Protein 1XRS (pdb70)

Solvent-accessible surface area: 30145 Å² total; per-residue (Å²): 122,104,62,19,4,105,15,83,83,115,27,1,90,116,0,48,54,35,0,105,33,2,0,71,78,10,15,101,39,8,99,148,34,2,0,9,0,8,1,2,0,0,0,24,2,16,46,2,44,15,36,38,123,113,119,51,3,2,0,12,32,0,0,69,28,1,78,137,54,135,4,3,41,23,0,0,1,3,33,0,0,6,2,21,55,37,59,63,69,69,18,51,82,0,0,93,10,17,52,67,65,138,19,36,9,66,139,39,90,82,81,95,68,145,92,0,69,69,69,2,42,58,31,0,108,133,20,8,97,129,1,104,94,26,78,54,44,15,93,49,83,41,145,116,55,40,67,77,113,33,16,3,1,2,2,57,2,26,51,0,19,2,123,86,0,32,87,65,0,31,35,0,0,114,54,16,0,5,2,0,0,12,43,20,6,26,9,10,5,16,33,57,91,2,29,127,17,44,15,73,141,28,105,39,3,2,66,2,1,38,52,5,8,93,19,2,9,106,14,2,54,132,2,4,65,112,66,32,45,10,2,22,3,0,8,39,0,11,2,11,4,5,0,0,6,0,0,2,1,3,41,32,27,1,4,4,0,33,0,9,0,2,24,5,1,1,8,7,15,4,3,2,16,2,2,0,6,0,2,15,8,0,0,8,0,0,4,40,6,15,2,28,1,0,2,13,0,36,20,15,10,21,39,42,71,8,75,107,44,9,27,5,10,2,0,0,3,0,1,2,6,7,4,0,67,48,3,45,1,44,56,94,16,2,0,2,0,13,10,16,3,12,57,56,131,66,171,64,7,59,57,43,8,4,0,27,2,6,6,3,10,8,3,6,68,144,3,17,0,5,3,13,6,4,50,80,55,5,74,8,27,14,102,76,0,47,85,8,5,19,58,0,3,41,0,0,18,14,1,67,3,48,4,0,25,5,2,14,7,0,61,58,47,56,99,37,64,135,62,5,14,41,61,5,10,104,14,0,81,142,22,23,109,99,32,120,52,36,14,129,136,59,143,26,167,128,84,14,82,24,20,121,18,0,23,107,3,1,111,72,0,18,114,23,0,90,76,0,66,135,60,12,5,31,72,0,0,79,113,14,40,4,24,75,12,148,22,64,80,102,17,33,38,10,47,122,6,26,26,58,71,43,161,63,36,25,13,0,0,53,68,46,15,51,111,239,165,85,88,41,44,39,68,27,84,64,112,68,54,143,185,3,18,105,33,0,64,88,55,11,64,165,117,46,154,66,142,22,54,29,35,16,63,84,54,108,86,133,80,94,0,42,0,0,3,21,16,93,183,79,25,40,42,131,74,0,11,84,35,0,86,128,63,14,58,115,87,2,19,4,0,0,0,0,2,20,116,12,62,99,23,53,41,7,2,10,32,0,0,25,60,0,47,30,62,60,59,0,4,30,17,9,97,26,6,49,18,86,36,49,16,44,99,18,40,3,86,66,0,11,130,82,0,66,107,44,134,9,20,1,0,9,4,13,7,38,60,45,118,176,68,53,11,59,114,28,0,46,62,0,15,91,41,0,100,89,118,60,23,24,128,152,5,2,0,3,4,11,14,59,166,7,56,51,110,48,0,118,140,35,34,6,40,4,4,21,22,104,56,111,29,0,25,15,8,2,9,70,5,0,80,20,15,44,100,110,103,162

Sequence (728 aa):
MESKLNLDFNLVEKARAKAKAIAIDTQEFIEKHTTVTVERAVCRLLGIDGVDTDEVPLPNIVVDHIKENNGLNLGAAMYIANAVLNTGKTPQEIAQAISAGELDLTKLPMKDLFEVKTKALSMAKETVEKIKNNRSIRESRFEEYGDKSGPLLYVIVATGNIYEDITQAVAAAKQGADVIAVIRTTGQSLLDYVPYGATTEGFGGTYATQENFRLMREALDKVGAEVGKYIRLCNYCSGLCMPEIAAMGAIERLDVMLNDALYGILFRDINMQRTMIDQNFSRIINGFAGVIINTGEDNYLTTADAFEEAHTVLASQFINEQFALLAGLPEEQMGLGHAFEMDPELKNGFLYELSQAQMAREIFPKAPLKYMPPTKFMTGNIFKGHIQDALFNMVTIMTNQRIHLLGMLTEALHTPFMSDRALSIENAQYIFNNMESISEEIQFKEDGLIQKRAGFVLEKANELLEEIEQLGLFDTLEKGIFGGVKRPKDGGKGLNGVVSKDENYYNPFVELMLNKKVQLSFTLPLKNNERSAEAAKQIALKMGLEEPSVVMQQSLDEEFTFFVVYGNEILSMEETDEYIKENIGRKIVVVGASTGTDAHTVGIDAIMNMKGYAGHYGLERYEMIDAYNLGSQVANEDFIKKAVELEADVLLVSQTVTQKNVHIQNMTHLIELLEAEGLRDRFVLLCGGPRINNEIAKELGYDAGFGPGRFADDVATFAVKTLNDRMN

InterPro domains:
  IPR015130 D-Lysine 5,6-aminomutase alpha subunit [PF09043] (8-515)
  IPR016176 Cobalamin (vitamin B12)-dependent enzyme, catalytic [SSF51703] (6-518)
  IPR037086 D-Lysine 5,6-aminomutase alpha subunit superfamily [G3DSA:3.20.20.440] (4-519)

Radius of gyration: 26.64 Å; Cα contacts (8 Å, |Δi|>4): 1440; chains: 2; bounding box: 74×72×68 Å

Nearest PDB structures (foldseek):
  1xrs-assembly1_A-2  TM=1.002E+00  e=1.136E-87  Acetoanaerobium sticklandii
  8t0q-assembly1_D  TM=9.936E-01  e=1.773E-67  Caldanaerobacter subterraneus subsp. tengcongensis
  3kow-assembly4_B  TM=9.594E-01  e=7.286E-22  Acetoanaerobium sticklandii
  3kp0-assembly1_A  TM=9.602E-01  e=5.547E-21  Acetoanaerobium sticklandii
  4xc8-assembly1_A  TM=5.051E-01  e=1.243E-06  Cupriavidus metallidurans CH34

B-factor: mean 33.08, std 16.09, range [0.88, 111.37]

CATH classification: 3.20.20.440

Structure (mmCIF, N/CA/C/O backbone):
data_1XRS
#
_entry.id   1XRS
#
_cell.length_a   99.700
_cell.length_b   99.700
_cell.length_c   168.800
_cell.angle_alpha   90.00
_cell.angle_beta   90.00
_cell.angle_gamma   120.00
#
_symmetry.space_group_name_H-M   'P 31 2 1'
#
loop_
_entity.id
_entity.type
_entity.pdbx_description
1 polymer 'D-lysine 5,6-aminomutase alpha subunit'
2 polymer 'D-lysine 5,6-aminomutase beta subunit'
3 non-polymer COBALAMIN
4 non-polymer "PYRIDOXAL-5'-PHOSPHATE"
5 non-polymer "5'-DEOXYADENOSINE"
#
loop_
_atom_site.group_PDB
_atom_site.id
_atom_site.type_symbol
_atom_site.label_atom_id
_atom_site.label_alt_id
_atom_site.label_comp_id
_atom_site.label_asym_id
_atom_site.label_entity_id
_atom_site.label_seq_id
_atom_site.pdbx_PDB_ins_code
_atom_site.Cartn_x
_atom_site.Cartn_y
_atom_site.Cartn_z
_atom_site.occupancy
_atom_site.B_iso_or_equiv
_atom_site.auth_seq_id
_atom_site.auth_comp_id
_atom_site.auth_asym_id
_atom_site.auth_atom_id
_atom_site.pdbx_PDB_model_num
ATOM 1 N N . MET A 1 1 ? 34.006 30.192 92.120 1.00 77.85 1 MET A N 1
ATOM 2 C CA . MET A 1 1 ? 33.460 30.692 90.829 1.00 77.10 1 MET A CA 1
ATOM 3 C C . MET A 1 1 ? 32.390 29.773 90.257 1.00 75.83 1 MET A C 1
ATOM 4 O O . MET A 1 1 ? 32.615 28.583 90.052 1.00 75.31 1 MET A O 1
ATOM 9 N N . GLU A 1 2 ? 31.217 30.343 90.011 1.00 75.79 2 GLU A N 1
ATOM 10 C CA . GLU A 1 2 ? 30.101 29.609 89.424 1.00 74.30 2 GLU A CA 1
ATOM 11 C C . GLU A 1 2 ? 30.270 29.705 87.888 1.00 68.34 2 GLU A C 1
ATOM 12 O O . GLU A 1 2 ? 31.022 30.562 87.408 1.00 68.05 2 GLU A O 1
ATOM 18 N N . SER A 1 3 ? 29.602 28.845 87.112 1.00 59.29 3 SER A N 1
ATOM 19 C CA . SER A 1 3 ? 29.767 28.953 85.671 1.00 53.62 3 SER A CA 1
ATOM 20 C C . SER A 1 3 ? 28.725 29.811 85.001 1.00 50.87 3 SER A C 1
ATOM 21 O O . SER A 1 3 ? 27.695 29.308 84.528 1.00 55.64 3 SER A O 1
ATOM 24 N N . LYS A 1 4 ? 29.025 31.101 84.921 1.00 41.47 4 LYS A N 1
ATOM 25 C CA . LYS A 1 4 ? 28.135 32.054 84.293 1.00 34.89 4 LYS A CA 1
ATOM 26 C C . LYS A 1 4 ? 28.189 32.065 82.767 1.00 28.50 4 LYS A C 1
ATOM 27 O O . LYS A 1 4 ? 27.316 32.616 82.134 1.00 27.43 4 LYS A O 1
ATOM 33 N N . LEU A 1 5 ? 29.190 31.441 82.171 1.00 24.15 5 LEU A N 1
ATOM 34 C CA . LEU A 1 5 ? 29.297 31.470 80.717 1.00 21.35 5 LEU A CA 1
ATOM 35 C C . LEU A 1 5 ? 28.825 30.193 80.032 1.00 26.69 5 LEU A C 1
ATOM 36 O O . LEU A 1 5 ? 28.712 30.131 78.803 1.00 31.00 5 LEU A O 1
ATOM 41 N N . ASN A 1 6 ? 28.550 29.168 80.827 1.00 29.93 6 ASN A N 1
ATOM 42 C CA . ASN A 1 6 ? 28.168 27.881 80.277 1.00 20.83 6 ASN A CA 1
ATOM 43 C C . ASN A 1 6 ? 29.316 27.395 79.365 1.00 17.63 6 ASN A C 1
ATOM 44 O O . ASN A 1 6 ? 29.116 26.812 78.314 1.00 13.14 6 ASN A O 1
ATOM 49 N N . LEU A 1 7 ? 30.536 27.666 79.802 1.00 18.25 7 LEU A N 1
ATOM 50 C CA . LEU A 1 7 ? 31.729 27.273 79.081 1.00 18.92 7 LEU A CA 1
ATOM 51 C C . LEU A 1 7 ? 31.762 25.750 79.018 1.00 18.20 7 LEU A C 1
ATOM 52 O O . LEU A 1 7 ? 31.271 25.102 79.944 1.00 18.48 7 LEU A O 1
ATOM 57 N N . ASP A 1 8 ? 32.352 25.185 77.955 1.00 19.56 8 ASP A N 1
ATOM 58 C CA . ASP A 1 8 ? 32.512 23.716 77.846 1.00 19.24 8 ASP A CA 1
ATOM 59 C C . ASP A 1 8 ? 33.838 23.344 78.529 1.00 20.68 8 ASP A C 1
ATOM 60 O O . ASP A 1 8 ? 34.914 23.436 77.902 1.00 17.09 8 ASP A O 1
ATOM 65 N N . PHE A 1 9 ? 33.773 22.944 79.803 1.00 20.35 9 PHE A N 1
ATOM 66 C CA . PHE A 1 9 ? 34.992 22.600 80.514 1.00 19.27 9 PHE A CA 1
ATOM 67 C C . PHE A 1 9 ? 35.745 21.402 79.995 1.00 21.14 9 PHE A C 1
ATOM 68 O O . PHE A 1 9 ? 36.881 21.196 80.393 1.00 25.16 9 PHE A O 1
ATOM 76 N N . ASN A 1 10 ? 35.146 20.620 79.099 1.00 19.89 10 ASN A N 1
ATOM 77 C CA . ASN A 1 10 ? 35.880 19.500 78.505 1.00 26.45 10 ASN A CA 1
ATOM 78 C C . ASN A 1 10 ? 36.884 20.149 77.573 1.00 27.34 10 ASN A C 1
ATOM 79 O O . ASN A 1 10 ? 38.068 19.769 77.574 1.00 23.95 10 ASN A O 1
ATOM 84 N N . LEU A 1 11 ? 36.394 21.132 76.794 1.00 24.31 11 LEU A N 1
ATOM 85 C CA . LEU A 1 11 ? 37.219 21.897 75.856 1.00 21.17 11 LEU A CA 1
ATOM 86 C C . LEU A 1 11 ? 38.299 22.575 76.714 1.00 22.88 11 LEU A C 1
ATOM 87 O O . LEU A 1 11 ? 39.488 22.542 76.386 1.00 25.29 11 LEU A O 1
ATOM 92 N N . VAL A 1 12 ? 37.880 23.187 77.815 1.00 14.71 12 VAL A N 1
ATOM 93 C CA . VAL A 1 12 ? 38.834 23.831 78.684 1.00 17.16 12 VAL A CA 1
ATOM 94 C C . VAL A 1 12 ? 39.932 22.837 79.046 1.00 19.85 12 VAL A C 1
ATOM 95 O O . VAL A 1 12 ? 41.124 23.157 78.923 1.00 23.67 12 VAL A O 1
ATOM 99 N N . GLU A 1 13 ? 39.536 21.632 79.462 1.00 13.73 13 GLU A N 1
ATOM 100 C CA . GLU A 1 13 ? 40.522 20.667 79.915 1.00 15.53 13 GLU A CA 1
ATOM 101 C C . GLU A 1 13 ? 41.374 20.171 78.806 1.00 19.66 13 GLU A C 1
ATOM 102 O O . GLU A 1 13 ? 42.540 19.845 78.997 1.00 24.34 13 GLU A O 1
ATOM 108 N N . LYS A 1 14 ? 40.794 20.166 77.626 1.00 22.60 14 LYS A N 1
ATOM 109 C CA . LYS A 1 14 ? 41.482 19.740 76.429 1.00 21.96 14 LYS A CA 1
ATOM 110 C C . LYS A 1 14 ? 42.581 20.771 76.082 1.00 23.03 14 LYS A C 1
ATOM 111 O O . LYS A 1 14 ? 43.707 20.412 75.761 1.00 28.76 14 LYS A O 1
ATOM 117 N N . ALA A 1 15 ? 42.252 22.056 76.150 1.00 23.20 15 ALA A N 1
ATOM 118 C CA . ALA A 1 15 ? 43.219 23.104 75.844 1.00 19.62 15 ALA A CA 1
ATOM 119 C C . ALA A 1 15 ? 44.346 23.024 76.838 1.00 20.02 15 ALA A C 1
ATOM 120 O O . ALA A 1 15 ? 45.513 23.068 76.474 1.00 21.52 15 ALA A O 1
ATOM 122 N N . ARG A 1 16 ? 43.989 22.903 78.108 1.00 21.75 16 ARG A N 1
ATOM 123 C CA . ARG A 1 16 ? 44.985 22.853 79.163 1.00 21.23 16 ARG A CA 1
ATOM 124 C C . ARG A 1 16 ? 45.940 21.670 79.037 1.00 22.04 16 ARG A C 1
ATOM 125 O O . ARG A 1 16 ? 47.105 21.734 79.475 1.00 18.60 16 ARG A O 1
ATOM 133 N N . ALA A 1 17 ? 45.443 20.586 78.445 1.00 21.74 17 ALA A N 1
ATOM 134 C CA . ALA A 1 17 ? 46.259 19.399 78.256 1.00 22.79 17 ALA A CA 1
ATOM 135 C C . ALA A 1 17 ? 47.307 19.676 77.176 1.00 26.90 17 ALA A C 1
ATOM 136 O O . ALA A 1 17 ? 48.440 19.193 77.247 1.00 30.00 17 ALA A O 1
ATOM 138 N N . LYS A 1 18 ? 46.926 20.452 76.172 1.00 27.23 18 LYS A N 1
ATOM 139 C CA . LYS A 1 18 ? 47.845 20.785 75.110 1.00 25.35 18 LYS A CA 1
ATOM 140 C C . LYS A 1 18 ? 48.939 21.689 75.651 1.00 25.39 18 LYS A C 1
ATOM 141 O O . LYS A 1 18 ? 50.103 21.538 75.281 1.00 26.73 18 LYS A O 1
ATOM 147 N N . ALA A 1 19 ? 48.581 22.619 76.537 1.00 22.91 19 ALA A N 1
ATOM 148 C CA . ALA A 1 19 ? 49.587 23.512 77.113 1.00 21.48 19 ALA A CA 1
ATOM 149 C C . ALA A 1 19 ? 50.566 22.644 77.907 1.00 23.33 19 ALA A C 1
ATOM 150 O O . ALA A 1 19 ? 51.776 22.801 77.798 1.00 19.05 19 ALA A O 1
ATOM 152 N N . LYS A 1 20 ? 50.030 21.709 78.689 1.00 27.53 20 LYS A N 1
ATOM 153 C CA . LYS A 1 20 ? 50.855 20.788 79.468 1.00 26.38 20 LYS A CA 1
ATOM 154 C C . LYS A 1 20 ? 51.755 19.958 78.565 1.00 21.49 20 LYS A C 1
ATOM 155 O O . LYS A 1 20 ? 52.861 19.621 78.934 1.00 27.71 20 LYS A O 1
ATOM 161 N N . ALA A 1 21 ? 51.289 19.584 77.392 1.00 15.04 21 ALA A N 1
ATOM 162 C CA . ALA A 1 21 ? 52.161 18.808 76.534 1.00 17.45 21 ALA A CA 1
ATOM 163 C C . ALA A 1 21 ? 53.302 19.731 76.131 1.00 20.78 21 ALA A C 1
ATOM 164 O O . ALA A 1 21 ? 54.468 19.460 76.403 1.00 27.76 21 ALA A O 1
ATOM 166 N N . ILE A 1 22 ? 52.941 20.834 75.492 1.00 23.62 22 ILE A N 1
ATOM 167 C CA . ILE A 1 22 ? 53.887 21.823 75.034 1.00 25.70 22 ILE A CA 1
ATOM 168 C C . ILE A 1 22 ? 54.971 22.125 76.093 1.00 26.83 22 ILE A C 1
ATOM 169 O O . ILE A 1 22 ? 56.170 22.185 75.796 1.00 31.60 22 ILE A O 1
ATOM 174 N N . ALA A 1 23 ? 54.546 22.294 77.331 1.00 22.42 23 ALA A N 1
ATOM 175 C CA . ALA A 1 23 ? 55.466 22.619 78.398 1.00 21.78 23 ALA A CA 1
ATOM 176 C C . ALA A 1 23 ? 56.421 21.474 78.739 1.00 21.14 23 ALA A C 1
ATOM 177 O O . ALA A 1 23 ? 57.636 21.654 78.693 1.00 26.36 23 ALA A O 1
ATOM 179 N N . ILE A 1 24 ? 55.878 20.315 79.092 1.00 18.21 24 ILE A N 1
ATOM 180 C CA . ILE A 1 24 ? 56.679 19.143 79.442 1.00 17.98 24 ILE A CA 1
ATOM 181 C C . ILE A 1 24 ? 57.690 18.813 78.352 1.00 19.39 24 ILE A C 1
ATOM 182 O O . ILE A 1 24 ? 58.825 18.440 78.640 1.00 22.21 24 ILE A O 1
ATOM 187 N N . ASP A 1 25 ? 57.269 18.955 77.103 1.00 17.68 25 ASP A N 1
ATOM 188 C CA . ASP A 1 25 ? 58.124 18.681 75.973 1.00 19.27 25 ASP A CA 1
ATOM 189 C C . ASP A 1 25 ? 59.371 19.588 75.997 1.00 24.88 25 ASP A C 1
ATOM 190 O O . ASP A 1 25 ? 60.495 19.117 75.809 1.00 29.27 25 ASP A O 1
ATOM 195 N N . THR A 1 26 ? 59.164 20.884 76.236 1.00 22.52 26 THR A N 1
ATOM 196 C CA . THR A 1 26 ? 60.237 21.868 76.326 1.00 21.66 26 THR A CA 1
ATOM 197 C C . THR A 1 26 ? 61.071 21.604 77.595 1.00 27.92 26 THR A C 1
ATOM 198 O O . THR A 1 26 ? 62.288 21.783 77.600 1.00 31.61 26 THR A O 1
ATOM 202 N N . GLN A 1 27 ? 60.401 21.174 78.660 1.00 27.66 27 GLN A N 1
ATOM 203 C CA . GLN A 1 27 ? 61.029 20.862 79.931 1.00 26.43 27 GLN A CA 1
ATOM 204 C C . GLN A 1 27 ? 62.142 19.823 79.752 1.00 28.47 27 GLN A C 1
ATOM 205 O O . GLN A 1 27 ? 63.188 19.886 80.407 1.00 25.93 27 GLN A O 1
ATOM 211 N N . GLU A 1 28 ? 61.924 18.863 78.857 1.00 29.71 28 GLU A N 1
ATOM 212 C CA . GLU A 1 28 ? 62.935 17.842 78.641 1.00 31.47 28 GLU A CA 1
ATOM 213 C C . GLU A 1 28 ? 64.235 18.558 78.301 1.00 29.63 28 GLU A C 1
ATOM 214 O O . GLU A 1 28 ? 65.324 18.143 78.740 1.00 29.07 28 GLU A O 1
ATOM 220 N N . PHE A 1 29 ? 64.116 19.637 77.530 1.00 25.46 29 PHE A N 1
ATOM 221 C CA . PHE A 1 29 ? 65.282 20.409 77.148 1.00 19.84 29 PHE A CA 1
ATOM 222 C C . PHE A 1 29 ? 65.856 21.185 78.348 1.00 20.38 29 PHE A C 1
ATOM 223 O O . PHE A 1 29 ? 67.054 21.132 78.637 1.00 22.68 29 PHE A O 1
ATOM 231 N N . ILE A 1 30 ? 65.009 21.900 79.059 1.00 13.88 30 ILE A N 1
ATOM 232 C CA . ILE A 1 30 ? 65.497 22.693 80.169 1.00 21.24 30 ILE A CA 1
ATOM 233 C C . ILE A 1 30 ? 66.373 21.880 81.144 1.00 25.72 30 ILE A C 1
ATOM 234 O O . ILE A 1 30 ? 67.485 22.295 81.494 1.00 24.74 30 ILE A O 1
ATOM 239 N N . GLU A 1 31 ? 65.885 20.714 81.558 1.00 27.94 31 GLU A N 1
ATOM 240 C CA . GLU A 1 31 ? 66.619 19.860 82.483 1.00 26.83 31 GLU A CA 1
ATOM 241 C C . GLU A 1 31 ? 67.990 19.393 82.004 1.00 26.13 31 GLU A C 1
ATOM 242 O O . GLU A 1 31 ? 68.891 19.138 82.816 1.00 24.98 31 GLU A O 1
ATOM 248 N N . LYS A 1 32 ? 68.154 19.280 80.694 1.00 19.26 32 LYS A N 1
ATOM 249 C CA . LYS A 1 32 ? 69.415 18.871 80.137 1.00 16.56 32 LYS A CA 1
ATOM 250 C C . LYS A 1 32 ? 70.415 20.040 79.995 1.00 22.94 32 LYS A C 1
ATOM 251 O O . LYS A 1 32 ? 71.476 19.865 79.386 1.00 25.72 32 LYS A O 1
ATOM 257 N N . HIS A 1 33 ? 70.116 21.220 80.545 1.00 22.81 33 HIS A N 1
ATOM 258 C CA . HIS A 1 33 ? 71.054 22.350 80.417 1.00 25.57 33 HIS A CA 1
ATOM 259 C C . HIS A 1 33 ? 71.019 23.298 81.603 1.00 28.96 33 HIS A C 1
ATOM 260 O O . HIS A 1 33 ? 70.185 23.154 82.511 1.00 34.48 33 HIS A O 1
ATOM 267 N N . THR A 1 34 ? 71.934 24.270 81.571 1.00 24.02 34 THR A N 1
ATOM 268 C CA . THR A 1 34 ? 71.989 25.333 82.563 1.00 21.86 34 THR A CA 1
ATOM 269 C C . THR A 1 34 ? 72.479 26.568 81.824 1.00 21.19 34 THR A C 1
ATOM 270 O O . THR A 1 34 ? 72.866 26.472 80.652 1.00 22.98 34 THR A O 1
ATOM 274 N N . THR A 1 35 ? 72.457 27.734 82.469 1.00 17.99 35 THR A N 1
ATOM 275 C CA . THR A 1 35 ? 72.944 28.928 81.769 1.00 15.62 35 THR A CA 1
ATOM 276 C C . THR A 1 35 ? 73.795 29.751 82.685 1.00 16.71 35 THR A C 1
ATOM 277 O O . THR A 1 35 ? 73.703 29.688 83.923 1.00 19.05 35 THR A O 1
ATOM 281 N N . VAL A 1 36 ? 74.652 30.507 82.043 1.00 16.98 36 VAL A N 1
ATOM 282 C CA . VAL A 1 36 ? 75.565 31.398 82.710 1.00 16.92 36 VAL A CA 1
ATOM 283 C C . VAL A 1 36 ? 74.836 32.159 83.839 1.00 18.08 36 VAL A C 1
ATOM 284 O O . VAL A 1 36 ? 75.393 32.390 84.919 1.00 11.08 36 VAL A O 1
ATOM 288 N N . THR A 1 37 ? 73.570 32.507 83.595 1.00 19.08 37 THR A N 1
ATOM 289 C CA . THR A 1 37 ? 72.793 33.262 84.577 1.00 21.95 37 THR A CA 1
ATOM 290 C C . THR A 1 37 ? 72.275 32.403 85.728 1.00 26.17 37 THR A C 1
ATOM 291 O O . THR A 1 37 ? 72.023 32.892 86.836 1.00 20.35 37 THR A O 1
ATOM 295 N N . VAL A 1 38 ? 72.098 31.120 85.456 1.00 28.22 38 VAL A N 1
ATOM 296 C CA . VAL A 1 38 ? 71.632 30.219 86.488 1.00 29.11 38 VAL A CA 1
ATOM 297 C C . VAL A 1 38 ? 72.710 30.119 87.556 1.00 29.49 38 VAL A C 1
ATOM 298 O O . VAL A 1 38 ? 72.442 30.245 88.772 1.00 30.38 38 VAL A O 1
ATOM 302 N N . GLU A 1 39 ? 73.930 29.906 87.068 1.00 27.96 39 GLU A N 1
ATOM 303 C CA . GLU A 1 39 ? 75.090 29.753 87.922 1.00 29.84 39 GLU A CA 1
ATOM 304 C C . GLU A 1 39 ? 75.409 30.980 88.765 1.00 29.11 39 GLU A C 1
ATOM 305 O O . GLU A 1 39 ? 75.806 30.842 89.926 1.00 27.73 39 GLU A O 1
ATOM 311 N N . ARG A 1 40 ? 75.230 32.172 88.192 1.00 26.91 40 ARG A N 1
ATOM 312 C CA . ARG A 1 40 ? 75.506 33.395 88.931 1.00 19.74 40 ARG A CA 1
ATOM 313 C C . ARG A 1 40 ? 74.459 33.499 90.008 1.00 20.03 40 ARG A C 1
ATOM 314 O O . ARG A 1 40 ? 74.714 34.066 91.072 1.00 17.90 40 ARG A O 1
ATOM 322 N N . ALA A 1 41 ? 73.275 32.957 89.740 1.00 18.71 41 ALA A N 1
ATOM 323 C CA . ALA A 1 41 ? 72.221 32.990 90.746 1.00 25.46 41 ALA A CA 1
ATOM 324 C C . ALA A 1 41 ? 72.682 32.053 91.851 1.00 27.97 41 ALA A C 1
ATOM 325 O O . ALA A 1 41 ? 72.646 32.413 93.050 1.00 28.01 41 ALA A O 1
ATOM 327 N N . VAL A 1 42 ? 73.119 30.857 91.452 1.00 20.42 42 VAL A N 1
ATOM 328 C CA . VAL A 1 42 ? 73.601 29.917 92.443 1.00 29.46 42 VAL A CA 1
ATOM 329 C C . VAL A 1 42 ? 74.673 30.553 93.346 1.00 29.50 42 VAL A C 1
ATOM 330 O O . VAL A 1 42 ? 74.582 30.424 94.572 1.00 32.82 42 VAL A O 1
ATOM 334 N N . CYS A 1 43 ? 75.664 31.236 92.752 1.00 24.82 43 CYS A N 1
ATOM 335 C CA . CYS A 1 43 ? 76.703 31.950 93.509 1.00 25.93 43 CYS A CA 1
ATOM 336 C C . CYS A 1 43 ? 76.109 32.944 94.519 1.00 29.56 43 CYS A C 1
ATOM 337 O O . CYS A 1 43 ? 76.549 33.009 95.661 1.00 29.97 43 CYS A O 1
ATOM 340 N N . ARG A 1 44 ? 75.112 33.724 94.095 1.00 32.37 44 ARG A N 1
ATOM 341 C CA . ARG A 1 44 ? 74.489 34.716 94.963 1.00 28.57 44 ARG A CA 1
ATOM 342 C C . ARG A 1 44 ? 73.791 34.064 96.130 1.00 27.59 44 ARG A C 1
ATOM 343 O O . ARG A 1 44 ? 73.811 34.573 97.265 1.00 27.98 44 ARG A O 1
ATOM 351 N N . LEU A 1 45 ? 73.158 32.934 95.846 1.00 31.43 45 LEU A N 1
ATOM 352 C CA . LEU A 1 45 ? 72.423 32.204 96.871 1.00 32.11 45 LEU A CA 1
ATOM 353 C C . LEU A 1 45 ? 73.400 31.712 97.887 1.00 31.08 45 LEU A C 1
ATOM 354 O O . LEU A 1 45 ? 73.040 31.489 99.036 1.00 37.88 45 LEU A O 1
ATOM 359 N N . LEU A 1 46 ? 74.651 31.567 97.469 1.00 30.22 46 LEU A N 1
ATOM 360 C CA . LEU A 1 46 ? 75.698 31.134 98.380 1.00 26.50 46 LEU A CA 1
ATOM 361 C C . LEU A 1 46 ? 76.519 32.318 98.921 1.00 30.16 46 LEU A C 1
ATOM 362 O O . LEU A 1 46 ? 77.658 32.131 99.328 1.00 38.11 46 LEU A O 1
ATOM 367 N N . GLY A 1 47 ? 75.987 33.540 98.896 1.00 25.93 47 GLY A N 1
ATOM 368 C CA . GLY A 1 47 ? 76.731 34.656 99.468 1.00 24.91 47 GLY A CA 1
ATOM 369 C C . GLY A 1 47 ? 77.701 35.522 98.675 1.00 26.58 47 GLY A C 1
ATOM 370 O O . GLY A 1 47 ? 78.189 36.530 99.186 1.00 33.21 47 GLY A O 1
ATOM 371 N N . ILE A 1 48 ? 78.010 35.172 97.443 1.00 22.35 48 ILE A N 1
ATOM 372 C CA . ILE A 1 48 ? 78.915 36.017 96.689 1.00 24.73 48 ILE A CA 1
ATOM 373 C C . ILE A 1 48 ? 78.167 37.288 96.294 1.00 31.65 48 ILE A C 1
ATOM 374 O O . ILE A 1 48 ? 77.031 37.212 95.811 1.00 34.67 48 ILE A O 1
ATOM 379 N N . ASP A 1 49 ? 78.781 38.448 96.543 1.00 33.68 49 ASP A N 1
ATOM 380 C CA . ASP A 1 49 ? 78.195 39.731 96.155 1.00 35.30 49 ASP A CA 1
ATOM 381 C C . ASP A 1 49 ? 79.242 40.803 95.941 1.00 33.10 49 ASP A C 1
ATOM 382 O O . ASP A 1 49 ? 80.416 40.498 95.774 1.00 35.79 49 ASP A O 1
ATOM 387 N N . GLY A 1 50 ? 78.802 42.059 95.928 1.00 30.18 50 GLY A N 1
ATOM 388 C CA . GLY A 1 50 ? 79.706 43.169 95.723 1.00 31.01 50 GLY A CA 1
ATOM 389 C C . GLY A 1 50 ? 80.228 43.177 94.315 1.00 34.93 50 GLY A C 1
ATOM 390 O O . GLY A 1 50 ? 79.793 42.376 93.494 1.00 42.23 50 GLY A O 1
ATOM 391 N N . VAL A 1 51 ? 81.153 44.082 94.025 1.00 38.57 51 VAL A N 1
ATOM 392 C CA . VAL A 1 51 ? 81.739 44.163 92.685 1.00 42.55 51 VAL A CA 1
ATOM 393 C C . VAL A 1 51 ? 83.265 44.173 92.725 1.00 44.77 51 VAL A C 1
ATOM 394 O O . VAL A 1 51 ? 83.871 44.152 93.781 1.00 45.25 51 VAL A O 1
ATOM 398 N N . ASP A 1 52 ? 83.878 44.192 91.555 1.00 48.75 52 ASP A N 1
ATOM 399 C CA . ASP A 1 52 ? 85.316 44.257 91.477 1.00 48.06 52 ASP A CA 1
ATOM 400 C C . ASP A 1 52 ? 85.607 45.743 91.289 1.00 51.49 52 ASP A C 1
ATOM 401 O O . ASP A 1 52 ? 84.779 46.592 91.614 1.00 50.72 52 ASP A O 1
ATOM 406 N N . THR A 1 53 ? 86.778 46.028 90.735 1.00 56.93 53 THR A N 1
ATOM 407 C CA . THR A 1 53 ? 87.284 47.373 90.483 1.00 58.45 53 THR A CA 1
ATOM 408 C C . THR A 1 53 ? 86.581 48.174 89.396 1.00 56.67 53 THR A C 1
ATOM 409 O O . THR A 1 53 ? 86.320 49.361 89.569 1.00 57.50 53 THR A O 1
ATOM 413 N N . ASP A 1 54 ? 86.301 47.526 88.271 1.00 56.94 54 ASP A N 1
ATOM 414 C CA . ASP A 1 54 ? 85.644 48.177 87.154 1.00 54.68 54 ASP A CA 1
ATOM 415 C C . ASP A 1 54 ? 84.136 48.133 87.297 1.00 52.59 54 ASP A C 1
ATOM 416 O O . ASP A 1 54 ? 83.399 48.368 86.333 1.00 45.91 54 ASP A O 1
ATOM 421 N N . GLU A 1 55 ? 83.702 47.839 88.521 1.00 53.02 55 GLU A N 1
ATOM 422 C CA . GLU A 1 55 ? 82.291 47.753 88.872 1.00 53.75 55 GLU A CA 1
ATOM 423 C C . GLU A 1 55 ? 81.549 46.547 88.261 1.00 49.72 55 GLU A C 1
ATOM 424 O O . GLU A 1 55 ? 80.364 46.632 87.941 1.00 51.83 55 GLU A O 1
ATOM 430 N N . VAL A 1 56 ? 82.248 45.429 88.085 1.00 43.46 56 VAL A N 1
ATOM 431 C CA . VAL A 1 56 ? 81.632 44.226 87.531 1.00 33.22 56 VAL A CA 1
ATOM 432 C C . VAL A 1 56 ? 81.229 43.442 88.754 1.00 35.38 56 VAL A C 1
ATOM 433 O O . VAL A 1 56 ? 82.003 43.324 89.691 1.00 41.75 56 VAL A O 1
ATOM 437 N N . PRO A 1 57 ? 79.998 42.929 88.785 1.00 29.13 57 PRO A N 1
ATOM 438 C CA . PRO A 1 57 ? 79.500 42.156 89.925 1.00 26.34 57 PRO A CA 1
ATOM 439 C C . PRO A 1 57 ? 80.343 40.897 90.151 1.00 26.80 57 PRO A C 1
ATOM 440 O O . PRO A 1 57 ? 80.617 40.142 89.206 1.00 22.54 57 PRO A O 1
ATOM 444 N N . LEU A 1 58 ? 80.750 40.648 91.390 1.00 22.57 58 LEU A N 1
ATOM 445 C CA . LEU A 1 58 ? 81.569 39.468 91.603 1.00 29.17 58 LEU A CA 1
ATOM 446 C C . LEU A 1 58 ? 80.957 38.182 91.088 1.00 29.36 58 LEU A C 1
ATOM 447 O O . LEU A 1 58 ? 81.680 37.260 90.720 1.00 29.10 58 LEU A O 1
ATOM 452 N N . PRO A 1 59 ? 79.618 38.094 91.049 1.00 29.87 59 PRO A N 1
ATOM 453 C CA . PRO A 1 59 ? 79.074 36.834 90.540 1.00 29.72 59 PRO A CA 1
ATOM 454 C C . PRO A 1 59 ? 79.429 36.622 89.073 1.00 31.42 59 PRO A C 1
ATOM 455 O O . PRO A 1 59 ? 79.678 35.485 88.643 1.00 28.61 59 PRO A O 1
ATOM 459 N N . ASN A 1 60 ? 79.473 37.714 88.313 1.00 29.35 60 ASN A N 1
ATOM 460 C CA . ASN A 1 60 ? 79.837 37.625 86.901 1.00 30.62 60 ASN A CA 1
ATOM 461 C C . ASN A 1 60 ? 81.292 37.200 86.704 1.00 28.90 60 ASN A C 1
ATOM 462 O O . ASN A 1 60 ? 81.603 36.482 85.764 1.00 25.06 60 ASN A O 1
ATOM 467 N N . ILE A 1 61 ? 82.196 37.631 87.581 1.00 31.40 61 ILE A N 1
ATOM 468 C CA . ILE A 1 61 ? 83.589 37.249 87.373 1.00 34.28 61 ILE A CA 1
ATOM 469 C C . ILE A 1 61 ? 83.867 35.815 87.813 1.00 31.77 61 ILE A C 1
ATOM 470 O O . ILE A 1 61 ? 84.552 35.071 87.106 1.00 32.96 61 ILE A O 1
ATOM 475 N N . VAL A 1 62 ? 83.327 35.410 88.956 1.00 26.25 62 VAL A N 1
ATOM 476 C CA . VAL A 1 62 ? 83.547 34.037 89.380 1.00 28.69 62 VAL A CA 1
ATOM 477 C C . VAL A 1 62 ? 82.961 33.101 88.334 1.00 30.55 62 VAL A C 1
ATOM 478 O O . VAL A 1 62 ? 83.606 32.126 87.955 1.00 39.46 62 VAL A O 1
ATOM 482 N N . VAL A 1 63 ? 81.772 33.393 87.824 1.00 27.84 63 VAL A N 1
ATOM 483 C CA . VAL A 1 63 ? 81.210 32.482 86.838 1.00 26.79 63 VAL A CA 1
ATOM 484 C C . VAL A 1 63 ? 81.897 32.633 85.497 1.00 31.56 63 VAL A C 1
ATOM 485 O O . VAL A 1 63 ? 82.011 31.661 84.734 1.00 36.75 63 VAL A O 1
ATOM 489 N N . ASP A 1 64 ? 82.369 33.836 85.197 1.00 32.53 64 ASP A N 1
ATOM 490 C CA . ASP A 1 64 ? 83.039 34.030 83.914 1.00 37.77 64 ASP A CA 1
ATOM 491 C C . ASP A 1 64 ? 84.331 33.245 83.958 1.00 38.39 64 ASP A C 1
ATOM 492 O O . ASP A 1 64 ? 84.809 32.752 82.942 1.00 33.07 64 ASP A O 1
ATOM 497 N N . HIS A 1 65 ? 84.872 33.124 85.170 1.00 40.18 65 HIS A N 1
ATOM 498 C CA . HIS A 1 65 ? 86.111 32.401 85.389 1.00 38.70 65 HIS A CA 1
ATOM 499 C C . HIS A 1 65 ? 85.921 30.965 84.991 1.00 37.87 65 HIS A C 1
ATOM 500 O O . HIS A 1 65 ? 86.593 30.474 84.082 1.00 33.64 65 HIS A O 1
ATOM 507 N N . ILE A 1 66 ? 84.994 30.316 85.695 1.00 35.91 66 ILE A N 1
ATOM 508 C CA . ILE A 1 66 ? 84.657 28.926 85.477 1.00 33.49 66 ILE A CA 1
ATOM 509 C C . ILE A 1 66 ? 84.318 28.671 84.025 1.00 33.55 66 ILE A C 1
ATOM 510 O O . ILE A 1 66 ? 84.642 27.614 83.483 1.00 33.75 66 ILE A O 1
ATOM 515 N N . LYS A 1 67 ? 83.667 29.647 83.403 1.00 34.98 67 LYS A N 1
ATOM 516 C CA . LYS A 1 67 ? 83.253 29.547 82.001 1.00 40.95 67 LYS A CA 1
ATOM 517 C C . LYS A 1 67 ? 84.416 29.297 81.008 1.00 43.29 67 LYS A C 1
ATOM 518 O O . LYS A 1 67 ? 84.443 28.267 80.326 1.00 39.47 67 LYS A O 1
ATOM 524 N N . GLU A 1 68 ? 85.369 30.230 80.941 1.00 47.90 68 GLU A N 1
ATOM 525 C CA . GLU A 1 68 ? 86.525 30.123 80.038 1.00 53.95 68 GLU A CA 1
ATOM 526 C C . GLU A 1 68 ? 87.477 28.933 80.284 1.00 53.59 68 GLU A C 1
ATOM 527 O O . GLU A 1 68 ? 88.318 28.625 79.443 1.00 53.34 68 GLU A O 1
ATOM 533 N N . ASN A 1 69 ? 87.335 28.271 81.429 1.00 51.70 69 ASN A N 1
ATOM 534 C CA . ASN A 1 69 ? 88.129 27.095 81.766 1.00 48.86 69 ASN A CA 1
ATOM 535 C C . ASN A 1 69 ? 87.267 25.840 81.549 1.00 50.14 69 ASN A C 1
ATOM 536 O O . ASN A 1 69 ? 87.479 24.811 82.192 1.00 50.00 69 ASN A O 1
ATOM 541 N N . ASN A 1 70 ? 86.292 25.952 80.644 1.00 49.93 70 ASN A N 1
ATOM 542 C CA . ASN A 1 70 ? 85.344 24.882 80.303 1.00 45.89 70 ASN A CA 1
ATOM 543 C C . ASN A 1 70 ? 84.687 24.202 81.493 1.00 43.10 70 ASN A C 1
ATOM 544 O O . ASN A 1 70 ? 84.348 23.026 81.425 1.00 42.29 70 ASN A O 1
ATOM 549 N N . GLY A 1 71 ? 84.461 24.954 82.563 1.00 43.26 71 GLY A N 1
ATOM 550 C CA . GLY A 1 71 ? 83.867 24.381 83.751 1.00 43.29 71 GLY A CA 1
ATOM 551 C C . GLY A 1 71 ? 82.364 24.442 83.991 1.00 46.88 71 GLY A C 1
ATOM 552 O O . GLY A 1 71 ? 81.863 23.588 84.727 1.00 51.89 71 GLY A O 1
ATOM 553 N N . LEU A 1 72 ? 81.633 25.395 83.401 1.00 42.33 72 LEU A N 1
ATOM 554 C CA . LEU A 1 72 ? 80.183 25.514 83.649 1.00 36.99 72 LEU A CA 1
ATOM 555 C C . LEU A 1 72 ? 79.308 24.273 83.656 1.00 35.98 72 LEU A C 1
ATOM 556 O O . LEU A 1 72 ? 78.400 24.179 84.472 1.00 39.04 72 LEU A O 1
ATOM 561 N N . ASN A 1 73 ? 79.568 23.326 82.763 1.00 34.94 73 ASN A N 1
ATOM 562 C CA . ASN A 1 73 ? 78.775 22.094 82.673 1.00 34.21 73 ASN A CA 1
ATOM 563 C C . ASN A 1 73 ? 78.664 21.336 83.989 1.00 35.69 73 ASN A C 1
ATOM 564 O O . ASN A 1 73 ? 77.749 20.546 84.181 1.00 37.42 73 ASN A O 1
ATOM 569 N N . LEU A 1 74 ? 79.615 21.569 84.882 1.00 39.69 74 LEU A N 1
ATOM 570 C CA . LEU A 1 74 ? 79.631 20.945 86.199 1.00 41.37 74 LEU A CA 1
ATOM 571 C C . LEU A 1 74 ? 78.792 21.876 87.081 1.00 41.32 74 LEU A C 1
ATOM 572 O O . LEU A 1 74 ? 78.070 21.430 87.973 1.00 41.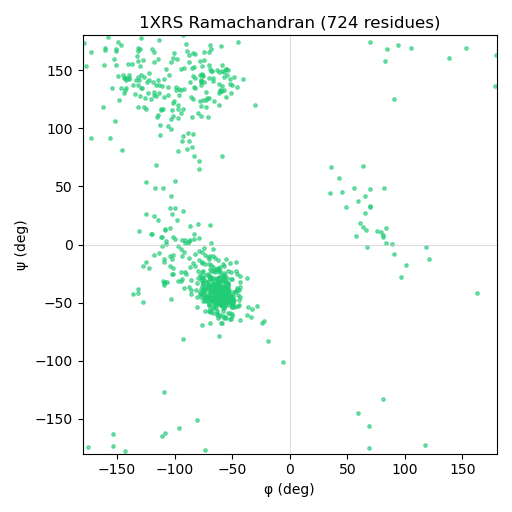28 74 LEU A O 1
ATOM 577 N N . GLY A 1 75 ? 78.915 23.179 86.831 1.00 38.16 75 GLY A N 1
ATOM 578 C CA . GLY A 1 75 ? 78.139 24.145 87.569 1.00 37.52 75 GLY A CA 1
ATOM 579 C C . GLY A 1 75 ? 78.767 24.684 88.828 1.00 42.70 75 GLY A C 1
ATOM 580 O O . GLY A 1 75 ? 79.143 23.937 89.732 1.00 47.75 75 GLY A O 1
ATOM 581 N N . ALA A 1 76 ? 78.854 26.006 88.882 1.00 38.93 76 ALA A N 1
ATOM 582 C CA . ALA A 1 76 ? 79.412 26.732 90.016 1.00 38.68 76 ALA A CA 1
ATOM 583 C C . ALA A 1 76 ? 79.417 26.011 91.352 1.00 36.92 76 ALA A C 1
ATOM 584 O O . ALA A 1 76 ? 80.482 25.735 91.891 1.00 36.09 76 ALA A O 1
ATOM 586 N N . ALA A 1 77 ? 78.223 25.741 91.884 1.00 39.23 77 ALA A N 1
ATOM 587 C CA . ALA A 1 77 ? 78.054 25.083 93.179 1.00 38.75 77 ALA A CA 1
ATOM 588 C C . ALA A 1 77 ? 79.212 24.158 93.544 1.00 37.96 77 ALA A C 1
ATOM 589 O O . ALA A 1 77 ? 79.776 24.302 94.621 1.00 34.16 77 ALA A O 1
ATOM 591 N N . MET A 1 78 ? 79.575 23.219 92.663 1.00 38.67 78 MET A N 1
ATOM 592 C CA . MET A 1 78 ? 80.705 22.314 92.944 1.00 40.37 78 MET A CA 1
ATOM 593 C C . MET A 1 78 ? 82.033 23.086 93.154 1.00 41.02 78 MET A C 1
ATOM 594 O O . MET A 1 78 ? 82.569 23.103 94.262 1.00 43.57 78 MET A O 1
ATOM 599 N N . TYR A 1 79 ? 82.564 23.723 92.112 1.00 35.90 79 TYR A N 1
ATOM 600 C CA . TYR A 1 79 ? 83.791 24.478 92.285 1.00 32.85 79 TYR A CA 1
ATOM 601 C C . TYR A 1 79 ? 83.748 25.338 93.556 1.00 35.89 79 TYR A C 1
ATOM 602 O O . TYR A 1 79 ? 84.643 25.282 94.401 1.00 37.40 79 TYR A O 1
ATOM 611 N N . ILE A 1 80 ? 82.710 26.146 93.699 1.00 37.71 80 ILE A N 1
ATOM 612 C CA . ILE A 1 80 ? 82.650 26.995 94.871 1.00 37.52 80 ILE A CA 1
ATOM 613 C C . ILE A 1 80 ? 82.818 26.186 96.140 1.00 41.99 80 ILE A C 1
ATOM 614 O O . ILE A 1 80 ? 83.494 26.616 97.066 1.00 44.75 80 ILE A O 1
ATOM 619 N N . ALA A 1 81 ? 82.180 25.022 96.183 1.00 42.49 81 ALA A N 1
ATOM 620 C CA . ALA A 1 81 ? 82.219 24.190 97.373 1.00 39.23 81 ALA A CA 1
ATOM 621 C C . ALA A 1 81 ? 83.573 23.552 97.519 1.00 40.95 81 ALA A C 1
ATOM 622 O O . ALA A 1 81 ? 84.168 23.579 98.603 1.00 41.45 81 ALA A O 1
ATOM 624 N N . ASN A 1 82 ? 84.060 22.973 96.424 1.00 43.70 82 ASN A N 1
ATOM 625 C CA . ASN A 1 82 ? 85.367 22.334 96.428 1.00 42.11 82 ASN A CA 1
ATOM 626 C C . ASN A 1 82 ? 86.340 23.328 97.013 1.00 42.40 82 ASN A C 1
ATOM 627 O O . ASN A 1 82 ? 87.051 23.039 97.977 1.00 43.63 82 ASN A O 1
ATOM 632 N N . ALA A 1 83 ? 86.340 24.518 96.427 1.00 42.48 83 ALA A N 1
ATOM 633 C CA . ALA A 1 83 ? 87.210 25.573 96.867 1.00 37.44 83 ALA A CA 1
ATOM 634 C C . ALA A 1 83 ? 87.109 25.768 98.366 1.00 38.14 83 ALA A C 1
ATOM 635 O O . ALA A 1 83 ? 88.112 25.778 99.029 1.00 40.09 83 ALA A O 1
ATOM 637 N N . VAL A 1 84 ? 85.902 25.897 98.905 1.00 44.40 84 VAL A N 1
ATOM 638 C CA . VAL A 1 84 ? 85.715 26.123 100.348 1.00 47.60 84 VAL A CA 1
ATOM 639 C C . VAL A 1 84 ? 86.287 25.005 101.201 1.00 47.74 84 VAL A C 1
ATOM 640 O O . VAL A 1 84 ? 86.793 25.262 102.301 1.00 45.18 84 VAL A O 1
ATOM 644 N N . LEU A 1 85 ? 86.188 23.772 100.700 1.00 47.11 85 LEU A N 1
ATOM 645 C CA . LEU A 1 85 ? 86.737 22.603 101.396 1.00 50.23 85 LEU A CA 1
ATOM 646 C C . LEU A 1 85 ? 88.254 22.784 101.543 1.00 54.68 85 LEU A C 1
ATOM 647 O O . LEU A 1 85 ? 88.749 23.133 102.626 1.00 56.07 85 LEU A O 1
ATOM 652 N N . ASN A 1 86 ? 89.002 22.537 100.469 1.00 55.60 86 ASN A N 1
ATOM 653 C CA . ASN A 1 86 ? 90.442 22.732 100.555 1.00 58.30 86 ASN A CA 1
ATOM 654 C C . ASN A 1 86 ? 90.750 24.194 100.277 1.00 54.12 86 ASN A C 1
ATOM 655 O O . ASN A 1 86 ? 91.060 24.567 99.151 1.00 52.60 86 ASN A O 1
ATOM 660 N N . THR A 1 87 ? 90.642 25.007 101.327 1.00 51.58 87 THR A N 1
ATOM 661 C CA . THR A 1 87 ? 90.863 26.455 101.264 1.00 53.57 87 THR A CA 1
ATOM 662 C C . THR A 1 87 ? 90.234 27.048 102.524 1.00 53.13 87 THR A C 1
ATOM 663 O O . THR A 1 87 ? 90.784 27.941 103.153 1.00 53.00 87 THR A O 1
ATOM 667 N N . GLY A 1 88 ? 89.056 26.551 102.875 1.00 53.26 88 GLY A N 1
ATOM 668 C CA . GLY A 1 88 ? 88.401 27.017 104.079 1.00 54.49 88 GLY A CA 1
ATOM 669 C C . GLY A 1 88 ? 88.046 28.483 104.160 1.00 54.79 88 GLY A C 1
ATOM 670 O O . GLY A 1 88 ? 87.831 29.014 105.248 1.00 53.87 88 GLY A O 1
ATOM 671 N N . LYS A 1 89 ? 87.995 29.157 103.021 1.00 58.22 89 LYS A N 1
ATOM 672 C CA . LYS A 1 89 ? 87.613 30.560 103.030 1.00 57.50 89 LYS A CA 1
ATOM 673 C C . LYS A 1 89 ? 86.158 30.648 102.548 1.00 54.56 89 LYS A C 1
ATOM 674 O O . LYS A 1 89 ? 85.648 29.726 101.881 1.00 49.42 89 LYS A O 1
ATOM 680 N N . THR A 1 90 ? 85.484 31.735 102.921 1.00 52.67 90 THR A N 1
ATOM 681 C CA . THR A 1 90 ? 84.098 31.931 102.532 1.00 50.69 90 THR A CA 1
ATOM 682 C C . THR A 1 90 ? 84.005 32.193 101.040 1.00 53.07 90 THR A C 1
ATOM 683 O O . THR A 1 90 ? 84.946 32.714 100.422 1.00 53.68 90 THR A O 1
ATOM 687 N N . PRO A 1 91 ? 82.875 31.802 100.433 1.00 52.20 91 PRO A N 1
ATOM 688 C CA . PRO A 1 91 ? 82.689 32.021 99.000 1.00 47.09 91 PRO A CA 1
ATOM 689 C C . PRO A 1 91 ? 82.843 33.500 98.692 1.00 41.26 91 PRO A C 1
ATOM 690 O O . PRO A 1 91 ? 83.281 33.861 97.607 1.00 39.93 91 PRO A O 1
ATOM 694 N N . GLN A 1 92 ? 82.504 34.372 99.636 1.00 39.00 92 GLN A N 1
ATOM 695 C CA . GLN A 1 92 ? 82.722 35.795 99.356 1.00 40.14 92 GLN A CA 1
ATOM 696 C C . GLN A 1 92 ? 84.236 36.017 99.099 1.00 42.29 92 GLN A C 1
ATOM 697 O O . GLN A 1 92 ? 84.638 36.665 98.121 1.00 35.56 92 GLN A O 1
ATOM 703 N N . GLU A 1 93 ? 85.072 35.451 99.977 1.00 45.58 93 GLU A N 1
ATOM 704 C CA . GLU A 1 93 ? 86.529 35.556 99.847 1.00 43.61 93 GLU A CA 1
ATOM 705 C C . GLU A 1 93 ? 87.052 34.739 98.667 1.00 40.88 93 GLU A C 1
ATOM 706 O O . GLU A 1 93 ? 88.104 35.051 98.122 1.00 37.75 93 GLU A O 1
ATOM 712 N N . ILE A 1 94 ? 86.340 33.680 98.293 1.00 36.98 94 ILE A N 1
ATOM 713 C CA . ILE A 1 94 ? 86.753 32.884 97.139 1.00 38.87 94 ILE A CA 1
ATOM 714 C C . ILE A 1 94 ? 86.651 33.794 95.914 1.00 41.82 94 ILE A C 1
ATOM 715 O O . ILE A 1 94 ? 87.509 33.790 95.017 1.00 41.81 94 ILE A O 1
ATOM 720 N N . ALA A 1 95 ? 85.582 34.582 95.901 1.00 40.49 95 ALA A N 1
ATOM 721 C CA . ALA A 1 95 ? 85.296 35.510 94.824 1.00 37.82 95 ALA A CA 1
ATOM 722 C C . ALA A 1 95 ? 86.361 36.585 94.686 1.00 39.64 95 ALA A C 1
ATOM 723 O O . ALA A 1 95 ? 86.949 36.748 93.615 1.00 38.76 95 ALA A O 1
ATOM 725 N N . GLN A 1 96 ? 86.601 37.331 95.764 1.00 43.98 96 GLN A N 1
ATOM 726 C CA . GLN A 1 96 ? 87.618 38.392 95.752 1.00 42.96 96 GLN A CA 1
ATOM 727 C C . GLN A 1 96 ? 88.967 37.804 95.294 1.00 41.17 96 GLN A C 1
ATOM 728 O O . GLN A 1 96 ? 89.646 38.369 94.435 1.00 37.98 96 GLN A O 1
ATOM 734 N N . ALA A 1 97 ? 89.338 36.659 95.863 1.00 38.62 97 ALA A N 1
ATOM 735 C CA . ALA A 1 97 ? 90.592 35.999 95.521 1.00 39.02 97 ALA A CA 1
ATOM 736 C C . ALA A 1 97 ? 90.639 35.693 94.052 1.00 37.47 97 ALA A C 1
ATOM 737 O O . ALA A 1 97 ? 91.653 35.884 93.429 1.00 40.59 97 ALA A O 1
ATOM 739 N N . ILE A 1 98 ? 89.543 35.200 93.491 1.00 41.50 98 ILE A N 1
ATOM 740 C CA . ILE A 1 98 ? 89.505 34.913 92.056 1.00 42.55 98 ILE A CA 1
ATOM 741 C C . ILE A 1 98 ? 89.608 36.229 91.247 1.00 46.53 98 ILE A C 1
ATOM 742 O O . ILE A 1 98 ? 90.166 36.258 90.147 1.00 45.29 98 ILE A O 1
ATOM 747 N N . SER A 1 99 ? 89.046 37.305 91.802 1.00 47.52 99 SER A N 1
ATOM 748 C CA . SER A 1 99 ? 89.061 38.629 91.176 1.00 46.12 99 SER A CA 1
ATOM 749 C C . SER A 1 99 ? 90.502 39.115 91.110 1.00 44.97 99 SER A C 1
ATOM 750 O O . SER A 1 99 ? 90.967 39.600 90.083 1.00 41.98 99 SER A O 1
ATOM 753 N N . ALA A 1 100 ? 91.203 38.967 92.231 1.00 48.51 100 ALA A N 1
ATOM 754 C CA . ALA A 1 100 ? 92.591 39.393 92.368 1.00 45.85 100 ALA A CA 1
ATOM 755 C C . ALA A 1 100 ? 93.566 38.563 91.574 1.00 47.07 100 ALA A C 1
ATOM 756 O O . ALA A 1 100 ? 94.711 38.969 91.408 1.00 50.59 100 ALA A O 1
ATOM 758 N N . GLY A 1 101 ? 93.115 37.414 91.071 1.00 50.98 101 GLY A N 1
ATOM 759 C CA . GLY A 1 101 ? 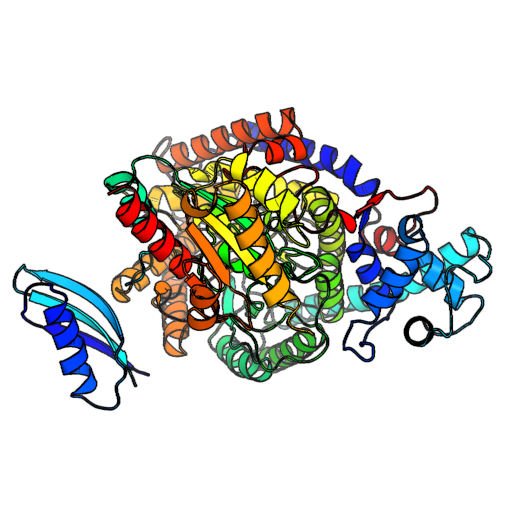93.987 36.528 90.310 1.00 50.28 101 GLY A CA 1
ATOM 760 C C . GLY A 1 101 ? 94.777 35.645 91.278 1.00 52.49 101 GLY A C 1
ATOM 761 O O . GLY A 1 101 ? 95.757 34.996 90.906 1.00 54.99 101 GLY A O 1
ATOM 762 N N . GLU A 1 102 ? 94.331 35.618 92.530 1.00 49.08 102 GLU A N 1
ATOM 763 C CA . GLU A 1 102 ? 94.967 34.853 93.582 1.00 45.97 102 GLU A CA 1
ATOM 764 C C . GLU A 1 102 ? 94.473 33.419 93.800 1.00 47.48 102 GLU A C 1
ATOM 765 O O . GLU A 1 102 ? 94.958 32.750 94.707 1.00 51.53 102 GLU A O 1
ATOM 771 N N . LEU A 1 103 ? 93.516 32.952 92.991 1.00 47.14 103 LEU A N 1
ATOM 772 C CA . LEU A 1 103 ? 92.971 31.580 93.098 1.00 42.46 103 LEU A CA 1
ATOM 773 C C . LEU A 1 103 ? 92.528 31.171 91.697 1.00 41.32 103 LEU A C 1
ATOM 774 O O . LEU A 1 103 ? 92.449 32.013 90.817 1.00 39.88 103 LEU A O 1
ATOM 779 N N . ASP A 1 104 ? 92.259 29.882 91.499 1.00 43.01 104 ASP A N 1
ATOM 780 C CA . ASP A 1 104 ? 91.801 29.329 90.217 1.00 43.64 104 ASP A CA 1
ATOM 781 C C . ASP A 1 104 ? 91.030 28.015 90.434 1.00 46.69 104 ASP A C 1
ATOM 782 O O . ASP A 1 104 ? 91.590 26.907 90.452 1.00 46.16 104 ASP A O 1
ATOM 787 N N . LEU A 1 105 ? 89.727 28.149 90.581 1.00 45.73 105 LEU A N 1
ATOM 788 C CA . LEU A 1 105 ? 88.894 27.006 90.818 1.00 44.54 105 LEU A CA 1
ATOM 789 C C . LEU A 1 105 ? 89.136 25.815 89.916 1.00 44.83 105 LEU A C 1
ATOM 790 O O . LEU A 1 105 ? 88.794 24.696 90.290 1.00 49.50 105 LEU A O 1
ATOM 795 N N . THR A 1 106 ? 89.718 26.052 88.746 1.00 46.66 106 THR A N 1
ATOM 796 C CA . THR A 1 106 ? 90.003 24.993 87.765 1.00 53.92 106 THR A CA 1
ATOM 797 C C . THR A 1 106 ? 91.256 24.192 88.101 1.00 55.44 106 THR A C 1
ATOM 798 O O . THR A 1 106 ? 91.414 23.067 87.630 1.00 56.93 106 THR A O 1
ATOM 802 N N . LYS A 1 107 ? 92.160 24.768 88.888 1.00 55.72 107 LYS A N 1
ATOM 803 C CA . LYS A 1 107 ? 93.388 24.054 89.216 1.00 57.00 107 LYS A CA 1
ATOM 804 C C . LYS A 1 107 ? 93.502 23.528 90.654 1.00 58.43 107 LYS A C 1
ATOM 805 O O . LYS A 1 107 ? 94.528 22.944 91.027 1.00 57.91 107 LYS A O 1
ATOM 811 N N . LEU A 1 108 ? 92.457 23.713 91.464 1.00 59.83 108 LEU A N 1
ATOM 812 C CA . LEU A 1 108 ? 92.495 23.198 92.831 1.00 58.79 108 LEU A CA 1
ATOM 813 C C . LEU A 1 108 ? 92.222 21.714 92.799 1.00 59.96 108 LEU A C 1
ATOM 814 O O . LEU A 1 108 ? 91.462 21.223 91.970 1.00 64.62 108 LEU A O 1
ATOM 819 N N . PRO A 1 109 ? 92.850 20.965 93.701 1.00 60.09 109 PRO A N 1
ATOM 820 C CA . PRO A 1 109 ? 92.540 19.538 93.610 1.00 55.29 109 PRO A CA 1
ATOM 821 C C . PRO A 1 109 ? 91.029 19.331 93.743 1.00 51.85 109 PRO A C 1
ATOM 822 O O . PRO A 1 109 ? 90.391 19.918 94.616 1.00 46.91 109 PRO A O 1
ATOM 826 N N . MET A 1 110 ? 90.450 18.531 92.856 1.00 52.25 110 MET A N 1
ATOM 827 C CA . MET A 1 110 ? 89.015 18.260 92.939 1.00 52.51 110 MET A CA 1
ATOM 828 C C . MET A 1 110 ? 88.737 17.086 93.865 1.00 51.92 110 MET A C 1
ATOM 829 O O . MET A 1 110 ? 88.689 15.926 93.434 1.00 48.42 110 MET A O 1
ATOM 834 N N . LYS A 1 111 ? 88.565 17.403 95.146 1.00 54.92 111 LYS A N 1
ATOM 835 C CA . LYS A 1 111 ? 88.260 16.404 96.165 1.00 56.94 111 LYS A CA 1
ATOM 836 C C . LYS A 1 111 ? 87.176 15.431 95.676 1.00 60.21 111 LYS A C 1
ATOM 837 O O . LYS A 1 111 ? 86.631 15.613 94.586 1.00 61.41 111 LYS A O 1
ATOM 843 N N . ASP A 1 112 ? 86.874 14.392 96.452 1.00 65.63 112 ASP A N 1
ATOM 844 C CA . ASP A 1 112 ? 85.861 13.428 96.018 1.00 69.33 112 ASP A CA 1
ATOM 845 C C . ASP A 1 112 ? 84.496 14.067 95.829 1.00 67.52 112 ASP A C 1
ATOM 846 O O . ASP A 1 112 ? 83.983 14.774 96.705 1.00 65.11 112 ASP A O 1
ATOM 851 N N . LEU A 1 113 ? 83.918 13.787 94.665 1.00 65.91 113 LEU A N 1
ATOM 852 C CA . LEU A 1 113 ? 82.618 14.303 94.278 1.00 63.77 113 LEU A CA 1
ATOM 853 C C . LEU A 1 113 ? 81.608 14.249 95.402 1.00 64.05 113 LEU A C 1
ATOM 854 O O . LEU A 1 113 ? 81.167 15.293 95.893 1.00 68.93 113 LEU A O 1
ATOM 859 N N . PHE A 1 114 ? 81.258 13.045 95.830 1.00 60.03 114 PHE A N 1
ATOM 860 C CA . PHE A 1 114 ? 80.292 12.903 96.903 1.00 58.48 114 PHE A CA 1
ATOM 861 C C . PHE A 1 114 ? 80.610 13.732 98.162 1.00 55.55 114 PHE A C 1
ATOM 862 O O . PHE A 1 114 ? 79.748 13.963 99.012 1.00 53.18 114 PHE A O 1
ATOM 870 N N . GLU A 1 115 ? 81.840 14.203 98.274 1.00 53.28 115 GLU A N 1
ATOM 871 C CA . GLU A 1 115 ? 82.224 14.975 99.441 1.00 54.55 115 GLU A CA 1
ATOM 872 C C . GLU A 1 115 ? 81.873 16.458 99.279 1.00 55.04 115 GLU A C 1
ATOM 873 O O . GLU A 1 115 ? 81.375 17.085 100.218 1.00 53.02 115 GLU A O 1
ATOM 879 N N . VAL A 1 116 ? 82.135 17.014 98.091 1.00 55.77 116 VAL A N 1
ATOM 880 C CA . VAL A 1 116 ? 81.850 18.429 97.820 1.00 53.24 116 VAL A CA 1
ATOM 881 C C . VAL A 1 116 ? 80.358 18.597 97.645 1.00 52.53 116 VAL A C 1
ATOM 882 O O . VAL A 1 116 ? 79.753 19.515 98.212 1.00 52.14 116 VAL A O 1
ATOM 886 N N . LYS A 1 117 ? 79.771 17.692 96.867 1.00 46.56 117 LYS A N 1
ATOM 887 C CA . LYS A 1 117 ? 78.342 17.720 96.621 1.00 45.63 117 LYS A CA 1
ATOM 888 C C . LYS A 1 117 ? 77.613 17.864 97.949 1.00 46.18 117 LYS A C 1
ATOM 889 O O . LYS A 1 117 ? 76.720 18.697 98.098 1.00 52.16 117 LYS A O 1
ATOM 895 N N . THR A 1 118 ? 78.013 17.052 98.918 1.00 43.98 118 THR A N 1
ATOM 896 C CA . THR A 1 118 ? 77.415 17.083 100.253 1.00 37.79 118 THR A CA 1
ATOM 897 C C . THR A 1 118 ? 77.689 18.428 100.908 1.00 35.77 118 THR A C 1
ATOM 898 O O . THR A 1 118 ? 76.875 18.955 101.677 1.00 36.76 118 THR A O 1
ATOM 902 N N . LYS A 1 119 ? 78.856 18.966 100.609 1.00 32.31 119 LYS A N 1
ATOM 903 C CA . LYS A 1 119 ? 79.243 20.220 101.187 1.00 34.77 119 LYS A CA 1
ATOM 904 C C . LYS A 1 119 ? 78.320 21.222 100.564 1.00 36.26 119 LYS A C 1
ATOM 905 O O . LYS A 1 119 ? 77.753 22.063 101.263 1.00 38.16 119 LYS A O 1
ATOM 911 N N . ALA A 1 120 ? 78.157 21.108 99.245 1.00 36.10 120 ALA A N 1
ATOM 912 C CA . ALA A 1 120 ? 77.303 22.024 98.481 1.00 35.84 120 ALA A CA 1
ATOM 913 C C . ALA A 1 120 ? 75.956 22.118 99.154 1.00 35.59 120 ALA A C 1
ATOM 914 O O . ALA A 1 120 ? 75.532 23.179 99.624 1.00 35.99 120 ALA A O 1
ATOM 916 N N . LEU A 1 121 ? 75.305 20.970 99.221 1.00 35.02 121 LEU A N 1
ATOM 917 C CA . LEU A 1 121 ? 74.001 20.863 99.832 1.00 38.66 121 LEU A CA 1
ATOM 918 C C . LEU A 1 121 ? 73.899 21.454 101.232 1.00 36.96 121 LEU A C 1
ATOM 919 O O . LEU A 1 121 ? 72.843 21.925 101.622 1.00 40.13 121 LEU A O 1
ATOM 924 N N . SER A 1 122 ? 74.985 21.442 101.990 1.00 38.72 122 SER A N 1
ATOM 925 C CA . SER A 1 122 ? 74.930 21.979 103.347 1.00 41.07 122 SER A CA 1
ATOM 926 C C . SER A 1 122 ? 74.961 23.482 103.303 1.00 39.09 122 SER A C 1
ATOM 927 O O . SER A 1 122 ? 74.437 24.147 104.201 1.00 41.21 122 SER A O 1
ATOM 930 N N . MET A 1 123 ? 75.585 24.013 102.258 1.00 37.21 123 MET A N 1
ATOM 931 C CA . MET A 1 123 ? 75.684 25.458 102.095 1.00 42.39 123 MET A CA 1
ATOM 932 C C . MET A 1 123 ? 74.318 26.022 101.629 1.00 43.05 123 MET A C 1
ATOM 933 O O . MET A 1 123 ? 73.784 26.988 102.196 1.00 34.89 123 MET A O 1
ATOM 938 N N . ALA A 1 124 ? 73.760 25.379 100.607 1.00 42.11 124 ALA A N 1
ATOM 939 C CA . ALA A 1 124 ? 72.479 25.763 100.053 1.00 41.47 124 ALA A CA 1
ATOM 940 C C . ALA A 1 124 ? 71.527 25.869 101.217 1.00 43.59 124 ALA A C 1
ATOM 941 O O . ALA A 1 124 ? 70.854 26.879 101.416 1.00 51.29 124 ALA A O 1
ATOM 943 N N . LYS A 1 125 ? 71.511 24.812 102.009 1.00 45.46 125 LYS A N 1
ATOM 944 C CA . LYS A 1 125 ? 70.643 24.707 103.172 1.00 45.33 125 LYS A CA 1
ATOM 945 C C . LYS A 1 125 ? 70.537 25.962 104.035 1.00 42.49 125 LYS A C 1
ATOM 946 O O . LYS A 1 125 ? 69.497 26.231 104.614 1.00 42.32 125 LYS A O 1
ATOM 952 N N . GLU A 1 126 ? 71.596 26.746 104.113 1.00 39.99 126 GLU A N 1
ATOM 953 C CA . GLU A 1 126 ? 71.523 27.918 104.949 1.00 43.14 126 GLU A CA 1
ATOM 954 C C . GLU A 1 126 ? 70.591 28.990 104.408 1.00 43.34 126 GLU A C 1
ATOM 955 O O . GLU A 1 126 ? 69.644 29.409 105.088 1.00 39.74 126 GLU A O 1
ATOM 961 N N . THR A 1 127 ? 70.877 29.441 103.186 1.00 42.75 127 THR A N 1
ATOM 962 C CA . THR A 1 127 ? 70.094 30.504 102.553 1.00 40.77 127 THR A CA 1
ATOM 963 C C . THR A 1 127 ? 68.639 30.124 102.306 1.00 35.89 127 THR A C 1
ATOM 964 O O . THR A 1 127 ? 67.751 30.967 102.352 1.00 32.88 127 THR A O 1
ATOM 968 N N . VAL A 1 128 ? 68.396 28.857 102.031 1.00 29.64 128 VAL A N 1
ATOM 969 C CA . VAL A 1 128 ? 67.037 28.437 101.847 1.00 31.47 128 VAL A CA 1
ATOM 970 C C . VAL A 1 128 ? 66.296 28.815 103.133 1.00 35.13 128 VAL A C 1
ATOM 971 O O . VAL A 1 128 ? 65.131 29.214 103.104 1.00 35.24 128 VAL A O 1
ATOM 975 N N . GLU A 1 129 ? 66.988 28.706 104.260 1.00 35.06 129 GLU A N 1
ATOM 976 C CA . GLU A 1 129 ? 66.383 29.036 105.532 1.00 40.72 129 GLU A CA 1
ATOM 977 C C . GLU A 1 129 ? 66.023 30.496 105.598 1.00 38.28 129 GLU A C 1
ATOM 978 O O . GLU A 1 129 ? 64.904 30.841 105.948 1.00 36.76 129 GLU A O 1
ATOM 984 N N . LYS A 1 130 ? 66.984 31.357 105.290 1.00 37.45 130 LYS A N 1
ATOM 985 C CA . LYS A 1 130 ? 66.733 32.783 105.292 1.00 34.31 130 LYS A CA 1
ATOM 986 C C . LYS A 1 130 ? 65.458 33.028 104.483 1.00 36.93 130 LYS A C 1
ATOM 987 O O . LYS A 1 130 ? 64.546 33.749 104.926 1.00 38.04 130 LYS A O 1
ATOM 993 N N . ILE A 1 131 ? 65.396 32.410 103.300 1.00 30.38 131 ILE A N 1
ATOM 994 C CA . ILE A 1 131 ? 64.242 32.547 102.432 1.00 30.34 131 ILE A CA 1
ATOM 995 C C . ILE A 1 131 ? 62.977 32.025 103.112 1.00 34.87 131 ILE A C 1
ATOM 996 O O . ILE A 1 131 ? 62.013 32.783 103.299 1.00 36.29 131 ILE A O 1
ATOM 1001 N N . LYS A 1 132 ? 62.972 30.739 103.470 1.00 32.23 132 LYS A N 1
ATOM 1002 C CA . LYS A 1 132 ? 61.820 30.134 104.142 1.00 31.08 132 LYS A CA 1
ATOM 1003 C C . LYS A 1 132 ? 61.311 31.026 105.275 1.00 29.35 132 LYS A C 1
ATOM 1004 O O . LYS A 1 132 ? 60.116 31.172 105.477 1.00 29.59 132 LYS A O 1
ATOM 1010 N N . ASN A 1 133 ? 62.236 31.636 106.001 1.00 28.94 133 ASN A N 1
ATOM 1011 C CA . ASN A 1 133 ? 61.899 32.508 107.107 1.00 31.21 133 ASN A CA 1
ATOM 1012 C C . ASN A 1 133 ? 61.191 33.764 106.605 1.00 33.05 133 ASN A C 1
ATOM 1013 O O . ASN A 1 133 ? 60.189 34.182 107.187 1.00 34.43 133 ASN A O 1
ATOM 1018 N N . ASN A 1 134 ? 61.717 34.384 105.545 1.00 32.43 134 ASN A N 1
ATOM 1019 C CA . ASN A 1 134 ? 61.070 35.566 104.985 1.00 29.89 134 ASN A CA 1
ATOM 1020 C C . ASN A 1 134 ? 59.614 35.262 104.611 1.00 32.03 134 ASN A C 1
ATOM 1021 O O . ASN A 1 134 ? 58.751 36.125 104.753 1.00 30.01 134 ASN A O 1
ATOM 1026 N N . ARG A 1 135 ? 59.343 34.038 104.135 1.00 29.84 135 ARG A N 1
ATOM 1027 C CA . ARG A 1 135 ? 57.995 33.640 103.741 1.00 28.99 135 ARG A CA 1
ATOM 1028 C C . ARG A 1 135 ? 57.122 33.627 104.985 1.00 34.57 135 ARG A C 1
ATOM 1029 O O . ARG A 1 135 ? 55.946 33.967 104.951 1.00 38.22 135 ARG A O 1
ATOM 1037 N N . SER A 1 136 ? 57.709 33.238 106.102 1.00 39.39 136 SER A N 1
ATOM 1038 C CA . SER A 1 136 ? 56.969 33.199 107.364 1.00 40.95 136 SER A CA 1
ATOM 1039 C C . SER A 1 136 ? 56.747 34.617 107.850 1.00 37.13 136 SER A C 1
ATOM 1040 O O . SER A 1 136 ? 55.695 34.957 108.395 1.00 34.09 136 SER A O 1
ATOM 1043 N N . ILE A 1 137 ? 57.766 35.435 107.645 1.00 36.15 137 ILE A N 1
ATOM 1044 C CA . ILE A 1 137 ? 57.716 36.815 108.055 1.00 40.65 137 ILE A CA 1
ATOM 1045 C C . ILE A 1 137 ? 56.475 37.432 107.422 1.00 41.82 137 ILE A C 1
ATOM 1046 O O . ILE A 1 137 ? 55.732 38.154 108.072 1.00 46.26 137 ILE A O 1
ATOM 1051 N N . ARG A 1 138 ? 56.231 37.109 106.154 1.00 43.86 138 ARG A N 1
ATOM 1052 C CA . ARG A 1 138 ? 55.083 37.646 105.439 1.00 38.19 138 ARG A CA 1
ATOM 1053 C C . ARG A 1 138 ? 53.769 37.050 105.976 1.00 36.36 138 ARG A C 1
ATOM 1054 O O . ARG A 1 138 ? 52.850 37.781 106.320 1.00 34.92 138 ARG A O 1
ATOM 1062 N N . GLU A 1 139 ? 53.679 35.729 106.058 1.00 38.17 139 GLU A N 1
ATOM 1063 C CA . GLU A 1 139 ? 52.470 35.093 106.575 1.00 42.28 139 GLU A CA 1
ATOM 1064 C C . GLU A 1 139 ? 52.118 35.752 107.906 1.00 39.48 139 GLU A C 1
ATOM 1065 O O . GLU A 1 139 ? 50.994 36.195 108.143 1.00 36.06 139 GLU A O 1
ATOM 1071 N N . SER A 1 140 ? 53.117 35.825 108.765 1.00 40.52 140 SER A N 1
ATOM 1072 C CA . SER A 1 140 ? 52.983 36.434 110.070 1.00 40.92 140 SER A CA 1
ATOM 1073 C C . SER A 1 140 ? 52.417 37.866 110.039 1.00 41.34 140 SER A C 1
ATOM 1074 O O . SER A 1 140 ? 51.698 38.277 110.948 1.00 39.64 140 SER A O 1
ATOM 1077 N N . ARG A 1 141 ? 52.746 38.639 109.007 1.00 41.75 141 ARG A N 1
ATOM 1078 C CA . ARG A 1 141 ? 52.244 40.004 108.928 1.00 38.59 141 ARG A CA 1
ATOM 1079 C C . ARG A 1 141 ? 50.832 40.053 108.409 1.00 34.85 141 ARG A C 1
ATOM 1080 O O . ARG A 1 141 ? 50.041 40.921 108.785 1.00 32.91 141 ARG A O 1
ATOM 1088 N N . PHE A 1 142 ? 50.500 39.127 107.530 1.00 31.13 142 PHE A N 1
ATOM 1089 C CA . PHE A 1 142 ? 49.148 39.147 107.042 1.00 33.86 142 PHE A CA 1
ATOM 1090 C C . PHE A 1 142 ? 48.205 38.870 108.200 1.00 37.28 142 PHE A C 1
ATOM 1091 O O . PHE A 1 142 ? 47.337 39.680 108.481 1.00 34.47 142 PHE A O 1
ATOM 1099 N N . GLU A 1 143 ? 48.408 37.758 108.902 1.00 40.34 143 GLU A N 1
ATOM 1100 C CA . GLU A 1 143 ? 47.527 37.412 110.003 1.00 44.30 143 GLU A CA 1
ATOM 1101 C C . GLU A 1 143 ? 47.422 38.526 111.016 1.00 44.58 143 GLU A C 1
ATOM 1102 O O . GLU A 1 143 ? 46.372 38.708 111.625 1.00 50.37 143 GLU A O 1
ATOM 1108 N N . GLU A 1 144 ? 48.493 39.283 111.210 1.00 39.95 144 GLU A N 1
ATOM 1109 C CA . GLU A 1 144 ? 48.415 40.374 112.162 1.00 36.52 144 GLU A CA 1
ATOM 1110 C C . GLU A 1 144 ? 47.523 41.478 111.609 1.00 38.01 144 GLU A C 1
ATOM 1111 O O . GLU A 1 144 ? 46.643 41.969 112.302 1.00 39.47 144 GLU A O 1
ATOM 1117 N N . TYR A 1 145 ? 47.751 41.844 110.347 1.00 38.93 145 TYR A N 1
ATOM 1118 C CA . TYR A 1 145 ? 47.016 42.911 109.686 1.00 37.87 145 TYR A CA 1
ATOM 1119 C C . TYR A 1 145 ? 45.748 42.532 108.914 1.00 40.19 145 TYR A C 1
ATOM 1120 O O . TYR A 1 145 ? 44.868 43.367 108.701 1.00 42.66 145 TYR A O 1
ATOM 1129 N N . GLY A 1 146 ? 45.653 41.284 108.481 1.00 42.49 146 GLY A N 1
ATOM 1130 C CA . GLY A 1 146 ? 44.502 40.863 107.697 1.00 42.90 146 GLY A CA 1
ATOM 1131 C C . GLY A 1 146 ? 44.790 41.225 106.254 1.00 42.09 146 GLY A C 1
ATOM 1132 O O . GLY A 1 146 ? 45.746 41.949 106.001 1.00 47.55 146 GLY A O 1
ATOM 1133 N N . ASP A 1 147 ? 44.007 40.734 105.303 1.00 38.31 147 ASP A N 1
ATOM 1134 C CA . ASP A 1 147 ? 44.256 41.087 103.906 1.00 37.21 147 ASP A CA 1
ATOM 1135 C C . ASP A 1 147 ? 42.925 41.333 103.193 1.00 33.02 147 ASP A C 1
ATOM 1136 O O . ASP A 1 147 ? 41.952 40.643 103.467 1.00 35.55 147 ASP A O 1
ATOM 1141 N N . LYS A 1 148 ? 42.871 42.316 102.297 1.00 28.00 148 LYS A N 1
ATOM 1142 C CA . LYS A 1 148 ? 41.630 42.609 101.577 1.00 23.79 148 LYS A CA 1
ATOM 1143 C C . LYS A 1 148 ? 41.185 41.360 100.862 1.00 24.24 148 LYS A C 1
ATOM 1144 O O . LYS A 1 148 ? 42.015 40.563 100.461 1.00 27.46 148 LYS A O 1
ATOM 1150 N N . SER A 1 149 ? 39.887 41.159 100.704 1.00 25.77 149 SER A N 1
ATOM 1151 C CA . SER A 1 149 ? 39.480 39.980 99.954 1.00 29.54 149 SER A CA 1
ATOM 1152 C C . SER A 1 149 ? 39.086 40.404 98.536 1.00 24.42 149 SER A C 1
ATOM 1153 O O . SER A 1 149 ? 39.086 39.607 97.618 1.00 25.08 149 SER A O 1
ATOM 1156 N N . GLY A 1 150 ? 38.769 41.671 98.349 1.00 17.50 150 GLY A N 1
ATOM 1157 C CA . GLY A 1 150 ? 38.363 42.091 97.032 1.00 25.56 150 GLY A CA 1
ATOM 1158 C C . GLY A 1 150 ? 39.555 42.320 96.132 1.00 30.56 150 GLY A C 1
ATOM 1159 O O . GLY A 1 150 ? 40.598 41.665 96.293 1.00 37.04 150 GLY A O 1
ATOM 1160 N N . PRO A 1 151 ? 39.432 43.227 95.149 1.00 24.36 151 PRO A N 1
ATOM 1161 C CA . PRO A 1 151 ? 40.603 43.431 94.303 1.00 20.02 151 PRO A CA 1
ATOM 1162 C C . PRO A 1 151 ? 41.639 44.282 95.013 1.00 20.42 151 PRO A C 1
ATOM 1163 O O . PRO A 1 151 ? 41.284 45.215 95.721 1.00 18.59 151 PRO A O 1
ATOM 1167 N N . LEU A 1 152 ? 42.916 43.935 94.826 1.00 22.45 152 LEU A N 1
ATOM 1168 C CA . LEU A 1 152 ? 44.045 44.685 95.390 1.00 20.28 152 LEU A CA 1
ATOM 1169 C C . LEU A 1 152 ? 44.460 45.855 94.460 1.00 15.52 152 LEU A C 1
ATOM 1170 O O . LEU A 1 152 ? 44.707 45.674 93.265 1.00 20.27 152 LEU A O 1
ATOM 1175 N N . LEU A 1 153 ? 44.522 47.057 95.000 1.00 13.75 153 LEU A N 1
ATOM 1176 C CA . LEU A 1 153 ? 44.940 48.215 94.204 1.00 15.97 153 LEU A CA 1
ATOM 1177 C C . LEU A 1 153 ? 46.466 48.172 94.051 1.00 17.71 153 LEU A C 1
ATOM 1178 O O . LEU A 1 153 ? 47.204 48.215 95.047 1.00 19.95 153 LEU A O 1
ATOM 1183 N N . TYR A 1 154 ? 46.923 48.082 92.802 1.00 20.26 154 TYR A N 1
ATOM 1184 C CA . TYR A 1 154 ? 48.350 48.007 92.434 1.00 18.50 154 TYR A CA 1
ATOM 1185 C C . TYR A 1 154 ? 48.737 49.299 91.702 1.00 18.63 154 TYR A C 1
ATOM 1186 O O . TYR A 1 154 ? 48.173 49.581 90.637 1.00 22.22 154 TYR A O 1
ATOM 1195 N N . VAL A 1 155 ? 49.655 50.085 92.285 1.00 16.90 155 VAL A N 1
ATOM 1196 C CA . VAL A 1 155 ? 50.112 51.336 91.677 1.00 20.64 155 VAL A CA 1
ATOM 1197 C C . VAL A 1 155 ? 51.603 51.335 91.337 1.00 27.37 155 VAL A C 1
ATOM 1198 O O . VAL A 1 155 ? 52.372 50.510 91.830 1.00 29.61 155 VAL A O 1
ATOM 1202 N N . ILE A 1 156 ? 52.027 52.298 90.531 1.00 29.47 156 ILE A N 1
ATOM 1203 C CA . ILE A 1 156 ? 53.406 52.309 90.081 1.00 32.65 156 ILE A CA 1
ATOM 1204 C C . ILE A 1 156 ? 54.186 53.566 90.417 1.00 36.15 156 ILE A C 1
ATOM 1205 O O . ILE A 1 156 ? 53.638 54.657 90.350 1.00 41.62 156 ILE A O 1
ATOM 1210 N N . VAL A 1 157 ? 55.460 53.410 90.776 1.00 31.47 157 VAL A N 1
ATOM 1211 C CA . VAL A 1 157 ? 56.300 54.560 91.071 1.00 33.43 157 VAL A CA 1
ATOM 1212 C C . VAL A 1 157 ? 57.573 54.418 90.275 1.00 33.53 157 VAL A C 1
ATOM 1213 O O . VAL A 1 157 ? 58.074 53.317 90.086 1.00 31.23 157 VAL A O 1
ATOM 1217 N N . ALA A 1 158 ? 58.129 55.526 89.821 1.00 38.12 158 ALA A N 1
ATOM 1218 C CA . ALA A 1 158 ? 59.331 55.395 89.026 1.00 41.68 158 ALA A CA 1
ATOM 1219 C C . ALA A 1 158 ? 59.962 56.726 88.708 1.00 41.61 158 ALA A C 1
ATOM 1220 O O . ALA A 1 158 ? 59.622 57.343 87.704 1.00 49.47 158 ALA A O 1
ATOM 1222 N N . THR A 1 159 ? 60.885 57.157 89.555 1.00 37.00 159 THR A N 1
ATOM 1223 C CA . THR A 1 159 ? 61.573 58.413 89.351 1.00 34.49 159 THR A CA 1
ATOM 1224 C C . THR A 1 159 ? 62.952 58.153 88.766 1.00 37.77 159 THR A C 1
ATOM 1225 O O . THR A 1 159 ? 63.525 59.001 88.081 1.00 38.96 159 THR A O 1
ATOM 1229 N N . GLY A 1 160 ? 63.476 56.963 89.035 1.00 39.48 160 GLY A N 1
ATOM 1230 C CA . GLY A 1 160 ? 64.796 56.616 88.558 1.00 39.21 160 GLY A CA 1
ATOM 1231 C C . GLY A 1 160 ? 65.742 56.777 89.732 1.00 42.98 160 GLY A C 1
ATOM 1232 O O . GLY A 1 160 ? 66.861 56.248 89.730 1.00 48.36 160 GLY A O 1
ATOM 1233 N N . ASN A 1 161 ? 65.283 57.512 90.744 1.00 37.72 161 ASN A N 1
ATOM 1234 C CA . ASN A 1 161 ? 66.066 57.739 91.939 1.00 35.68 161 ASN A CA 1
ATOM 1235 C C . ASN A 1 161 ? 65.378 57.011 93.095 1.00 38.73 161 ASN A C 1
ATOM 1236 O O . ASN A 1 161 ? 64.260 57.367 93.497 1.00 39.74 161 ASN A O 1
ATOM 1241 N N . ILE A 1 162 ? 66.062 56.007 93.647 1.00 35.91 162 ILE A N 1
ATOM 1242 C CA . ILE A 1 162 ? 65.486 55.198 94.711 1.00 37.30 162 ILE A CA 1
ATOM 1243 C C . ILE A 1 162 ? 64.951 55.955 95.913 1.00 37.89 162 ILE A C 1
ATOM 1244 O O . ILE A 1 162 ? 63.835 55.696 96.363 1.00 41.38 162 ILE A O 1
ATOM 1249 N N . TYR A 1 163 ? 65.728 56.888 96.438 1.00 36.86 163 TYR A N 1
ATOM 1250 C CA . TYR A 1 163 ? 65.264 57.623 97.591 1.00 33.89 163 TYR A CA 1
ATOM 1251 C C . TYR A 1 163 ? 64.010 58.407 97.205 1.00 34.01 163 TYR A C 1
ATOM 1252 O O . TYR A 1 163 ? 63.118 58.604 98.041 1.00 33.87 163 TYR A O 1
ATOM 1261 N N . GLU A 1 164 ? 63.908 58.834 95.948 1.00 32.51 164 GLU A N 1
ATOM 1262 C CA . GLU A 1 164 ? 62.696 59.560 95.556 1.00 37.47 164 GLU A CA 1
ATOM 1263 C C . GLU A 1 164 ? 61.529 58.600 95.390 1.00 39.57 164 GLU A C 1
ATOM 1264 O O . GLU A 1 164 ? 60.387 58.902 95.775 1.00 39.74 164 GLU A O 1
ATOM 1270 N N . ASP A 1 165 ? 61.810 57.436 94.821 1.00 36.17 165 ASP A N 1
ATOM 1271 C CA . ASP A 1 165 ? 60.762 56.459 94.641 1.00 35.52 165 ASP A CA 1
ATOM 1272 C C . ASP A 1 165 ? 60.090 56.187 95.977 1.00 37.16 165 ASP A C 1
ATOM 1273 O O . ASP A 1 165 ? 58.870 56.074 96.068 1.00 37.94 165 ASP A O 1
ATOM 1278 N N . ILE A 1 166 ? 60.906 56.084 97.013 1.00 37.26 166 ILE A N 1
ATOM 1279 C CA . ILE A 1 166 ? 60.421 55.825 98.348 1.00 38.75 166 ILE A CA 1
ATOM 1280 C C . ILE A 1 166 ? 59.454 56.888 98.875 1.00 37.84 166 ILE A C 1
ATOM 1281 O O . ILE A 1 166 ? 58.418 56.565 99.441 1.00 39.22 166 ILE A O 1
ATOM 1286 N N . THR A 1 167 ? 59.778 58.162 98.718 1.00 33.62 167 THR A N 1
ATOM 1287 C CA . THR A 1 167 ? 58.857 59.159 99.244 1.00 35.82 167 THR A CA 1
ATOM 1288 C C . THR A 1 167 ? 57.507 59.042 98.515 1.00 31.59 167 THR A C 1
ATOM 1289 O O . THR A 1 167 ? 56.446 59.286 99.088 1.00 27.31 167 THR A O 1
ATOM 1293 N N . GLN A 1 168 ? 57.555 58.623 97.252 1.00 35.24 168 GLN A N 1
ATOM 1294 C CA . GLN A 1 168 ? 56.342 58.451 96.451 1.00 33.35 168 GLN A CA 1
ATOM 1295 C C . GLN A 1 168 ? 55.649 57.168 96.856 1.00 30.37 168 GLN A C 1
ATOM 1296 O O . GLN A 1 168 ? 54.442 57.163 97.049 1.00 29.05 168 GLN A O 1
ATOM 1302 N N . ALA A 1 169 ? 56.413 56.087 97.008 1.00 26.66 169 ALA A N 1
ATOM 1303 C CA . ALA A 1 169 ? 55.835 54.811 97.424 1.00 27.53 169 ALA A CA 1
ATOM 1304 C C . ALA A 1 169 ? 55.119 54.873 98.782 1.00 28.88 169 ALA A C 1
ATOM 1305 O O . ALA A 1 169 ? 54.072 54.246 98.955 1.00 32.46 169 ALA A O 1
ATOM 1307 N N . VAL A 1 170 ? 55.658 55.614 99.747 1.00 26.19 170 VAL A N 1
ATOM 1308 C CA . VAL A 1 170 ? 55.000 55.654 101.041 1.00 28.88 170 VAL A CA 1
ATOM 1309 C C . VAL A 1 170 ? 53.777 56.531 100.998 1.00 28.87 170 VAL A C 1
ATOM 1310 O O . VAL A 1 170 ? 52.796 56.312 101.738 1.00 28.13 170 VAL A O 1
ATOM 1314 N N . ALA A 1 171 ? 53.817 57.525 100.127 1.00 25.63 171 ALA A N 1
ATOM 1315 C CA . ALA A 1 171 ? 52.664 58.406 100.009 1.00 27.36 171 ALA A CA 1
ATOM 1316 C C . ALA A 1 171 ? 51.528 57.572 99.423 1.00 28.07 171 ALA A C 1
ATOM 1317 O O . ALA A 1 171 ? 50.417 57.581 99.919 1.00 34.07 171 ALA A O 1
ATOM 1319 N N . ALA A 1 172 ? 51.850 56.834 98.368 1.00 26.09 172 ALA A N 1
ATOM 1320 C CA . ALA A 1 172 ? 50.903 55.996 97.669 1.00 23.82 172 ALA A CA 1
ATOM 1321 C C . ALA A 1 172 ? 50.441 54.905 98.622 1.00 27.41 172 ALA A C 1
ATOM 1322 O O . ALA A 1 172 ? 49.273 54.473 98.590 1.00 24.17 172 ALA A O 1
ATOM 1324 N N . ALA A 1 173 ? 51.351 54.468 99.487 1.00 28.60 173 ALA A N 1
ATOM 1325 C CA . ALA A 1 173 ? 51.015 53.418 100.436 1.00 31.98 173 ALA A CA 1
ATOM 1326 C C . ALA A 1 173 ? 49.832 53.808 101.327 1.00 35.43 173 ALA A C 1
ATOM 1327 O O . ALA A 1 173 ? 48.934 52.987 101.579 1.00 38.51 173 ALA A O 1
ATOM 1329 N N . LYS A 1 174 ? 49.811 55.056 101.777 1.00 32.43 174 LYS A N 1
ATOM 1330 C CA . LYS A 1 174 ? 48.735 55.495 102.642 1.00 37.79 174 LYS A CA 1
ATOM 1331 C C . LYS A 1 174 ? 47.600 56.151 101.875 1.00 37.09 174 LYS A C 1
ATOM 1332 O O . LYS A 1 174 ? 46.514 56.413 102.415 1.00 36.20 174 LYS A O 1
ATOM 1338 N N . GLN A 1 175 ? 47.850 56.407 100.601 1.00 36.98 175 GLN A N 1
ATOM 1339 C CA . GLN A 1 175 ? 46.851 57.025 99.755 1.00 32.75 175 GLN A CA 1
ATOM 1340 C C . GLN A 1 175 ? 45.879 55.880 99.461 1.00 30.47 175 GLN A C 1
ATOM 1341 O O . GLN A 1 175 ? 44.806 56.087 98.862 1.00 28.86 175 GLN A O 1
ATOM 1347 N N . GLY A 1 176 ? 46.279 54.679 99.912 1.00 27.51 176 GLY A N 1
ATOM 1348 C CA . GLY A 1 176 ? 45.462 53.481 99.773 1.00 27.96 176 GLY A CA 1
ATOM 1349 C C . GLY A 1 176 ? 45.941 52.282 98.960 1.00 29.01 176 GLY A C 1
ATOM 1350 O O . GLY A 1 176 ? 45.229 51.283 98.913 1.00 24.35 176 GLY A O 1
ATOM 1351 N N . ALA A 1 177 ? 47.119 52.359 98.333 1.00 29.13 177 ALA A N 1
ATOM 1352 C CA . ALA A 1 177 ? 47.652 51.264 97.501 1.00 26.24 177 ALA A CA 1
ATOM 1353 C C . ALA A 1 177 ? 48.015 49.993 98.264 1.00 27.89 177 ALA A C 1
ATOM 1354 O O . ALA A 1 177 ? 48.570 50.068 99.354 1.00 33.98 177 ALA A O 1
ATOM 1356 N N . ASP A 1 178 ? 47.716 48.831 97.676 1.00 24.59 178 ASP A N 1
ATOM 1357 C CA . ASP A 1 178 ? 47.978 47.529 98.309 1.00 23.33 178 ASP A CA 1
ATOM 1358 C C . ASP A 1 178 ? 49.213 46.844 97.747 1.00 21.72 178 ASP A C 1
ATOM 1359 O O . ASP A 1 178 ? 49.847 46.007 98.394 1.00 20.31 178 ASP A O 1
ATOM 1364 N N . VAL A 1 179 ? 49.528 47.191 96.517 1.00 18.69 179 VAL A N 1
ATOM 1365 C CA . VAL A 1 179 ? 50.706 46.661 95.879 1.00 20.38 179 VAL A CA 1
ATOM 1366 C C . VAL A 1 179 ? 51.425 47.814 95.194 1.00 25.19 179 VAL A C 1
ATOM 1367 O O . VAL A 1 179 ? 50.818 48.606 94.452 1.00 28.79 179 VAL A O 1
ATOM 1371 N N . ILE A 1 180 ? 52.719 47.921 95.464 1.00 24.79 180 ILE A N 1
ATOM 1372 C CA . ILE A 1 180 ? 53.514 48.982 94.871 1.00 23.53 180 ILE A CA 1
ATOM 1373 C C . ILE A 1 180 ? 54.583 48.380 94.006 1.00 22.67 180 ILE A C 1
ATOM 1374 O O . ILE A 1 180 ? 55.307 47.471 94.436 1.00 26.83 180 ILE A O 1
ATOM 1379 N N . ALA A 1 181 ? 54.665 48.855 92.769 1.00 21.47 181 ALA A N 1
ATOM 1380 C CA . ALA A 1 181 ? 55.705 48.378 91.857 1.00 19.78 181 ALA A CA 1
ATOM 1381 C C . ALA A 1 181 ? 56.619 49.542 91.460 1.00 15.87 181 ALA A C 1
ATOM 1382 O O . ALA A 1 181 ? 56.126 50.644 91.132 1.00 16.62 181 ALA A O 1
ATOM 1384 N N . VAL A 1 182 ? 57.935 49.327 91.554 1.00 15.32 182 VAL A N 1
ATOM 1385 C CA . VAL A 1 182 ? 58.921 50.341 91.124 1.00 19.84 182 VAL A CA 1
ATOM 1386 C C . VAL A 1 182 ? 59.282 49.973 89.661 1.00 23.80 182 VAL A C 1
ATOM 1387 O O . VAL A 1 182 ? 59.854 48.911 89.425 1.00 30.15 182 VAL A O 1
ATOM 1391 N N . ILE A 1 183 ? 58.920 50.817 88.690 1.00 22.49 183 ILE A N 1
ATOM 1392 C CA . ILE A 1 183 ? 59.168 50.533 87.279 1.00 23.01 183 ILE A CA 1
ATOM 1393 C C . ILE A 1 183 ? 60.650 50.410 87.033 1.00 23.14 183 ILE A C 1
ATOM 1394 O O . ILE A 1 183 ? 61.390 51.348 87.259 1.00 26.57 183 ILE A O 1
ATOM 1399 N N . ARG A 1 184 ? 61.077 49.250 86.559 1.00 19.84 184 ARG A N 1
ATOM 1400 C CA . ARG A 1 184 ? 62.487 49.000 86.310 1.00 23.41 184 ARG A CA 1
ATOM 1401 C C . ARG A 1 184 ? 62.973 49.889 85.136 1.00 25.77 184 ARG A C 1
ATOM 1402 O O . ARG A 1 184 ? 62.168 50.223 84.272 1.00 21.36 184 ARG A O 1
ATOM 1410 N N . THR A 1 185 ? 64.259 50.297 85.150 1.00 24.87 185 THR A N 1
ATOM 1411 C CA . THR A 1 185 ? 64.890 51.140 84.099 1.00 23.41 185 THR A CA 1
ATOM 1412 C C . THR A 1 185 ? 64.591 50.531 82.747 1.00 23.33 185 THR A C 1
ATOM 1413 O O . THR A 1 185 ? 64.687 49.316 82.588 1.00 29.02 185 THR A O 1
ATOM 1417 N N . THR A 1 186 ? 64.249 51.355 81.763 1.00 20.88 186 THR A N 1
ATOM 1418 C CA . THR A 1 186 ? 63.924 50.809 80.463 1.00 17.06 186 THR A CA 1
ATOM 1419 C C . THR A 1 186 ? 65.124 50.067 79.897 1.00 21.17 186 THR A C 1
ATOM 1420 O O . THR A 1 186 ? 66.269 50.546 79.948 1.00 24.78 186 THR A O 1
ATOM 1424 N N . GLY A 1 187 ? 64.851 48.867 79.400 1.00 22.31 187 GLY A N 1
ATOM 1425 C CA . GLY A 1 187 ? 65.864 48.038 78.792 1.00 21.46 187 GLY A CA 1
ATOM 1426 C C . GLY A 1 187 ? 66.724 47.184 79.694 1.00 26.29 187 GLY A C 1
ATOM 1427 O O . GLY A 1 187 ? 67.581 46.465 79.174 1.00 30.10 187 GLY A O 1
ATOM 1428 N N . GLN A 1 188 ? 66.506 47.196 81.010 1.00 23.48 188 GLN A N 1
ATOM 1429 C CA . GLN A 1 188 ? 67.388 46.424 81.903 1.00 24.33 188 GLN A CA 1
ATOM 1430 C C . GLN A 1 188 ? 67.443 44.926 81.613 1.00 24.44 188 GLN A C 1
ATOM 1431 O O . GLN A 1 188 ? 68.436 44.245 81.906 1.00 29.69 188 GLN A O 1
ATOM 1437 N N . SER A 1 189 ? 66.384 44.398 81.026 1.00 22.34 189 SER A N 1
ATOM 1438 C CA . SER A 1 189 ? 66.377 42.995 80.758 1.00 20.62 189 SER A CA 1
ATOM 1439 C C . SER A 1 189 ? 67.435 42.652 79.705 1.00 20.07 189 SER A C 1
ATOM 1440 O O . SER A 1 189 ? 67.745 41.475 79.479 1.00 20.49 189 SER A O 1
ATOM 1443 N N . LEU A 1 190 ? 68.023 43.674 79.077 1.00 21.10 190 LEU A N 1
ATOM 1444 C CA . LEU A 1 190 ? 69.070 43.428 78.075 1.00 16.48 190 LEU A CA 1
ATOM 1445 C C . LEU A 1 190 ? 70.469 43.311 78.665 1.00 19.75 190 LEU A C 1
ATOM 1446 O O . LEU A 1 190 ? 71.367 42.756 78.025 1.00 23.79 190 LEU A O 1
ATOM 1451 N N . LEU A 1 191 ? 70.654 43.821 79.877 1.00 19.19 191 LEU A N 1
ATOM 1452 C CA . LEU A 1 191 ? 71.937 43.726 80.581 1.00 22.88 191 LEU A CA 1
ATOM 1453 C C . LEU A 1 191 ? 72.209 42.274 81.022 1.00 25.43 191 LEU A C 1
ATOM 1454 O O . LEU A 1 191 ? 71.284 41.556 81.404 1.00 24.93 191 LEU A O 1
ATOM 1459 N N . ASP A 1 192 ? 73.472 41.844 80.974 1.00 25.53 192 ASP A N 1
ATOM 1460 C CA . ASP A 1 192 ? 73.789 40.491 81.410 1.00 23.79 192 ASP A CA 1
ATOM 1461 C C . ASP A 1 192 ? 74.450 40.535 82.796 1.00 22.95 192 ASP A C 1
ATOM 1462 O O . ASP A 1 192 ? 75.290 39.719 83.147 1.00 18.81 192 ASP A O 1
ATOM 1467 N N . TYR A 1 193 ? 74.064 41.513 83.592 1.00 19.70 193 TYR A N 1
ATOM 1468 C CA . TYR A 1 193 ? 74.617 41.609 84.920 1.00 17.88 193 TYR A CA 1
ATOM 1469 C C . TYR A 1 193 ? 73.668 42.490 85.684 1.00 14.78 193 TYR A C 1
ATOM 1470 O O . TYR A 1 193 ? 72.978 43.297 85.081 1.00 23.55 193 TYR A O 1
ATOM 1479 N N . VAL A 1 194 ? 73.613 42.342 86.997 1.00 13.62 194 VAL A N 1
ATOM 1480 C CA . VAL A 1 194 ? 72.724 43.183 87.784 1.00 16.35 194 VAL A CA 1
ATOM 1481 C C . VAL A 1 194 ? 73.518 44.294 88.444 1.00 19.76 194 VAL A C 1
ATOM 1482 O O . VAL A 1 194 ? 74.469 44.040 89.180 1.00 24.25 194 VAL A O 1
ATOM 1486 N N . PRO A 1 195 ? 73.172 45.551 88.169 1.00 24.49 195 PRO A N 1
ATOM 1487 C CA . PRO A 1 195 ? 73.958 46.607 88.832 1.00 24.44 195 PRO A CA 1
ATOM 1488 C C . PRO A 1 195 ? 73.941 46.425 90.366 1.00 26.34 195 PRO A C 1
ATOM 1489 O O . PRO A 1 195 ? 72.977 45.874 90.932 1.00 28.08 195 PRO A O 1
ATOM 1493 N N . TYR A 1 196 ? 75.007 46.875 91.026 1.00 24.15 196 TYR A N 1
ATOM 1494 C CA . TYR A 1 196 ? 75.135 46.745 92.475 1.00 26.53 196 TYR A CA 1
ATOM 1495 C C . TYR A 1 196 ? 75.005 48.123 93.155 1.00 29.83 196 TYR A C 1
ATOM 1496 O O . TYR A 1 196 ? 75.454 49.120 92.611 1.00 30.49 196 TYR A O 1
ATOM 1505 N N . GLY A 1 197 ? 74.349 48.162 94.317 1.00 31.31 197 GLY A N 1
ATOM 1506 C CA . GLY A 1 197 ? 74.163 49.400 95.052 1.00 31.49 197 GLY A CA 1
ATOM 1507 C C . GLY A 1 197 ? 72.875 50.175 94.818 1.00 33.93 197 GLY A C 1
ATOM 1508 O O . GLY A 1 197 ? 72.082 49.856 93.924 1.00 35.00 197 GLY A O 1
ATOM 1509 N N . ALA A 1 198 ? 72.663 51.205 95.635 1.00 32.42 198 ALA A N 1
ATOM 1510 C CA . ALA A 1 198 ? 71.485 52.060 95.501 1.00 33.94 198 ALA A CA 1
ATOM 1511 C C . ALA A 1 198 ? 71.584 52.867 94.210 1.00 35.47 198 ALA A C 1
ATOM 1512 O O . ALA A 1 198 ? 72.665 53.233 93.776 1.00 35.77 198 ALA A O 1
ATOM 1514 N N . THR A 1 199 ? 70.447 53.175 93.610 1.00 41.25 199 THR A N 1
ATOM 1515 C CA . THR A 1 199 ? 70.439 53.911 92.350 1.00 40.80 199 THR A CA 1
ATOM 1516 C C . THR A 1 199 ? 69.817 55.290 92.521 1.00 38.92 199 THR A C 1
ATOM 1517 O O . THR A 1 199 ? 68.716 55.424 93.068 1.00 39.57 199 THR A O 1
ATOM 1521 N N . THR A 1 200 ? 70.527 56.304 92.032 1.00 35.83 200 THR A N 1
ATOM 1522 C CA . THR A 1 200 ? 70.104 57.691 92.164 1.00 38.42 200 THR A CA 1
ATOM 1523 C C . THR A 1 200 ? 69.643 58.319 90.868 1.00 39.84 200 THR A C 1
ATOM 1524 O O . THR A 1 200 ? 69.039 59.394 90.875 1.00 39.75 200 THR A O 1
ATOM 1528 N N . GLU A 1 201 ? 69.919 57.647 89.755 1.00 40.85 201 GLU A N 1
ATOM 1529 C CA . GLU A 1 201 ? 69.548 58.156 88.435 1.00 41.16 201 GLU A CA 1
ATOM 1530 C C . GLU A 1 201 ? 69.254 56.994 87.479 1.00 40.80 201 GLU A C 1
ATOM 1531 O O . GLU A 1 201 ? 69.873 55.937 87.585 1.00 38.97 201 GLU A O 1
ATOM 1537 N N . GLY A 1 202 ? 68.288 57.178 86.575 1.00 40.06 202 GLY A N 1
ATOM 1538 C CA . GLY A 1 202 ? 67.958 56.134 85.613 1.00 38.18 202 GLY A CA 1
ATOM 1539 C C . GLY A 1 202 ? 66.815 56.453 84.662 1.00 39.61 202 GLY A C 1
ATOM 1540 O O . GLY A 1 202 ? 65.765 56.948 85.060 1.00 44.84 202 GLY A O 1
ATOM 1541 N N . PHE A 1 203 ? 66.994 56.140 83.391 1.00 38.03 203 PHE A N 1
ATOM 1542 C CA . PHE A 1 203 ? 65.962 56.424 82.404 1.00 36.59 203 PHE A CA 1
ATOM 1543 C C . PHE A 1 203 ? 64.762 55.508 82.457 1.00 33.69 203 PHE A C 1
ATOM 1544 O O . PHE A 1 203 ? 64.889 54.299 82.610 1.00 38.71 203 PHE A O 1
ATOM 1552 N N . GLY A 1 204 ? 63.590 56.089 82.274 1.00 32.04 204 GLY A N 1
ATOM 1553 C CA . GLY A 1 204 ? 62.375 55.310 82.272 1.00 27.91 204 GLY A CA 1
ATOM 1554 C C . GLY A 1 204 ? 62.058 54.707 83.622 1.00 35.02 204 GLY A C 1
ATOM 1555 O O . GLY A 1 204 ? 61.038 54.056 83.766 1.00 39.01 204 GLY A O 1
ATOM 1556 N N . GLY A 1 205 ? 62.908 54.909 84.622 1.00 36.65 205 GLY A N 1
ATOM 1557 C CA . GLY A 1 205 ? 62.616 54.332 85.918 1.00 31.96 205 GLY A CA 1
ATOM 1558 C C . GLY A 1 205 ? 63.837 53.736 86.575 1.00 30.79 205 GLY A C 1
ATOM 1559 O O . GLY A 1 205 ? 64.813 53.444 85.927 1.00 36.43 205 GLY A O 1
ATOM 1560 N N . THR A 1 206 ? 63.756 53.552 87.879 1.00 28.15 206 THR A N 1
ATOM 1561 C CA . THR A 1 206 ? 64.817 53.006 88.710 1.00 29.89 206 THR A CA 1
ATOM 1562 C C . THR A 1 206 ? 65.373 51.602 88.405 1.00 27.79 206 THR A C 1
ATOM 1563 O O . THR A 1 206 ? 64.614 50.670 88.153 1.00 31.85 206 THR A O 1
ATOM 1567 N N . TYR A 1 207 ? 66.700 51.459 88.455 1.00 20.95 207 TYR A N 1
ATOM 1568 C CA . TYR A 1 207 ? 67.354 50.171 88.206 1.00 22.92 207 TYR A CA 1
ATOM 1569 C C . TYR A 1 207 ? 66.866 49.126 89.179 1.00 22.36 207 TYR A C 1
ATOM 1570 O O . TYR A 1 207 ? 66.423 49.456 90.255 1.00 24.24 207 TYR A O 1
ATOM 1579 N N . ALA A 1 208 ? 66.947 47.861 88.790 1.00 24.10 208 ALA A N 1
ATOM 1580 C CA . ALA A 1 208 ? 66.586 46.774 89.689 1.00 28.84 208 ALA A CA 1
ATOM 1581 C C . ALA A 1 208 ? 67.928 46.383 90.375 1.00 32.95 208 ALA A C 1
ATOM 1582 O O . ALA A 1 208 ? 68.891 45.960 89.726 1.00 31.46 208 ALA A O 1
ATOM 1584 N N . THR A 1 209 ? 67.996 46.562 91.689 1.00 36.72 209 THR A N 1
ATOM 1585 C CA . THR A 1 209 ? 69.209 46.276 92.448 1.00 34.27 209 THR A CA 1
ATOM 1586 C C . THR A 1 209 ? 68.847 45.691 93.788 1.00 31.42 209 THR A C 1
ATOM 1587 O O . THR A 1 209 ? 67.859 46.099 94.409 1.00 33.88 209 THR A O 1
ATOM 1591 N N . GLN A 1 210 ? 69.648 44.744 94.248 1.00 26.98 210 GLN A N 1
ATOM 1592 C CA . GLN A 1 210 ? 69.367 44.158 95.546 1.00 28.83 210 GLN A CA 1
ATOM 1593 C C . GLN A 1 210 ? 69.365 45.244 96.626 1.00 28.25 210 GLN A C 1
ATOM 1594 O O . GLN A 1 210 ? 68.519 45.235 97.521 1.00 27.33 210 GLN A O 1
ATOM 1600 N N . GLU A 1 211 ? 70.291 46.192 96.552 1.00 28.28 211 GLU A N 1
ATOM 1601 C CA . GLU A 1 211 ? 70.285 47.250 97.555 1.00 29.13 211 GLU A CA 1
ATOM 1602 C C . GLU A 1 211 ? 69.002 48.022 97.413 1.00 27.60 211 GLU A C 1
ATOM 1603 O O . GLU A 1 211 ? 68.353 48.338 98.419 1.00 25.42 211 GLU A O 1
ATOM 1609 N N . ASN A 1 212 ? 68.638 48.332 96.165 1.00 26.57 212 ASN A N 1
ATOM 1610 C CA . ASN A 1 212 ? 67.415 49.082 95.933 1.00 26.27 212 ASN A CA 1
ATOM 1611 C C . ASN A 1 212 ? 66.182 48.372 96.502 1.00 28.09 212 ASN A C 1
ATOM 1612 O O . ASN A 1 212 ? 65.284 49.024 97.038 1.00 28.16 212 ASN A O 1
ATOM 1617 N N . PHE A 1 213 ? 66.163 47.039 96.422 1.00 27.50 213 PHE A N 1
ATOM 1618 C CA . PHE A 1 213 ? 65.058 46.235 96.949 1.00 27.19 213 PHE A CA 1
ATOM 1619 C C . PHE A 1 213 ? 64.950 46.405 98.459 1.00 28.05 213 PHE A C 1
ATOM 1620 O O . PHE A 1 213 ? 63.864 46.623 98.997 1.00 25.63 213 PHE A O 1
ATOM 1628 N N . ARG A 1 214 ? 66.095 46.275 99.128 1.00 32.12 214 ARG A N 1
ATOM 1629 C CA . ARG A 1 214 ? 66.219 46.403 100.588 1.00 30.29 214 ARG A CA 1
ATOM 1630 C C . ARG A 1 214 ? 65.702 47.759 101.091 1.00 28.44 214 ARG A C 1
ATOM 1631 O O . ARG A 1 214 ? 64.900 47.822 102.045 1.00 24.02 214 ARG A O 1
ATOM 1639 N N . LEU A 1 215 ? 66.159 48.840 100.456 1.00 26.92 215 LEU A N 1
ATOM 1640 C CA . LEU A 1 215 ? 65.685 50.158 100.851 1.00 26.79 215 LEU A CA 1
ATOM 1641 C C . LEU A 1 215 ? 64.152 50.177 100.741 1.00 32.77 215 LEU A C 1
ATOM 1642 O O . LEU A 1 215 ? 63.447 50.320 101.750 1.00 36.44 215 LEU A O 1
ATOM 1647 N N . MET A 1 216 ? 63.630 49.993 99.531 1.00 31.12 216 MET A N 1
ATOM 1648 C CA . MET A 1 216 ? 62.189 50.004 99.362 1.00 32.23 216 MET A CA 1
ATOM 1649 C C . MET A 1 216 ? 61.506 49.109 100.395 1.00 34.33 216 MET A C 1
ATOM 1650 O O . MET A 1 216 ? 60.618 49.570 101.105 1.00 40.53 216 MET A O 1
ATOM 1655 N N . ARG A 1 217 ? 61.909 47.849 100.523 1.00 32.79 217 ARG A N 1
ATOM 1656 C CA . ARG A 1 217 ? 61.223 47.002 101.506 1.00 35.68 217 ARG A CA 1
ATOM 1657 C C . ARG A 1 217 ? 61.269 47.557 102.913 1.00 37.96 217 ARG A C 1
ATOM 1658 O O . ARG A 1 217 ? 60.313 47.434 103.677 1.00 38.42 217 ARG A O 1
ATOM 1666 N N . GLU A 1 218 ? 62.386 48.174 103.259 1.00 41.19 218 GLU A N 1
ATOM 1667 C CA . GLU A 1 218 ? 62.512 48.733 104.585 1.00 40.96 218 GLU A CA 1
ATOM 1668 C C . GLU A 1 218 ? 61.472 49.835 104.725 1.00 40.09 218 GLU A C 1
ATOM 1669 O O . GLU A 1 218 ? 60.795 49.931 105.754 1.00 41.82 218 GLU A O 1
ATOM 1675 N N . ALA A 1 219 ? 61.330 50.648 103.677 1.00 31.89 219 ALA A N 1
ATOM 1676 C CA . ALA A 1 219 ? 60.371 51.740 103.710 1.00 28.68 219 ALA A CA 1
ATOM 1677 C C . ALA A 1 219 ? 58.954 51.232 103.849 1.00 30.88 219 ALA A C 1
ATOM 1678 O O . ALA A 1 219 ? 58.257 51.568 104.821 1.00 25.46 219 ALA A O 1
ATOM 1680 N N . LEU A 1 220 ? 58.519 50.443 102.869 1.00 30.81 220 LEU A N 1
ATOM 1681 C CA . LEU A 1 220 ? 57.164 49.924 102.879 1.00 31.68 220 LEU A CA 1
ATOM 1682 C C . LEU A 1 220 ? 56.875 49.311 104.235 1.00 34.15 220 LEU A C 1
ATOM 1683 O O . LEU A 1 220 ? 55.773 49.501 104.787 1.00 33.52 220 LEU A O 1
ATOM 1688 N N . ASP A 1 221 ? 57.852 48.593 104.790 1.00 31.42 221 ASP A N 1
ATOM 1689 C CA . ASP A 1 221 ? 57.645 48.004 106.109 1.00 31.86 221 ASP A CA 1
ATOM 1690 C C . ASP A 1 221 ? 57.331 49.088 107.157 1.00 35.54 221 ASP A C 1
ATOM 1691 O O . ASP A 1 221 ? 56.440 48.908 107.995 1.00 36.03 221 ASP A O 1
ATOM 1696 N N . LYS A 1 222 ? 58.030 50.226 107.086 1.00 39.42 222 LYS A N 1
ATOM 1697 C CA . LYS A 1 222 ? 57.790 51.345 108.010 1.00 39.51 222 LYS A CA 1
ATOM 1698 C C . LYS A 1 222 ? 56.349 51.884 107.853 1.00 37.94 222 LYS A C 1
ATOM 1699 O O . LYS A 1 222 ? 55.557 51.799 108.781 1.00 37.02 222 LYS A O 1
ATOM 1705 N N . VAL A 1 223 ? 56.006 52.421 106.682 1.00 42.31 223 VAL A N 1
ATOM 1706 C CA . VAL A 1 223 ? 54.648 52.934 106.438 1.00 43.41 223 VAL A CA 1
ATOM 1707 C C . VAL A 1 223 ? 53.595 51.821 106.597 1.00 46.50 223 VAL A C 1
ATOM 1708 O O . VAL A 1 223 ? 52.417 52.093 106.846 1.00 44.63 223 VAL A O 1
ATOM 1712 N N . GLY A 1 224 ? 54.017 50.571 106.448 1.00 45.66 224 GLY A N 1
ATOM 1713 C CA . GLY A 1 224 ? 53.071 49.489 106.580 1.00 48.10 224 GLY A CA 1
ATOM 1714 C C . GLY A 1 224 ? 52.496 49.428 107.975 1.00 50.73 224 GLY A C 1
ATOM 1715 O O . GLY A 1 224 ? 51.281 49.505 108.172 1.00 51.29 224 GLY A O 1
ATOM 1716 N N . ALA A 1 225 ? 53.383 49.270 108.950 1.00 51.26 225 ALA A N 1
ATOM 1717 C CA . ALA A 1 225 ? 52.972 49.186 110.341 1.00 52.95 225 ALA A CA 1
ATOM 1718 C C . ALA A 1 225 ? 52.214 50.459 110.701 1.00 52.63 225 ALA A C 1
ATOM 1719 O O . ALA A 1 225 ? 51.306 50.470 111.542 1.00 50.59 225 ALA A O 1
ATOM 1721 N N . GLU A 1 226 ? 52.605 51.537 110.049 1.00 50.00 226 GLU A N 1
ATOM 1722 C CA . GLU A 1 226 ? 51.969 52.809 110.255 1.00 50.07 226 GLU A CA 1
ATOM 1723 C C . GLU A 1 226 ? 50.457 52.619 109.956 1.00 49.14 226 GLU A C 1
ATOM 1724 O O . GLU A 1 226 ? 49.609 52.736 110.838 1.00 48.69 226 GLU A O 1
ATOM 1730 N N . VAL A 1 227 ? 50.136 52.280 108.713 1.00 47.94 227 VAL A N 1
ATOM 1731 C CA . VAL A 1 227 ? 48.760 52.095 108.278 1.00 41.38 227 VAL A CA 1
ATOM 1732 C C . VAL A 1 227 ? 48.172 50.745 108.695 1.00 40.33 227 VAL A C 1
ATOM 1733 O O . VAL A 1 227 ? 46.988 50.481 108.488 1.00 31.15 227 VAL A O 1
ATOM 1737 N N . GLY A 1 228 ? 49.005 49.885 109.277 1.00 39.46 228 GLY A N 1
ATOM 1738 C CA . GLY A 1 228 ? 48.525 48.591 109.717 1.00 39.73 228 GLY A CA 1
ATOM 1739 C C . GLY A 1 228 ? 48.078 47.719 108.560 1.00 44.10 228 GLY A C 1
ATOM 1740 O O . GLY A 1 228 ? 47.053 47.015 108.610 1.00 42.68 228 GLY A O 1
ATOM 1741 N N . LYS A 1 229 ? 48.864 47.764 107.495 1.00 44.69 229 LYS A N 1
ATOM 1742 C CA . LYS A 1 229 ? 48.576 46.971 106.325 1.00 42.29 229 LYS A CA 1
ATOM 1743 C C . LYS A 1 229 ? 49.936 46.499 105.862 1.00 42.00 229 LYS A C 1
ATOM 1744 O O . LYS A 1 229 ? 50.953 47.132 106.193 1.00 39.02 229 LYS A O 1
ATOM 1750 N N . TYR A 1 230 ? 49.969 45.380 105.138 1.00 38.65 230 TYR A N 1
ATOM 1751 C CA . TYR A 1 230 ? 51.232 44.859 104.610 1.00 31.26 230 TYR A CA 1
ATOM 1752 C C . TYR A 1 230 ? 51.319 45.189 103.122 1.00 29.67 230 TYR A C 1
ATOM 1753 O O . TYR A 1 230 ? 50.714 44.478 102.299 1.00 32.58 230 TYR A O 1
ATOM 1762 N N . ILE A 1 231 ? 52.046 46.251 102.761 1.00 26.00 231 ILE A N 1
ATOM 1763 C CA . ILE A 1 231 ? 52.183 46.613 101.339 1.00 25.30 231 ILE A CA 1
ATOM 1764 C C . ILE A 1 231 ? 53.046 45.571 100.618 1.00 24.52 231 ILE A C 1
ATOM 1765 O O . ILE A 1 231 ? 54.142 45.247 101.067 1.00 32.28 231 ILE A O 1
ATOM 1770 N N . ARG A 1 232 ? 52.527 45.015 99.534 1.00 20.10 232 ARG A N 1
ATOM 1771 C CA . ARG A 1 232 ? 53.233 44.026 98.734 1.00 14.29 232 ARG A CA 1
ATOM 1772 C C . ARG A 1 232 ? 54.153 44.793 97.807 1.00 17.70 232 ARG A C 1
ATOM 1773 O O . ARG A 1 232 ? 53.722 45.773 97.198 1.00 22.03 232 ARG A O 1
ATOM 1781 N N . LEU A 1 233 ? 55.408 44.369 97.675 1.00 20.98 233 LEU A N 1
ATOM 1782 C CA . LEU A 1 233 ? 56.322 45.081 96.785 1.00 21.40 233 LEU A CA 1
ATOM 1783 C C . LEU A 1 233 ? 56.500 44.263 95.525 1.00 24.15 233 LEU A C 1
ATOM 1784 O O . LEU A 1 233 ? 56.502 43.026 95.550 1.00 17.12 233 LEU A O 1
ATOM 1789 N N . CYS A 1 234 ? 56.664 44.963 94.412 1.00 24.47 234 CYS A N 1
ATOM 1790 C CA . CYS A 1 234 ? 56.800 44.279 93.142 1.00 24.57 234 CYS A CA 1
ATOM 1791 C C . CYS A 1 234 ? 57.950 44.771 92.249 1.00 26.49 234 CYS A C 1
ATOM 1792 O O . CYS A 1 234 ? 58.260 45.962 92.203 1.00 26.74 234 CYS A O 1
ATOM 1795 N N . ASN A 1 235 ? 58.619 43.843 91.572 1.00 30.54 235 ASN A N 1
ATOM 1796 C CA . ASN A 1 235 ? 59.638 44.240 90.605 1.00 33.82 235 ASN A CA 1
ATOM 1797 C C . ASN A 1 235 ? 59.641 43.314 89.373 1.00 34.40 235 ASN A C 1
ATOM 1798 O O . ASN A 1 235 ? 58.814 42.408 89.269 1.00 33.53 235 ASN A O 1
ATOM 1803 N N . TYR A 1 236 ? 60.565 43.544 88.443 1.00 32.77 236 TYR A N 1
ATOM 1804 C CA . TYR A 1 236 ? 60.583 42.778 87.222 1.00 30.09 236 TYR A CA 1
ATOM 1805 C C . TYR A 1 236 ? 61.687 41.746 87.129 1.00 32.93 236 TYR A C 1
ATOM 1806 O O . TYR A 1 236 ? 62.847 42.062 87.341 1.00 38.87 236 TYR A O 1
ATOM 1815 N N . CYS A 1 237 ? 61.339 40.504 86.802 1.00 35.55 237 CYS A N 1
ATOM 1816 C CA . CYS A 1 237 ? 62.365 39.463 86.637 1.00 37.57 237 CYS A CA 1
ATOM 1817 C C . CYS A 1 237 ? 62.885 39.374 85.198 1.00 36.20 237 CYS A C 1
ATOM 1818 O O . CYS A 1 237 ? 64.013 38.975 84.964 1.00 32.99 237 CYS A O 1
ATOM 1821 N N . SER A 1 238 ? 62.064 39.795 84.243 1.00 36.06 238 SER A N 1
ATOM 1822 C CA . SER A 1 238 ? 62.406 39.725 82.829 1.00 29.44 238 SER A CA 1
ATOM 1823 C C . SER A 1 238 ? 63.823 40.068 82.435 1.00 27.38 238 SER A C 1
ATOM 1824 O O . SER A 1 238 ? 64.427 40.951 83.020 1.00 26.23 238 SER A O 1
ATOM 1827 N N . GLY A 1 239 ? 64.348 39.338 81.446 1.00 28.02 239 GLY A N 1
ATOM 1828 C CA . GLY A 1 239 ? 65.695 39.587 80.944 1.00 26.98 239 GLY A CA 1
ATOM 1829 C C . GLY A 1 239 ? 66.757 38.507 81.078 1.00 29.70 239 GLY A C 1
ATOM 1830 O O . GLY A 1 239 ? 66.470 37.364 81.500 1.00 33.06 239 GLY A O 1
ATOM 1831 N N . LEU A 1 240 ? 67.996 38.869 80.731 1.00 21.88 240 LEU A N 1
ATOM 1832 C CA . LEU A 1 240 ? 69.108 37.935 80.826 1.00 19.85 240 LEU A CA 1
ATOM 1833 C C . LEU A 1 240 ? 69.551 37.551 82.235 1.00 23.73 240 LEU A C 1
ATOM 1834 O O . LEU A 1 240 ? 70.347 36.625 82.372 1.00 32.47 240 LEU A O 1
ATOM 1839 N N . CYS A 1 241 ? 69.052 38.219 83.278 1.00 19.76 241 CYS A N 1
ATOM 1840 C CA . CYS A 1 241 ? 69.419 37.823 84.649 1.00 20.27 241 CYS A CA 1
ATOM 1841 C C . CYS A 1 241 ? 68.216 37.360 85.480 1.00 20.11 241 CYS A C 1
ATOM 1842 O O . CYS A 1 241 ? 68.261 37.416 86.709 1.00 20.82 241 CYS A O 1
ATOM 1845 N N . MET A 1 242 ? 67.155 36.896 84.825 1.00 15.94 242 MET A N 1
ATOM 1846 C CA . MET A 1 242 ? 65.952 36.469 85.562 1.00 18.79 242 MET A CA 1
ATOM 1847 C C . MET A 1 242 ? 66.138 35.833 86.936 1.00 17.97 242 MET A C 1
ATOM 1848 O O . MET A 1 242 ? 65.709 36.395 87.933 1.00 21.22 242 MET A O 1
ATOM 1853 N N . PRO A 1 243 ? 66.826 34.674 87.006 1.00 19.09 243 PRO A N 1
ATOM 1854 C CA . PRO A 1 243 ? 67.082 33.904 88.225 1.00 16.27 243 PRO A CA 1
ATOM 1855 C C . PRO A 1 243 ? 67.728 34.705 89.335 1.00 21.05 243 PRO A C 1
ATOM 1856 O O . PRO A 1 243 ? 67.319 34.597 90.507 1.00 16.98 243 PRO A O 1
ATOM 1860 N N . GLU A 1 244 ? 68.769 35.460 88.948 1.00 23.66 244 GLU A N 1
ATOM 1861 C CA . GLU A 1 244 ? 69.536 36.339 89.835 1.00 20.32 244 GLU A CA 1
ATOM 1862 C C . GLU A 1 244 ? 68.586 37.385 90.427 1.00 19.25 244 GLU A C 1
ATOM 1863 O O . GLU A 1 244 ? 68.550 37.588 91.649 1.00 20.36 244 GLU A O 1
ATOM 1869 N N . ILE A 1 245 ? 67.812 38.051 89.578 1.00 13.14 245 ILE A N 1
ATOM 1870 C CA . ILE A 1 245 ? 66.887 39.018 90.119 1.00 21.07 245 ILE A CA 1
ATOM 1871 C C . ILE A 1 245 ? 65.869 38.328 91.064 1.00 23.31 245 ILE A C 1
ATOM 1872 O O . ILE A 1 245 ? 65.407 38.928 92.058 1.00 18.71 245 ILE A O 1
ATOM 1877 N N . ALA A 1 246 ? 65.548 37.062 90.773 1.00 21.76 246 ALA A N 1
ATOM 1878 C CA . ALA A 1 246 ? 64.622 36.294 91.610 1.00 21.52 246 ALA A CA 1
ATOM 1879 C C . ALA A 1 246 ? 65.295 35.863 92.921 1.00 24.90 246 ALA A C 1
ATOM 1880 O O . ALA A 1 246 ? 64.671 35.913 93.988 1.00 23.81 246 ALA A O 1
ATOM 1882 N N . ALA A 1 247 ? 66.556 35.422 92.847 1.00 24.59 247 ALA A N 1
ATOM 1883 C CA . ALA A 1 247 ? 67.279 35.018 94.056 1.00 21.37 247 ALA A CA 1
ATOM 1884 C C . ALA A 1 247 ? 67.376 36.261 94.912 1.00 20.15 247 ALA A C 1
ATOM 1885 O O . ALA A 1 247 ? 67.172 36.231 96.124 1.00 16.32 247 ALA A O 1
ATOM 1887 N N . MET A 1 248 ? 67.649 37.368 94.233 1.00 21.77 248 MET A N 1
ATOM 1888 C CA . MET A 1 248 ? 67.810 38.668 94.868 1.00 24.50 248 MET A CA 1
ATOM 1889 C C . MET A 1 248 ? 66.593 39.091 95.654 1.00 25.44 248 MET A C 1
ATOM 1890 O O . MET A 1 248 ? 66.699 39.473 96.803 1.00 28.68 248 MET A O 1
ATOM 1895 N N . GLY A 1 249 ? 65.431 39.027 95.021 1.00 31.45 249 GLY A N 1
ATOM 1896 C CA . GLY A 1 249 ? 64.205 39.435 95.681 1.00 32.23 249 GLY A CA 1
ATOM 1897 C C . GLY A 1 249 ? 63.729 38.393 96.656 1.00 33.03 249 GLY A C 1
ATOM 1898 O O . GLY A 1 249 ? 62.877 38.637 97.505 1.00 36.51 249 GLY A O 1
ATOM 1899 N N . ALA A 1 250 ? 64.272 37.200 96.533 1.00 33.25 250 ALA A N 1
ATOM 1900 C CA . ALA A 1 250 ? 63.870 36.169 97.455 1.00 31.37 250 ALA A CA 1
ATOM 1901 C C . ALA A 1 250 ? 64.550 36.512 98.787 1.00 33.05 250 ALA A C 1
ATOM 1902 O O . ALA A 1 250 ? 63.952 36.353 99.860 1.00 34.85 250 ALA A O 1
ATOM 1904 N N . ILE A 1 251 ? 65.778 37.025 98.732 1.00 31.00 251 ILE A N 1
ATOM 1905 C CA . ILE A 1 251 ? 66.444 37.318 99.986 1.00 39.03 251 ILE A CA 1
ATOM 1906 C C . ILE A 1 251 ? 66.073 38.648 100.631 1.00 37.78 251 ILE A C 1
ATOM 1907 O O . ILE A 1 251 ? 66.268 38.835 101.835 1.00 39.10 251 ILE A O 1
ATOM 1912 N N . GLU A 1 252 ? 65.501 39.555 99.851 1.00 34.59 252 GLU A N 1
ATOM 1913 C CA . GLU A 1 252 ? 65.097 40.851 100.378 1.00 35.73 252 GLU A CA 1
ATOM 1914 C C . GLU A 1 252 ? 63.591 40.778 100.574 1.00 37.68 252 GLU A C 1
ATOM 1915 O O . GLU A 1 252 ? 62.963 41.626 101.218 1.00 35.40 252 GLU A O 1
ATOM 1921 N N . ARG A 1 253 ? 63.037 39.723 99.995 1.00 36.98 253 ARG A N 1
ATOM 1922 C CA . ARG A 1 253 ? 61.624 39.396 100.033 1.00 38.27 253 ARG A CA 1
ATOM 1923 C C . ARG A 1 253 ? 60.576 40.338 99.397 1.00 37.53 253 ARG A C 1
ATOM 1924 O O . ARG A 1 253 ? 59.736 40.956 100.073 1.00 35.71 253 ARG A O 1
ATOM 1932 N N . LEU A 1 254 ? 60.637 40.426 98.070 1.00 34.87 254 LEU A N 1
ATOM 1933 C CA . LEU A 1 254 ? 59.652 41.190 97.326 1.00 31.38 254 LEU A CA 1
ATOM 1934 C C . LEU A 1 254 ? 58.484 40.249 97.433 1.00 28.86 254 LEU A C 1
ATOM 1935 O O . LEU A 1 254 ? 58.661 39.091 97.806 1.00 32.88 254 LEU A O 1
ATOM 1940 N N . ASP A 1 255 ? 57.292 40.722 97.116 1.00 29.28 255 ASP A N 1
ATOM 1941 C CA . ASP A 1 255 ? 56.113 39.876 97.235 1.00 25.29 255 ASP A CA 1
ATOM 1942 C C . ASP A 1 255 ? 55.556 39.414 95.892 1.00 24.50 255 ASP A C 1
ATOM 1943 O O . ASP A 1 255 ? 55.011 38.305 95.798 1.00 23.43 255 ASP A O 1
ATOM 1948 N N . VAL A 1 256 ? 55.700 40.255 94.862 1.00 20.96 256 VAL A N 1
ATOM 1949 C CA . VAL A 1 256 ? 55.239 39.906 93.525 1.00 18.24 256 VAL A CA 1
ATOM 1950 C C . VAL A 1 256 ? 56.281 40.404 92.550 1.00 16.20 256 VAL A C 1
ATOM 1951 O O . VAL A 1 256 ? 56.880 41.455 92.777 1.00 17.58 256 VAL A O 1
ATOM 1955 N N . MET A 1 257 ? 56.506 39.630 91.491 1.00 12.05 257 MET A N 1
ATOM 1956 C CA . MET A 1 257 ? 57.464 39.960 90.454 1.00 18.29 257 MET A CA 1
ATOM 1957 C C . MET A 1 257 ? 57.006 39.537 89.055 1.00 18.48 257 MET A C 1
ATOM 1958 O O . MET A 1 257 ? 56.382 38.500 88.916 1.00 23.17 257 MET A O 1
ATOM 1963 N N . LEU A 1 258 ? 57.298 40.331 88.020 1.00 17.78 258 LEU A N 1
ATOM 1964 C CA . LEU A 1 258 ? 56.899 39.960 86.661 1.00 18.84 258 LEU A CA 1
ATOM 1965 C C . LEU A 1 258 ? 57.766 38.838 86.196 1.00 19.69 258 LEU A C 1
ATOM 1966 O O . LEU A 1 258 ? 58.983 38.976 86.158 1.00 22.76 258 LEU A O 1
ATOM 1971 N N . ASN A 1 259 ? 57.136 37.743 85.795 1.00 21.54 259 ASN A N 1
ATOM 1972 C CA . ASN A 1 259 ? 57.864 36.574 85.363 1.00 23.13 259 ASN A CA 1
ATOM 1973 C C . ASN A 1 259 ? 57.137 35.813 84.237 1.00 25.70 259 ASN A C 1
ATOM 1974 O O . ASN A 1 259 ? 56.462 34.808 84.486 1.00 28.46 259 ASN A O 1
ATOM 1979 N N . ASP A 1 260 ? 57.286 36.278 83.000 1.00 22.97 260 ASP A N 1
ATOM 1980 C CA . ASP A 1 260 ? 56.649 35.621 81.860 1.00 26.17 260 ASP A CA 1
ATOM 1981 C C . ASP A 1 260 ? 57.586 34.702 81.081 1.00 25.19 260 ASP A C 1
ATOM 1982 O O . ASP A 1 260 ? 58.721 35.062 80.758 1.00 28.01 260 ASP A O 1
ATOM 1987 N N . ALA A 1 261 ? 57.100 33.527 80.733 1.00 24.77 261 ALA A N 1
ATOM 1988 C CA . ALA A 1 261 ? 57.917 32.582 79.962 1.00 28.85 261 ALA A CA 1
ATOM 1989 C C . ALA A 1 261 ? 58.353 33.111 78.582 1.00 30.22 261 ALA A C 1
ATOM 1990 O O . ALA A 1 261 ? 59.521 33.032 78.236 1.00 39.59 261 ALA A O 1
ATOM 1992 N N . LEU A 1 262 ? 57.447 33.667 77.789 1.00 28.68 262 LEU A N 1
ATOM 1993 C CA . LEU A 1 262 ? 57.858 34.102 76.458 1.00 25.21 262 LEU A CA 1
ATOM 1994 C C . LEU A 1 262 ? 58.218 35.557 76.249 1.00 21.59 262 LEU A C 1
ATOM 1995 O O . LEU A 1 262 ? 58.603 35.939 75.153 1.00 30.06 262 LEU A O 1
ATOM 2000 N N . TYR A 1 263 ? 58.114 36.375 77.277 1.00 15.44 263 TYR A N 1
ATOM 2001 C CA . TYR A 1 263 ? 58.399 37.787 77.091 1.00 12.33 263 TYR A CA 1
ATOM 2002 C C . TYR A 1 263 ? 59.702 38.101 76.434 1.00 14.57 263 TYR A C 1
ATOM 2003 O O . TYR A 1 263 ? 59.732 38.698 75.350 1.00 17.32 263 TYR A O 1
ATOM 2012 N N . GLY A 1 264 ? 60.774 37.722 77.138 1.00 15.81 264 GLY A N 1
ATOM 2013 C CA . GLY A 1 264 ? 62.137 37.951 76.700 1.00 12.39 264 GLY A CA 1
ATOM 2014 C C . GLY A 1 264 ? 62.401 37.570 75.265 1.00 19.18 264 GLY A C 1
ATOM 2015 O O . GLY A 1 264 ? 63.104 38.300 74.546 1.00 17.96 264 GLY A O 1
ATOM 2016 N N . ILE A 1 265 ? 61.825 36.435 74.851 1.00 17.99 265 ILE A N 1
ATOM 2017 C CA . ILE A 1 265 ? 61.992 35.930 73.487 1.00 20.77 265 ILE A CA 1
ATOM 2018 C C . ILE A 1 265 ? 61.277 36.792 72.458 1.00 23.82 265 ILE A C 1
ATOM 2019 O O . ILE A 1 265 ? 61.890 37.253 71.505 1.00 27.67 265 ILE A O 1
ATOM 2024 N N . LEU A 1 266 ? 59.977 36.991 72.659 1.00 24.00 266 LEU A N 1
ATOM 2025 C CA . LEU A 1 266 ? 59.153 37.759 71.740 1.00 27.17 266 LEU A CA 1
ATOM 2026 C C . LEU A 1 266 ? 59.354 39.275 71.719 1.00 27.33 266 LEU A C 1
ATOM 2027 O O . LEU A 1 266 ? 59.220 39.888 70.661 1.00 25.25 266 LEU A O 1
ATOM 2032 N N . PHE A 1 267 ? 59.696 39.887 72.857 1.00 25.90 267 PHE A N 1
ATOM 2033 C CA . PHE A 1 267 ? 59.840 41.338 72.857 1.00 27.10 267 PHE A CA 1
ATOM 2034 C C . PHE A 1 267 ? 61.230 41.915 73.085 1.00 27.10 267 PHE A C 1
ATOM 2035 O O . PHE A 1 267 ? 61.419 43.130 72.956 1.00 32.94 267 PHE A O 1
ATOM 2043 N N . ARG A 1 268 ? 62.205 41.068 73.413 1.00 25.21 268 ARG A N 1
ATOM 2044 C CA . ARG A 1 268 ? 63.564 41.554 73.647 1.00 21.25 268 ARG A CA 1
ATOM 2045 C C . ARG A 1 268 ? 64.603 40.757 72.882 1.00 24.93 268 ARG A C 1
ATOM 2046 O O . ARG A 1 268 ? 65.807 40.880 73.120 1.00 31.97 268 ARG A O 1
ATOM 2054 N N . ASP A 1 269 ? 64.129 39.934 71.964 1.00 20.66 269 ASP A N 1
ATOM 2055 C CA . ASP A 1 269 ? 65.007 39.132 71.168 1.00 20.26 269 ASP A CA 1
ATOM 2056 C C . ASP A 1 269 ? 66.119 38.444 71.967 1.00 17.99 269 ASP A C 1
ATOM 2057 O O . ASP A 1 269 ? 67.272 38.439 71.584 1.00 19.08 269 ASP A O 1
ATOM 2062 N N . ILE A 1 270 ? 65.754 37.870 73.094 1.00 15.75 270 ILE A N 1
ATOM 2063 C CA . ILE A 1 270 ? 66.695 37.130 73.875 1.00 11.66 270 ILE A CA 1
ATOM 2064 C C . ILE A 1 270 ? 66.453 35.729 73.426 1.00 11.66 270 ILE A C 1
ATOM 2065 O O . ILE A 1 270 ? 65.308 35.328 73.333 1.00 18.57 270 ILE A O 1
ATOM 2070 N N . ASN A 1 271 ? 67.515 34.984 73.141 1.00 16.33 271 ASN A N 1
ATOM 2071 C CA . ASN A 1 271 ? 67.418 33.594 72.643 1.00 14.19 271 ASN A CA 1
ATOM 2072 C C . ASN A 1 271 ? 66.433 32.682 73.390 1.00 14.29 271 ASN A C 1
ATOM 2073 O O . ASN A 1 271 ? 66.397 32.692 74.631 1.00 16.70 271 ASN A O 1
ATOM 2078 N N . MET A 1 272 ? 65.629 31.909 72.633 1.00 18.44 272 MET A N 1
ATOM 2079 C CA . MET A 1 272 ? 64.615 31.014 73.242 1.00 19.99 272 MET A CA 1
ATOM 2080 C C . MET A 1 272 ? 65.162 29.969 74.208 1.00 21.30 272 MET A C 1
ATOM 2081 O O . MET A 1 272 ? 64.597 29.780 75.288 1.00 20.90 272 MET A O 1
ATOM 2086 N N . GLN A 1 273 ? 66.251 29.291 73.846 1.00 23.60 273 GLN A N 1
ATOM 2087 C CA . GLN A 1 273 ? 66.834 28.304 74.760 1.00 26.42 273 GLN A CA 1
ATOM 2088 C C . GLN A 1 273 ? 67.278 28.979 76.059 1.00 28.36 273 GLN A C 1
ATOM 2089 O O . GLN A 1 273 ? 66.949 28.519 77.163 1.00 32.19 273 GLN A O 1
ATOM 2095 N N . ARG A 1 274 ? 68.047 30.057 75.923 1.00 20.06 274 ARG A N 1
ATOM 2096 C CA . ARG A 1 274 ? 68.508 30.767 77.086 1.00 19.01 274 ARG A CA 1
ATOM 2097 C C . ARG A 1 274 ? 67.288 31.137 77.906 1.00 22.48 274 ARG A C 1
ATOM 2098 O O . ARG A 1 274 ? 67.220 30.823 79.081 1.00 25.17 274 ARG A O 1
ATOM 2106 N N . THR A 1 275 ? 66.302 31.767 77.275 1.00 25.42 275 THR A N 1
ATOM 2107 C CA . THR A 1 275 ? 65.097 32.179 77.991 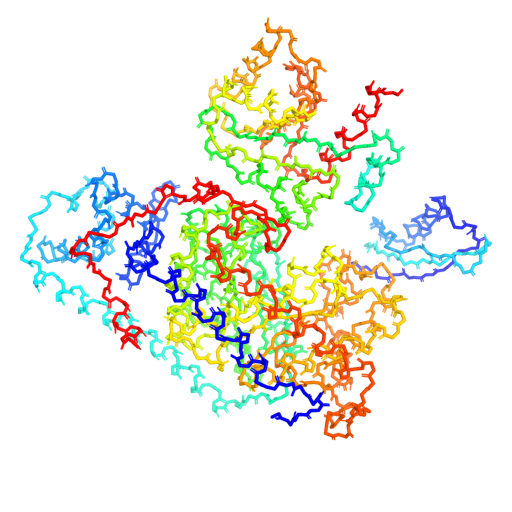1.00 28.91 275 THR A CA 1
ATOM 2108 C C . THR A 1 275 ? 64.328 31.068 78.709 1.00 25.65 275 THR A C 1
ATOM 2109 O O . THR A 1 275 ? 63.912 31.250 79.846 1.00 26.28 275 THR A O 1
ATOM 2113 N N . MET A 1 276 ? 64.140 29.922 78.062 1.00 24.41 276 MET A N 1
ATOM 2114 C CA . MET A 1 276 ? 63.395 28.837 78.690 1.00 24.23 276 MET A CA 1
ATOM 2115 C C . MET A 1 276 ? 64.109 28.188 79.867 1.00 28.22 276 MET A C 1
ATOM 2116 O O . MET A 1 276 ? 63.471 27.559 80.715 1.00 36.79 276 MET A O 1
ATOM 2121 N N . ILE A 1 277 ? 65.427 28.343 79.944 1.00 29.82 277 ILE A N 1
ATOM 2122 C CA . ILE A 1 277 ? 66.181 27.772 81.056 1.00 26.26 277 ILE A CA 1
ATOM 2123 C C . ILE A 1 277 ? 66.157 28.740 82.213 1.00 22.11 277 ILE A C 1
ATOM 2124 O O . ILE A 1 277 ? 66.048 28.322 83.368 1.00 27.37 277 ILE A O 1
ATOM 2129 N N . ASP A 1 278 ? 66.262 30.030 81.906 1.00 20.42 278 ASP A N 1
ATOM 2130 C CA . ASP A 1 278 ? 66.235 31.074 82.943 1.00 27.37 278 ASP A CA 1
ATOM 2131 C C . ASP A 1 278 ? 64.884 31.153 83.665 1.00 25.56 278 ASP A C 1
ATOM 2132 O O . ASP A 1 278 ? 64.832 31.275 84.899 1.00 21.06 278 ASP A O 1
ATOM 2137 N N . GLN A 1 279 ? 63.796 31.077 82.900 1.00 15.38 279 GLN A N 1
ATOM 2138 C CA . GLN A 1 279 ? 62.493 31.181 83.496 1.00 18.35 279 GLN A CA 1
ATOM 2139 C C . GLN A 1 279 ? 62.191 30.001 84.414 1.00 22.16 279 GLN A C 1
ATOM 2140 O O . GLN A 1 279 ? 61.534 30.149 85.463 1.00 20.41 279 GLN A O 1
ATOM 2146 N N . ASN A 1 280 ? 62.703 28.830 84.045 1.00 19.02 280 ASN A N 1
ATOM 2147 C CA . ASN A 1 280 ? 62.457 27.660 84.853 1.00 21.19 280 ASN A CA 1
ATOM 2148 C C . ASN A 1 280 ? 62.965 27.815 86.287 1.00 20.72 280 ASN A C 1
ATOM 2149 O O . ASN A 1 280 ? 62.227 27.562 87.240 1.00 24.57 280 ASN A O 1
ATOM 2154 N N . PHE A 1 281 ? 64.216 28.248 86.429 1.00 22.25 281 PHE A N 1
ATOM 2155 C CA . PHE A 1 281 ? 64.851 28.429 87.731 1.00 21.82 281 PHE A CA 1
ATOM 2156 C C . PHE A 1 281 ? 64.374 29.677 88.458 1.00 21.59 281 PHE A C 1
ATOM 2157 O O . PHE A 1 281 ? 64.311 29.695 89.682 1.00 25.11 281 PHE A O 1
ATOM 2165 N N . SER A 1 282 ? 64.044 30.739 87.733 1.00 25.05 282 SER A N 1
ATOM 2166 C CA . SER A 1 282 ? 63.545 31.923 88.430 1.00 27.96 282 SER A CA 1
ATOM 2167 C C . SER A 1 282 ? 62.188 31.537 89.011 1.00 24.37 282 SER A C 1
ATOM 2168 O O . SER A 1 282 ? 61.897 31.851 90.163 1.00 23.38 282 SER A O 1
ATOM 2171 N N . ARG A 1 283 ? 61.385 30.817 88.229 1.00 18.76 283 ARG A N 1
ATOM 2172 C CA . ARG A 1 283 ? 60.080 30.402 88.717 1.00 22.15 283 ARG A CA 1
ATOM 2173 C C . ARG A 1 283 ? 60.228 29.494 89.957 1.00 24.01 283 ARG A C 1
ATOM 2174 O O . ARG A 1 283 ? 59.427 29.592 90.876 1.00 30.40 283 ARG A O 1
ATOM 2182 N N . ILE A 1 284 ? 61.228 28.607 89.994 1.00 22.38 284 ILE A N 1
ATOM 2183 C CA . ILE A 1 284 ? 61.385 27.721 91.157 1.00 21.53 284 ILE A CA 1
ATOM 2184 C C . ILE A 1 284 ? 61.593 28.548 92.424 1.00 27.25 284 ILE A C 1
ATOM 2185 O O . ILE A 1 284 ? 60.923 28.350 93.441 1.00 28.46 284 ILE A O 1
ATOM 2190 N N . ILE A 1 285 ? 62.551 29.460 92.355 1.00 26.38 285 ILE A N 1
ATOM 2191 C CA . ILE A 1 285 ? 62.887 30.334 93.470 1.00 27.73 285 ILE A CA 1
ATOM 2192 C C . ILE A 1 285 ? 61.657 31.144 93.925 1.00 27.94 285 ILE A C 1
ATOM 2193 O O . ILE A 1 285 ? 61.268 31.123 95.104 1.00 26.51 285 ILE A O 1
ATOM 2198 N N . ASN A 1 286 ? 61.029 31.840 92.987 1.00 27.20 286 ASN A N 1
ATOM 2199 C CA . ASN A 1 286 ? 59.839 32.634 93.302 1.00 27.59 286 ASN A CA 1
ATOM 2200 C C . ASN A 1 286 ? 58.755 31.807 93.962 1.00 23.72 286 ASN A C 1
ATOM 2201 O O . ASN A 1 286 ? 58.149 32.235 94.958 1.00 18.80 286 ASN A O 1
ATOM 2206 N N . GLY A 1 287 ? 58.518 30.630 93.379 1.00 19.64 287 GLY A N 1
ATOM 2207 C CA . GLY A 1 287 ? 57.528 29.705 93.893 1.00 20.30 287 GLY A CA 1
ATOM 2208 C C . GLY A 1 287 ? 57.818 29.340 95.337 1.00 26.66 287 GLY A C 1
ATOM 2209 O O . GLY A 1 287 ? 56.959 29.528 96.212 1.00 32.63 287 GLY A O 1
ATOM 2210 N N . PHE A 1 288 ? 59.032 28.850 95.599 1.00 23.83 288 PHE A N 1
ATOM 2211 C CA . PHE A 1 288 ? 59.424 28.454 96.932 1.00 17.43 288 PHE A CA 1
ATOM 2212 C C . PHE A 1 288 ? 59.390 29.624 97.857 1.00 18.42 288 PHE A C 1
ATOM 2213 O O . PHE A 1 288 ? 59.094 29.461 99.031 1.00 24.03 288 PHE A O 1
ATOM 2221 N N . ALA A 1 289 ? 59.693 30.809 97.334 1.00 16.53 289 ALA A N 1
ATOM 2222 C CA . ALA A 1 289 ? 59.682 32.015 98.165 1.00 21.66 289 ALA A CA 1
ATOM 2223 C C . ALA A 1 289 ? 58.295 32.515 98.500 1.00 25.71 289 ALA A C 1
ATOM 2224 O O . ALA A 1 289 ? 58.162 33.505 99.211 1.00 33.56 289 ALA A O 1
ATOM 2226 N N . GLY A 1 290 ? 57.259 31.867 97.973 1.00 25.06 290 GLY A N 1
ATOM 2227 C CA . GLY A 1 290 ? 55.907 32.323 98.257 1.00 24.07 290 GLY A CA 1
ATOM 2228 C C . GLY A 1 290 ? 55.497 33.515 97.418 1.00 24.94 290 GLY A C 1
ATOM 2229 O O . GLY A 1 290 ? 54.470 34.128 97.640 1.00 33.19 290 GLY A O 1
ATOM 2230 N N . VAL A 1 291 ? 56.291 33.835 96.418 1.00 20.74 291 VAL A N 1
ATOM 2231 C CA . VAL A 1 291 ? 56.013 34.981 95.575 1.00 17.56 291 VAL A CA 1
ATOM 2232 C C . VAL A 1 291 ? 54.895 34.758 94.552 1.00 15.84 291 VAL A C 1
ATOM 2233 O O . VAL A 1 291 ? 54.686 33.661 94.059 1.00 15.84 291 VAL A O 1
ATOM 2237 N N . ILE A 1 292 ? 54.155 35.814 94.257 1.00 18.53 292 ILE A N 1
ATOM 2238 C CA . ILE A 1 292 ? 53.121 35.743 93.246 1.00 13.74 292 ILE A CA 1
ATOM 2239 C C . ILE A 1 292 ? 53.760 36.370 92.038 1.00 21.13 292 ILE A C 1
ATOM 2240 O O . ILE A 1 292 ? 54.223 37.514 92.099 1.00 24.11 292 ILE A O 1
ATOM 2245 N N . ILE A 1 293 ? 53.797 35.635 90.944 1.00 20.41 293 ILE A N 1
ATOM 2246 C CA . ILE A 1 293 ? 54.375 36.174 89.732 1.00 22.42 293 ILE A CA 1
ATOM 2247 C C . ILE A 1 293 ? 53.289 36.906 88.917 1.00 19.41 293 ILE A C 1
ATOM 2248 O O . ILE A 1 293 ? 52.093 36.777 89.189 1.00 21.94 293 ILE A O 1
ATOM 2253 N N . ASN A 1 294 ? 53.708 37.675 87.930 1.00 14.43 294 ASN A N 1
ATOM 2254 C CA . ASN A 1 294 ? 52.763 38.367 87.058 1.00 17.40 294 ASN A CA 1
ATOM 2255 C C . ASN A 1 294 ? 53.242 38.068 85.654 1.00 16.25 294 ASN A C 1
ATOM 2256 O O . ASN A 1 294 ? 54.442 38.094 85.382 1.00 20.38 294 ASN A O 1
ATOM 2261 N N . THR A 1 295 ? 52.320 37.760 84.761 1.00 14.95 295 THR A N 1
ATOM 2262 C CA . THR A 1 295 ? 52.713 37.495 83.389 1.00 15.80 295 THR A CA 1
ATOM 2263 C C . THR A 1 295 ? 52.433 38.752 82.574 1.00 14.04 295 THR A C 1
ATOM 2264 O O . THR A 1 295 ? 51.735 39.659 83.036 1.00 15.97 295 THR A O 1
ATOM 2268 N N . GLY A 1 296 ? 52.992 38.827 81.377 1.00 15.29 296 GLY A N 1
ATOM 2269 C CA . GLY A 1 296 ? 52.783 40.030 80.593 1.00 25.82 296 GLY A CA 1
ATOM 2270 C C . GLY A 1 296 ? 51.914 39.945 79.357 1.00 23.29 296 GLY A C 1
ATOM 2271 O O . GLY A 1 296 ? 52.297 40.439 78.325 1.00 25.23 296 GLY A O 1
ATOM 2272 N N . GLU A 1 297 ? 50.740 39.352 79.453 1.00 21.46 297 GLU A N 1
ATOM 2273 C CA . GLU A 1 297 ? 49.888 39.243 78.289 1.00 24.73 297 GLU A CA 1
ATOM 2274 C C . GLU A 1 297 ? 49.468 40.598 77.709 1.00 23.34 297 GLU A C 1
ATOM 2275 O O . GLU A 1 297 ? 49.140 40.699 76.527 1.00 23.26 297 GLU A O 1
ATOM 2281 N N . ASP A 1 298 ? 49.476 41.649 78.522 1.00 18.65 298 ASP A N 1
ATOM 2282 C CA . ASP A 1 298 ? 49.130 42.972 77.999 1.00 18.97 298 ASP A CA 1
ATOM 2283 C C . ASP A 1 298 ? 50.007 43.331 76.749 1.00 24.17 298 ASP A C 1
ATOM 2284 O O . ASP A 1 298 ? 49.557 44.017 75.833 1.00 25.86 298 ASP A O 1
ATOM 2289 N N . ASN A 1 299 ? 51.258 42.863 76.733 1.00 24.23 299 ASN A N 1
ATOM 2290 C CA . ASN A 1 299 ? 52.202 43.105 75.645 1.00 18.90 299 ASN A CA 1
ATOM 2291 C C . ASN A 1 299 ? 51.674 42.647 74.341 1.00 16.32 299 ASN A C 1
ATOM 2292 O O . ASN A 1 299 ? 52.122 43.148 73.318 1.00 19.72 299 ASN A O 1
ATOM 2297 N N . TYR A 1 300 ? 50.772 41.666 74.371 1.00 12.74 300 TYR A N 1
ATOM 2298 C CA . TYR A 1 300 ? 50.149 41.141 73.150 1.00 14.24 300 TYR A CA 1
ATOM 2299 C C . TYR A 1 300 ? 48.948 41.995 72.709 1.00 20.85 300 TYR A C 1
ATOM 2300 O O . TYR A 1 300 ? 48.497 41.867 71.575 1.00 26.37 300 TYR A O 1
ATOM 2309 N N . LEU A 1 301 ? 48.441 42.850 73.601 1.00 24.90 301 LEU A N 1
ATOM 2310 C CA . LEU A 1 301 ? 47.260 43.672 73.344 1.00 22.98 301 LEU A CA 1
ATOM 2311 C C . LEU A 1 301 ? 47.477 45.165 73.169 1.00 28.26 301 LEU A C 1
ATOM 2312 O O . LEU A 1 301 ? 46.577 45.869 72.678 1.00 31.07 301 LEU A O 1
ATOM 2317 N N . THR A 1 302 ? 48.646 45.660 73.567 1.00 24.99 302 THR A N 1
ATOM 2318 C CA . THR A 1 302 ? 48.906 47.092 73.484 1.00 21.82 302 THR A CA 1
ATOM 2319 C C . THR A 1 302 ? 49.074 47.655 72.084 1.00 22.43 302 THR A C 1
ATOM 2320 O O . THR A 1 302 ? 48.942 48.837 71.881 1.00 24.06 302 THR A O 1
ATOM 2324 N N . THR A 1 303 ? 49.306 46.812 71.099 1.00 25.06 303 THR A N 1
ATOM 2325 C CA . THR A 1 303 ? 49.523 47.321 69.762 1.00 26.49 303 THR A CA 1
ATOM 2326 C C . THR A 1 303 ? 48.692 46.576 68.721 1.00 28.55 303 THR A C 1
ATOM 2327 O O . THR A 1 303 ? 48.152 47.172 67.803 1.00 34.23 303 THR A O 1
ATOM 2331 N N . ALA A 1 304 ? 48.622 45.258 68.852 1.00 28.97 304 ALA A N 1
ATOM 2332 C CA . ALA A 1 304 ? 47.881 44.422 67.916 1.00 23.23 304 ALA A CA 1
ATOM 2333 C C . ALA A 1 304 ? 46.428 44.760 68.165 1.00 18.60 304 ALA A C 1
ATOM 2334 O O . ALA A 1 304 ? 46.144 45.486 69.103 1.00 23.21 304 ALA A O 1
ATOM 2336 N N . ASP A 1 305 ? 45.519 44.273 67.328 1.00 21.06 305 ASP A N 1
ATOM 2337 C CA . ASP A 1 305 ? 44.103 44.531 67.535 1.00 21.00 305 ASP A CA 1
ATOM 2338 C C . ASP A 1 305 ? 43.652 43.608 68.647 1.00 19.85 305 ASP A C 1
ATOM 2339 O O . ASP A 1 305 ? 43.569 42.397 68.439 1.00 25.90 305 ASP A O 1
ATOM 2344 N N . ALA A 1 306 ? 43.331 44.180 69.807 1.00 16.45 306 ALA A N 1
ATOM 2345 C CA . ALA A 1 306 ? 42.924 43.400 70.980 1.00 14.89 306 ALA A CA 1
ATOM 2346 C C . ALA A 1 306 ? 41.727 42.469 70.806 1.00 21.19 306 ALA A C 1
ATOM 2347 O O . ALA A 1 306 ? 41.583 41.472 71.520 1.00 27.42 306 ALA A O 1
ATOM 2349 N N . PHE A 1 307 ? 40.863 42.775 69.860 1.00 21.27 307 PHE A N 1
ATOM 2350 C CA . PHE A 1 307 ? 39.700 41.936 69.661 1.00 25.00 307 PHE A CA 1
ATOM 2351 C C . PHE A 1 307 ? 40.108 40.662 68.964 1.00 24.60 307 PHE A C 1
ATOM 2352 O O . PHE A 1 307 ? 39.529 39.587 69.191 1.00 27.60 307 PHE A O 1
ATOM 2360 N N . GLU A 1 308 ? 41.101 40.752 68.098 1.00 22.68 308 GLU A N 1
ATOM 2361 C CA . GLU A 1 308 ? 41.429 39.540 67.409 1.00 29.27 308 GLU A CA 1
ATOM 2362 C C . GLU A 1 308 ? 42.601 38.785 67.927 1.00 23.62 308 GLU A C 1
ATOM 2363 O O . GLU A 1 308 ? 42.964 37.747 67.400 1.00 24.87 308 GLU A O 1
ATOM 2369 N N . GLU A 1 309 ? 43.147 39.267 69.023 1.00 22.81 309 GLU A N 1
ATOM 2370 C CA . GLU A 1 309 ? 44.282 38.606 69.607 1.00 22.01 309 GLU A CA 1
ATOM 2371 C C . GLU A 1 309 ? 43.909 37.966 70.942 1.00 27.96 309 GLU A C 1
ATOM 2372 O O . GLU A 1 309 ? 44.759 37.430 71.653 1.00 33.44 309 GLU A O 1
ATOM 2378 N N . ALA A 1 310 ? 42.627 37.997 71.282 1.00 22.49 310 ALA A N 1
ATOM 2379 C CA . ALA A 1 310 ? 42.203 37.437 72.536 1.00 15.58 310 ALA A CA 1
ATOM 2380 C C . ALA A 1 310 ? 42.601 35.964 72.727 1.00 20.87 310 ALA A C 1
ATOM 2381 O O . ALA A 1 310 ? 42.866 35.545 73.858 1.00 26.34 310 ALA A O 1
ATOM 2383 N N . HIS A 1 311 ? 42.661 35.173 71.659 1.00 14.65 311 HIS A N 1
ATOM 2384 C CA . HIS A 1 311 ? 43.032 33.762 71.831 1.00 16.74 311 HIS A CA 1
ATOM 2385 C C . HIS A 1 311 ? 44.533 33.616 72.078 1.00 16.74 311 HIS A C 1
ATOM 2386 O O . HIS A 1 311 ? 44.976 32.644 72.723 1.00 16.43 311 HIS A O 1
ATOM 2393 N N . THR A 1 312 ? 45.319 34.547 71.543 1.00 9.27 312 THR A N 1
ATOM 2394 C CA . THR A 1 312 ? 46.748 34.496 71.764 1.00 11.09 312 THR A CA 1
ATOM 2395 C C . THR A 1 312 ? 46.954 34.654 73.260 1.00 18.62 312 THR A C 1
ATOM 2396 O O . THR A 1 312 ? 47.754 33.933 73.865 1.00 16.90 312 THR A O 1
ATOM 2400 N N . VAL A 1 313 ? 46.240 35.629 73.839 1.00 13.63 313 VAL A N 1
ATOM 2401 C CA . VAL A 1 313 ? 46.339 35.906 75.261 1.00 13.05 313 VAL A CA 1
ATOM 2402 C C . VAL A 1 313 ? 45.913 34.704 76.104 1.00 10.29 313 VAL A C 1
ATOM 2403 O O . VAL A 1 313 ? 46.590 34.321 77.053 1.00 15.71 313 VAL A O 1
ATOM 2407 N N . LEU A 1 314 ? 44.788 34.103 75.764 1.00 8.47 314 LEU A N 1
ATOM 2408 C CA . LEU A 1 314 ? 44.314 32.952 76.510 1.00 6.68 314 LEU A CA 1
ATOM 2409 C C . LEU A 1 314 ? 45.312 31.799 76.408 1.00 14.15 314 LEU A C 1
ATOM 2410 O O . LEU A 1 314 ? 45.549 31.112 77.407 1.00 15.99 314 LEU A O 1
ATOM 2415 N N . ALA A 1 315 ? 45.886 31.590 75.210 1.00 14.37 315 ALA A N 1
ATOM 2416 C CA . ALA A 1 315 ? 46.875 30.518 74.971 1.00 16.10 315 ALA A CA 1
ATOM 2417 C C . ALA A 1 315 ? 48.127 30.767 75.830 1.00 15.52 315 ALA A C 1
ATOM 2418 O O . ALA A 1 315 ? 48.645 29.865 76.498 1.00 12.42 315 ALA A O 1
ATOM 2420 N N . SER A 1 316 ? 48.574 32.020 75.826 1.00 20.23 316 SER A N 1
ATOM 2421 C CA . SER A 1 316 ? 49.720 32.496 76.609 1.00 16.71 316 SER A CA 1
ATOM 2422 C C . SER A 1 316 ? 49.480 32.205 78.091 1.00 16.34 316 SER A C 1
ATOM 2423 O O . SER A 1 316 ? 50.335 31.675 78.786 1.00 16.58 316 SER A O 1
ATOM 2426 N N . GLN A 1 317 ? 48.301 32.556 78.578 1.00 17.23 317 GLN A N 1
ATOM 2427 C CA . GLN A 1 317 ? 47.993 32.306 79.968 1.00 22.97 317 GLN A CA 1
ATOM 2428 C C . GLN A 1 317 ? 48.119 30.810 80.284 1.00 21.98 317 GLN A C 1
ATOM 2429 O O . GLN A 1 317 ? 48.765 30.465 81.256 1.00 18.68 317 GLN A O 1
ATOM 2435 N N . PHE A 1 318 ? 47.518 29.939 79.458 1.00 23.43 318 PHE A N 1
ATOM 2436 C CA . PHE A 1 318 ? 47.577 28.474 79.651 1.00 23.53 318 PHE A CA 1
ATOM 2437 C C . PHE A 1 318 ? 49.021 27.992 79.699 1.00 26.13 318 PHE A C 1
ATOM 2438 O O . PHE A 1 318 ? 49.426 27.243 80.592 1.00 28.44 318 PHE A O 1
ATOM 2446 N N . ILE A 1 319 ? 49.778 28.411 78.700 1.00 22.23 319 ILE A N 1
ATOM 2447 C CA . ILE A 1 319 ? 51.174 28.042 78.596 1.00 19.84 319 ILE A CA 1
ATOM 2448 C C . ILE A 1 319 ? 52.001 28.494 79.821 1.00 23.99 319 ILE A C 1
ATOM 2449 O O . ILE A 1 319 ? 52.863 27.731 80.292 1.00 21.61 319 ILE A O 1
ATOM 2454 N N . ASN A 1 320 ? 51.748 29.704 80.342 1.00 20.94 320 ASN A N 1
ATOM 2455 C CA . ASN A 1 320 ? 52.494 30.171 81.510 1.00 19.51 320 ASN A CA 1
ATOM 2456 C C . ASN A 1 320 ? 52.092 29.341 82.693 1.00 18.72 320 ASN A C 1
ATOM 2457 O O . ASN A 1 320 ? 52.902 29.039 83.549 1.00 27.84 320 ASN A O 1
ATOM 2462 N N . GLU A 1 321 ? 50.826 28.977 82.738 1.00 15.51 321 GLU A N 1
ATOM 2463 C CA . GLU A 1 321 ? 50.292 28.191 83.836 1.00 21.28 321 GLU A CA 1
ATOM 2464 C C . GLU A 1 321 ? 51.051 26.873 83.967 1.00 24.34 321 GLU A C 1
ATOM 2465 O O . GLU A 1 321 ? 51.568 26.543 85.043 1.00 25.50 321 GLU A O 1
ATOM 2471 N N . GLN A 1 322 ? 51.094 26.129 82.860 1.00 22.61 322 GLN A N 1
ATOM 2472 C CA . GLN A 1 322 ? 51.745 24.846 82.782 1.00 20.60 322 GLN A CA 1
ATOM 2473 C C . GLN A 1 322 ? 53.219 24.840 83.128 1.00 27.61 322 GLN A C 1
ATOM 2474 O O . GLN A 1 322 ? 53.697 23.902 83.760 1.00 34.90 322 GLN A O 1
ATOM 2480 N N . PHE A 1 323 ? 53.952 25.871 82.730 1.00 26.04 323 PHE A N 1
ATOM 2481 C CA . PHE A 1 323 ? 55.370 25.950 83.078 1.00 20.96 323 PHE A CA 1
ATOM 2482 C C . PHE A 1 323 ? 55.481 26.216 84.585 1.00 19.15 323 PHE A C 1
ATOM 2483 O O . PHE A 1 323 ? 56.176 25.513 85.313 1.00 20.58 323 PHE A O 1
ATOM 2491 N N . ALA A 1 324 ? 54.786 27.237 85.059 1.00 20.30 324 ALA A N 1
ATOM 2492 C CA . ALA A 1 324 ? 54.811 27.565 86.479 1.00 18.74 324 ALA A CA 1
ATOM 2493 C C . ALA A 1 324 ? 54.632 26.271 87.305 1.00 23.50 324 ALA A C 1
ATOM 2494 O O . ALA A 1 324 ? 55.247 26.088 88.371 1.00 16.88 324 ALA A O 1
ATOM 2496 N N . LEU A 1 325 ? 53.777 25.379 86.798 1.00 21.43 325 LEU A N 1
ATOM 2497 C CA . LEU A 1 325 ? 53.510 24.141 87.482 1.00 20.59 325 LEU A CA 1
ATOM 2498 C C . LEU A 1 325 ? 54.758 23.277 87.501 1.00 22.52 325 LEU A C 1
ATOM 2499 O O . LEU A 1 325 ? 55.160 22.797 88.571 1.00 27.72 325 LEU A O 1
ATOM 2504 N N . LEU A 1 326 ? 55.356 23.061 86.331 1.00 16.11 326 LEU A N 1
ATOM 2505 C CA . LEU A 1 326 ? 56.595 22.300 86.239 1.00 13.28 326 LEU A CA 1
ATOM 2506 C C . LEU A 1 326 ? 57.703 22.879 87.125 1.00 17.29 326 LEU A C 1
ATOM 2507 O O . LEU A 1 326 ? 58.722 22.224 87.326 1.00 23.53 326 LEU A O 1
ATOM 2512 N N . ALA A 1 327 ? 57.517 24.097 87.645 1.00 11.25 327 ALA A N 1
ATOM 2513 C CA . ALA A 1 327 ? 58.506 24.680 88.538 1.00 11.04 327 ALA A CA 1
ATOM 2514 C C . ALA A 1 327 ? 58.030 24.742 89.974 1.00 14.85 327 ALA A C 1
ATOM 2515 O O . ALA A 1 327 ? 58.640 25.417 90.800 1.00 24.60 327 ALA A O 1
ATOM 2517 N N . GLY A 1 328 ? 56.927 24.055 90.273 1.00 18.73 328 GLY A N 1
ATOM 2518 C CA . GLY A 1 328 ? 56.402 24.003 91.634 1.00 13.08 328 GLY A CA 1
ATOM 2519 C C . GLY A 1 328 ? 55.575 25.182 92.110 1.00 15.63 328 GLY A C 1
ATOM 2520 O O . GLY A 1 328 ? 55.204 25.256 93.283 1.00 14.67 328 GLY A O 1
ATOM 2521 N N . LEU A 1 329 ? 55.279 26.112 91.210 1.00 18.71 329 LEU A N 1
ATOM 2522 C CA . LEU A 1 329 ? 54.484 27.266 91.575 1.00 15.31 329 LEU A CA 1
ATOM 2523 C C . LEU A 1 329 ? 53.042 26.843 91.470 1.00 16.89 329 LEU A C 1
ATOM 2524 O O . LEU A 1 329 ? 52.604 26.324 90.459 1.00 22.37 329 LEU A O 1
ATOM 2529 N N . PRO A 1 330 ? 52.295 27.011 92.541 1.00 20.90 330 PRO A N 1
ATOM 2530 C CA . PRO A 1 330 ? 50.882 26.657 92.602 1.00 22.15 330 PRO A CA 1
ATOM 2531 C C . PRO A 1 330 ? 49.978 27.756 92.004 1.00 26.78 330 PRO A C 1
ATOM 2532 O O . PRO A 1 330 ? 50.400 28.898 91.825 1.00 25.24 330 PRO A O 1
ATOM 2536 N N . GLU A 1 331 ? 48.727 27.414 91.715 1.00 29.02 331 GLU A N 1
ATOM 2537 C CA . GLU A 1 331 ? 47.792 28.364 91.126 1.00 25.49 331 GLU A CA 1
ATOM 2538 C C . GLU A 1 331 ? 47.537 29.610 91.924 1.00 26.86 331 GLU A C 1
ATOM 2539 O O . GLU A 1 331 ? 47.253 30.653 91.342 1.00 30.23 331 GLU A O 1
ATOM 2545 N N . GLU A 1 332 ? 47.608 29.524 93.250 1.00 22.80 332 GLU A N 1
ATOM 2546 C CA . GLU A 1 332 ? 47.339 30.708 94.062 1.00 19.70 332 GLU A CA 1
ATOM 2547 C C . GLU A 1 332 ? 48.532 31.639 94.081 1.00 23.39 332 GLU A C 1
ATOM 2548 O O . GLU A 1 332 ? 48.553 32.655 94.793 1.00 22.72 332 GLU A O 1
ATOM 2554 N N . GLN A 1 333 ? 49.539 31.284 93.288 1.00 25.66 333 GLN A N 1
ATOM 2555 C CA . GLN A 1 333 ? 50.724 32.114 93.184 1.00 23.12 333 GLN A CA 1
ATOM 2556 C C . GLN A 1 333 ? 50.888 32.616 91.752 1.00 22.76 333 GLN A C 1
ATOM 2557 O O . GLN A 1 333 ? 51.721 33.488 91.496 1.00 28.93 333 GLN A O 1
ATOM 2563 N N . MET A 1 334 ? 50.079 32.103 90.818 1.00 19.88 334 MET A N 1
ATOM 2564 C CA . MET A 1 334 ? 50.184 32.582 89.436 1.00 20.34 334 MET A CA 1
ATOM 2565 C C . MET A 1 334 ? 49.245 33.758 89.061 1.00 18.72 334 MET A C 1
ATOM 2566 O O . MET A 1 334 ? 48.090 33.554 88.658 1.00 22.91 334 MET A O 1
ATOM 2571 N N . GLY A 1 335 ? 49.769 34.978 89.190 1.00 13.84 335 GLY A N 1
ATOM 2572 C CA . GLY A 1 335 ? 49.015 36.164 88.850 1.00 16.54 335 GLY A CA 1
ATOM 2573 C C . GLY A 1 335 ? 48.969 36.411 87.356 1.00 19.13 335 GLY A C 1
ATOM 2574 O O . GLY A 1 335 ? 49.516 37.394 86.867 1.00 17.88 335 GLY A O 1
ATOM 2575 N N . LEU A 1 336 ? 48.321 35.497 86.636 1.00 24.03 336 LEU A N 1
ATOM 2576 C CA . LEU A 1 336 ? 48.166 35.577 85.180 1.00 23.49 336 LEU A CA 1
ATOM 2577 C C . LEU A 1 336 ? 47.550 36.916 84.827 1.00 28.50 336 LEU A C 1
ATOM 2578 O O . LEU A 1 336 ? 46.714 37.436 85.578 1.00 31.43 336 LEU A O 1
ATOM 2583 N N . GLY A 1 337 ? 47.947 37.469 83.686 1.00 28.19 337 GLY A N 1
ATOM 2584 C CA . GLY A 1 337 ? 47.438 38.770 83.324 1.00 25.47 337 GLY A CA 1
ATOM 2585 C C . GLY A 1 337 ? 46.612 38.889 82.065 1.00 24.34 337 GLY A C 1
ATOM 2586 O O . GLY A 1 337 ? 46.677 38.041 81.180 1.00 21.09 337 GLY A O 1
ATOM 2587 N N . HIS A 1 338 ? 45.803 39.947 82.028 1.00 19.52 338 HIS A N 1
ATOM 2588 C CA . HIS A 1 338 ? 44.984 40.285 80.879 1.00 19.52 338 HIS A CA 1
ATOM 2589 C C . HIS A 1 338 ? 44.638 41.774 80.946 1.00 17.72 338 HIS A C 1
ATOM 2590 O O . HIS A 1 338 ? 45.043 42.445 81.875 1.00 21.34 338 HIS A O 1
ATOM 2597 N N . ALA A 1 339 ? 43.918 42.306 79.961 1.00 23.10 339 ALA A N 1
ATOM 2598 C CA . ALA A 1 339 ? 43.669 43.750 79.926 1.00 18.92 339 ALA A CA 1
ATOM 2599 C C . ALA A 1 339 ? 42.410 44.204 79.234 1.00 19.49 339 ALA A C 1
ATOM 2600 O O . ALA A 1 339 ? 41.865 43.490 78.400 1.00 21.48 339 ALA A O 1
ATOM 2602 N N . PHE A 1 340 ? 42.007 45.428 79.573 1.00 20.46 340 PHE A N 1
ATOM 2603 C CA . PHE A 1 340 ? 40.851 46.123 79.012 1.00 23.69 340 PHE A CA 1
ATOM 2604 C C . PHE A 1 340 ? 41.475 47.020 77.916 1.00 25.11 340 PHE A C 1
ATOM 2605 O O . PHE A 1 340 ? 41.671 48.218 78.144 1.00 29.11 340 PHE A O 1
ATOM 2613 N N . GLU A 1 341 ? 41.768 46.454 76.741 1.00 17.38 341 GLU A N 1
ATOM 2614 C CA . GLU A 1 341 ? 42.424 47.178 75.660 1.00 15.26 341 GLU A CA 1
ATOM 2615 C C . GLU A 1 341 ? 41.661 47.295 74.350 1.00 14.70 341 GLU A C 1
ATOM 2616 O O . GLU A 1 341 ? 42.245 47.698 73.327 1.00 13.39 341 GLU A O 1
ATOM 2622 N N . MET A 1 342 ? 40.393 46.907 74.327 1.00 15.69 342 MET A N 1
ATOM 2623 C CA . MET A 1 342 ? 39.649 47.054 73.074 1.00 13.53 342 MET A CA 1
ATOM 2624 C C . MET A 1 342 ? 39.268 48.513 72.857 1.00 19.29 342 MET A C 1
ATOM 2625 O O . MET A 1 342 ? 39.127 49.307 73.786 1.00 22.64 342 MET A O 1
ATOM 2630 N N . ASP A 1 343 ? 39.110 48.856 71.598 1.00 21.60 343 ASP A N 1
ATOM 2631 C CA . ASP A 1 343 ? 38.749 50.196 71.189 1.00 20.77 343 ASP A CA 1
ATOM 2632 C C . ASP A 1 343 ? 37.476 50.680 71.862 1.00 18.43 343 ASP A C 1
ATOM 2633 O O . ASP A 1 343 ? 36.451 50.029 71.773 1.00 22.23 343 ASP A O 1
ATOM 2638 N N . PRO A 1 344 ? 37.508 51.845 72.508 1.00 20.06 344 PRO A N 1
ATOM 2639 C CA . PRO A 1 344 ? 36.292 52.344 73.160 1.00 21.61 344 PRO A CA 1
ATOM 2640 C C . PRO A 1 344 ? 35.096 52.625 72.202 1.00 21.37 344 PRO A C 1
ATOM 2641 O O . PRO A 1 344 ? 33.944 52.652 72.629 1.00 23.52 344 PRO A O 1
ATOM 2645 N N . GLU A 1 345 ? 35.364 52.800 70.910 1.00 22.48 345 GLU A N 1
ATOM 2646 C CA . GLU A 1 345 ? 34.295 53.045 69.918 1.00 27.55 345 GLU A CA 1
ATOM 2647 C C . GLU A 1 345 ? 33.688 51.756 69.347 1.00 25.15 345 GLU A C 1
ATOM 2648 O O . GLU A 1 345 ? 32.838 51.797 68.458 1.00 28.50 345 GLU A O 1
ATOM 2654 N N . LEU A 1 346 ? 34.131 50.611 69.847 1.00 21.36 346 LEU A N 1
ATOM 2655 C CA . LEU A 1 346 ? 33.629 49.326 69.378 1.00 18.31 346 LEU A CA 1
ATOM 2656 C C . LEU A 1 346 ? 32.219 49.043 69.925 1.00 23.35 346 LEU A C 1
ATOM 2657 O O . LEU A 1 346 ? 31.986 49.065 71.153 1.00 24.79 346 LEU A O 1
ATOM 2662 N N . LYS A 1 347 ? 31.267 48.788 69.029 1.00 22.64 347 LYS A N 1
ATOM 2663 C CA . LYS A 1 347 ? 29.917 48.512 69.508 1.00 23.66 347 LYS A CA 1
ATOM 2664 C C . LYS A 1 347 ? 29.933 47.259 70.394 1.00 19.14 347 LYS A C 1
ATOM 2665 O O . LYS A 1 347 ? 30.594 46.269 70.082 1.00 18.46 347 LYS A O 1
ATOM 2671 N N . ASN A 1 348 ? 29.198 47.324 71.496 1.00 13.82 348 ASN A N 1
ATOM 2672 C CA . ASN A 1 348 ? 29.121 46.235 72.439 1.00 16.23 348 ASN A CA 1
ATOM 2673 C C . ASN A 1 348 ? 30.498 45.870 72.963 1.00 22.29 348 ASN A C 1
ATOM 2674 O O . ASN A 1 348 ? 30.644 44.866 73.660 1.00 28.78 348 ASN A O 1
ATOM 2679 N N . GLY A 1 349 ? 31.510 46.665 72.620 1.00 18.12 349 GLY A N 1
ATOM 2680 C CA . GLY A 1 349 ? 32.838 46.383 73.105 1.00 14.21 349 GLY A CA 1
ATOM 2681 C C . GLY A 1 349 ? 32.888 46.015 74.602 1.00 18.93 349 GLY A C 1
ATOM 2682 O O . GLY A 1 349 ? 33.474 44.998 74.977 1.00 18.84 349 GLY A O 1
ATOM 2683 N N . PHE A 1 350 ? 32.295 46.833 75.469 1.00 14.03 350 PHE A N 1
ATOM 2684 C CA . PHE A 1 350 ? 32.303 46.545 76.902 1.00 15.29 350 PHE A CA 1
ATOM 2685 C C . PHE A 1 350 ? 31.734 45.139 77.221 1.00 15.72 350 PHE A C 1
ATOM 2686 O O . PHE A 1 350 ? 32.154 44.491 78.190 1.00 13.41 350 PHE A O 1
ATOM 2694 N N . LEU A 1 351 ? 30.780 44.677 76.415 1.00 12.12 351 LEU A N 1
ATOM 2695 C CA . LEU A 1 351 ? 30.226 43.345 76.606 1.00 13.56 351 LEU A CA 1
ATOM 2696 C C . LEU A 1 351 ? 31.296 42.297 76.242 1.00 12.81 351 LEU A C 1
ATOM 2697 O O . LEU A 1 351 ? 31.432 41.293 76.929 1.00 15.37 351 LEU A O 1
ATOM 2702 N N . TYR A 1 352 ? 32.072 42.515 75.186 1.00 10.09 352 TYR A N 1
ATOM 2703 C CA . TYR A 1 352 ? 33.112 41.546 74.862 1.00 15.12 352 TYR A CA 1
ATOM 2704 C C . TYR A 1 352 ? 34.227 41.496 75.935 1.00 17.29 352 TYR A C 1
ATOM 2705 O O . TYR A 1 352 ? 34.763 40.420 76.242 1.00 19.10 352 TYR A O 1
ATOM 2714 N N . GLU A 1 353 ? 34.562 42.641 76.519 1.00 10.07 353 GLU A N 1
ATOM 2715 C CA . GLU A 1 353 ? 35.616 42.696 77.520 1.00 9.61 353 GLU A CA 1
ATOM 2716 C C . GLU A 1 353 ? 35.230 41.959 78.761 1.00 9.22 353 GLU A C 1
ATOM 2717 O O . GLU A 1 353 ? 35.977 41.166 79.293 1.00 0.88 353 GLU A O 1
ATOM 2723 N N . LEU A 1 354 ? 34.027 42.250 79.221 1.00 17.12 354 LEU A N 1
ATOM 2724 C CA . LEU A 1 354 ? 33.467 41.618 80.398 1.00 16.83 354 LEU A CA 1
ATOM 2725 C C . LEU A 1 354 ? 33.464 40.116 80.193 1.00 14.51 354 LEU A C 1
ATOM 2726 O O . LEU A 1 354 ? 33.837 39.339 81.089 1.00 18.19 354 LEU A O 1
ATOM 2731 N N . SER A 1 355 ? 33.040 39.703 79.003 1.00 8.18 355 SER A N 1
ATOM 2732 C CA . SER A 1 355 ? 32.986 38.277 78.691 1.00 13.51 355 SER A CA 1
ATOM 2733 C C . SER A 1 355 ? 34.324 37.562 78.848 1.00 12.19 355 SER A C 1
ATOM 2734 O O . SER A 1 355 ? 34.408 36.546 79.517 1.00 14.20 355 SER A O 1
ATOM 2737 N N . GLN A 1 356 ? 35.366 38.112 78.237 1.00 10.50 356 GLN A N 1
ATOM 2738 C CA . GLN A 1 356 ? 36.666 37.498 78.284 1.00 7.67 356 GLN A CA 1
ATOM 2739 C C . GLN A 1 356 ? 37.204 37.495 79.691 1.00 8.59 356 GLN A C 1
ATOM 2740 O O . GLN A 1 356 ? 37.783 36.489 80.113 1.00 7.71 356 GLN A O 1
ATOM 2746 N N . ALA A 1 357 ? 36.986 38.586 80.432 1.00 7.00 357 ALA A N 1
ATOM 2747 C CA . ALA A 1 357 ? 37.483 38.683 81.811 1.00 12.48 357 ALA A CA 1
ATOM 2748 C C . ALA A 1 357 ? 36.818 37.639 82.678 1.00 18.32 357 ALA A C 1
ATOM 2749 O O . ALA A 1 357 ? 37.439 37.062 83.592 1.00 18.73 357 ALA A O 1
ATOM 2751 N N . GLN A 1 358 ? 35.541 37.406 82.387 1.00 18.43 358 GLN A N 1
ATOM 2752 C CA . GLN A 1 358 ? 34.776 36.401 83.105 1.00 19.16 358 GLN A CA 1
ATOM 2753 C C . GLN A 1 358 ? 35.288 35.007 82.703 1.00 17.10 358 GLN A C 1
ATOM 2754 O O . GLN A 1 358 ? 35.349 34.114 83.525 1.00 16.32 358 GLN A O 1
ATOM 2760 N N . MET A 1 359 ? 35.654 34.839 81.430 1.00 22.44 359 MET A N 1
ATOM 2761 C CA . MET A 1 359 ? 36.183 33.571 80.895 1.00 22.00 359 MET A CA 1
ATOM 2762 C C . MET A 1 359 ? 37.436 33.153 81.672 1.00 26.81 359 MET A C 1
ATOM 2763 O O . MET A 1 359 ? 37.489 32.050 82.242 1.00 28.97 359 MET A O 1
ATOM 2768 N N . ALA A 1 360 ? 38.436 34.039 81.700 1.00 23.78 360 ALA A N 1
ATOM 2769 C CA . ALA A 1 360 ? 39.684 33.771 82.401 1.00 14.59 360 ALA A CA 1
ATOM 2770 C C . ALA A 1 360 ? 39.440 33.443 83.859 1.00 18.80 360 ALA A C 1
ATOM 2771 O O . ALA A 1 360 ? 40.091 32.560 84.423 1.00 24.08 360 ALA A O 1
ATOM 2773 N N . ARG A 1 361 ? 38.506 34.148 84.471 1.00 14.87 361 ARG A N 1
ATOM 2774 C CA . ARG A 1 361 ? 38.192 33.915 85.875 1.00 17.74 361 ARG A CA 1
ATOM 2775 C C . ARG A 1 361 ? 37.647 32.497 86.119 1.00 22.84 361 ARG A C 1
ATOM 2776 O O . ARG A 1 361 ? 37.860 31.895 87.170 1.00 22.22 361 ARG A O 1
ATOM 2784 N N . GLU A 1 362 ? 36.932 31.963 85.141 1.00 20.89 362 GLU A N 1
ATOM 2785 C CA . GLU A 1 362 ? 36.346 30.663 85.315 1.00 19.45 362 GLU A CA 1
ATOM 2786 C C . GLU A 1 362 ? 37.337 29.597 84.954 1.00 25.51 362 GLU A C 1
ATOM 2787 O O . GLU A 1 362 ? 37.294 28.507 85.528 1.00 28.49 362 GLU A O 1
ATOM 2793 N N . ILE A 1 363 ? 38.232 29.905 84.010 1.00 24.05 363 ILE A N 1
ATOM 2794 C CA . ILE A 1 363 ? 39.247 28.944 83.593 1.00 20.56 363 ILE A CA 1
ATOM 2795 C C . ILE A 1 363 ? 40.380 28.760 84.620 1.00 23.89 363 ILE A C 1
ATOM 2796 O O . ILE A 1 363 ? 40.843 27.640 84.841 1.00 24.29 363 ILE A O 1
ATOM 2801 N N . PHE A 1 364 ? 40.792 29.857 85.254 1.00 21.04 364 PHE A N 1
ATOM 2802 C CA . PHE A 1 364 ? 41.841 29.854 86.275 1.00 17.53 364 PHE A CA 1
ATOM 2803 C C . PHE A 1 364 ? 41.175 30.289 87.585 1.00 14.16 364 PHE A C 1
ATOM 2804 O O . PHE A 1 364 ? 41.447 31.344 88.116 1.00 16.47 364 PHE A O 1
ATOM 2812 N N . PRO A 1 365 ? 40.304 29.454 88.134 1.00 16.65 365 PRO A N 1
ATOM 2813 C CA . PRO A 1 365 ? 39.594 29.783 89.375 1.00 14.83 365 PRO A CA 1
ATOM 2814 C C . PRO A 1 365 ? 40.351 30.003 90.622 1.00 20.81 365 PRO A C 1
ATOM 2815 O O . PRO A 1 365 ? 39.814 30.605 91.550 1.00 25.51 365 PRO A O 1
ATOM 2819 N N . LYS A 1 366 ? 41.577 29.500 90.692 1.00 25.75 366 LYS A N 1
ATOM 2820 C CA . LYS A 1 366 ? 42.354 29.692 91.924 1.00 27.67 366 LYS A CA 1
ATOM 2821 C C . LYS A 1 366 ? 43.439 30.758 91.834 1.00 25.00 366 LYS A C 1
ATOM 2822 O O . LYS A 1 366 ? 43.992 31.142 92.861 1.00 25.79 366 LYS A O 1
ATOM 2828 N N . ALA A 1 367 ? 43.706 31.241 90.619 1.00 22.71 367 ALA A N 1
ATOM 2829 C CA . ALA A 1 367 ? 44.737 32.241 90.348 1.00 19.49 367 ALA A CA 1
ATOM 2830 C C . ALA A 1 367 ? 44.345 33.641 90.732 1.00 21.33 367 ALA A C 1
ATOM 2831 O O . ALA A 1 367 ? 43.221 34.072 90.486 1.00 30.22 367 ALA A O 1
ATOM 2833 N N . PRO A 1 368 ? 45.270 34.389 91.344 1.00 18.52 368 PRO A N 1
ATOM 2834 C CA . PRO A 1 368 ? 44.927 35.778 91.716 1.00 14.06 368 PRO A CA 1
ATOM 2835 C C . PRO A 1 368 ? 45.156 36.618 90.425 1.00 16.02 368 PRO A C 1
ATOM 2836 O O . PRO A 1 368 ? 46.165 37.322 90.275 1.00 20.72 368 PRO A O 1
ATOM 2840 N N . LEU A 1 369 ? 44.231 36.507 89.484 1.00 12.01 369 LEU A N 1
ATOM 2841 C CA . LEU A 1 369 ? 44.343 37.194 88.203 1.00 13.42 369 LEU A CA 1
ATOM 2842 C C . LEU A 1 369 ? 44.693 38.689 88.263 1.00 15.84 369 LEU A C 1
ATOM 2843 O O . LEU A 1 369 ? 44.259 39.399 89.176 1.00 16.47 369 LEU A O 1
ATOM 2848 N N . LYS A 1 370 ? 45.491 39.141 87.288 1.00 15.73 370 LYS A N 1
ATOM 2849 C CA . LYS A 1 370 ? 45.943 40.546 87.176 1.00 20.15 370 LYS A CA 1
ATOM 2850 C C . LYS A 1 370 ? 45.255 41.158 85.969 1.00 23.82 370 LYS A C 1
ATOM 2851 O O . LYS A 1 370 ? 45.481 40.724 84.820 1.00 21.91 370 LYS A O 1
ATOM 2857 N N . TYR A 1 371 ? 44.428 42.167 86.215 1.00 19.80 371 TYR A N 1
ATOM 2858 C CA . TYR A 1 371 ? 43.719 42.794 85.115 1.00 20.76 371 TYR A CA 1
ATOM 2859 C C . TYR A 1 371 ? 44.323 44.187 84.920 1.00 20.89 371 TYR A C 1
ATOM 2860 O O . TYR A 1 371 ? 44.426 44.966 85.877 1.00 27.01 371 TYR A O 1
ATOM 2869 N N . MET A 1 372 ? 44.739 44.511 83.700 1.00 17.29 372 MET A N 1
ATOM 2870 C CA . MET A 1 372 ? 45.399 45.795 83.481 1.00 18.48 372 MET A CA 1
ATOM 2871 C C . MET A 1 372 ? 44.543 46.820 82.734 1.00 18.86 372 MET A C 1
ATOM 2872 O O . MET A 1 372 ? 43.683 46.441 81.951 1.00 25.84 372 MET A O 1
ATOM 2877 N N . PRO A 1 373 ? 44.760 48.130 82.975 1.00 12.17 373 PRO A N 1
ATOM 2878 C CA . PRO A 1 373 ? 44.019 49.235 82.361 1.00 14.33 373 PRO A CA 1
ATOM 2879 C C . PRO A 1 373 ? 44.222 49.537 80.885 1.00 16.27 373 PRO A C 1
ATOM 2880 O O . PRO A 1 373 ? 45.138 49.027 80.225 1.00 20.92 373 PRO A O 1
ATOM 2884 N N . PRO A 1 374 ? 43.319 50.343 80.323 1.00 16.67 374 PRO A N 1
ATOM 2885 C CA . PRO A 1 374 ? 43.522 50.639 78.906 1.00 17.02 374 PRO A CA 1
ATOM 2886 C C . PRO A 1 374 ? 44.636 51.626 78.782 1.00 16.61 374 PRO A C 1
ATOM 2887 O O . PRO A 1 374 ? 44.778 52.526 79.627 1.00 16.62 374 PRO A O 1
ATOM 2891 N N . THR A 1 375 ? 45.412 51.476 77.718 1.00 16.77 375 THR A N 1
ATOM 2892 C CA . THR A 1 375 ? 46.502 52.393 77.490 1.00 22.35 375 THR A CA 1
ATOM 2893 C C . THR A 1 375 ? 46.594 52.845 76.036 1.00 28.87 375 THR A C 1
ATOM 2894 O O . THR A 1 375 ? 46.800 54.038 75.762 1.00 32.46 375 THR A O 1
ATOM 2898 N N . LYS A 1 376 ? 46.427 51.929 75.089 1.00 30.67 376 LYS A N 1
ATOM 2899 C CA . LYS A 1 376 ? 46.539 52.358 73.697 1.00 38.80 376 LYS A CA 1
ATOM 2900 C C . LYS A 1 376 ? 45.483 53.383 73.259 1.00 40.81 376 LYS A C 1
ATOM 2901 O O . LYS A 1 376 ? 45.778 54.268 72.455 1.00 47.34 376 LYS A O 1
ATOM 2907 N N . PHE A 1 377 ? 44.265 53.314 73.773 1.00 37.59 377 PHE A N 1
ATOM 2908 C CA . PHE A 1 377 ? 43.323 54.310 73.317 1.00 34.39 377 PHE A CA 1
ATOM 2909 C C . PHE A 1 377 ? 43.152 55.428 74.327 1.00 35.41 377 PHE A C 1
ATOM 2910 O O . PHE A 1 377 ? 42.297 56.283 74.153 1.00 39.22 377 PHE A O 1
ATOM 2918 N N . MET A 1 378 ? 43.952 55.433 75.383 1.00 31.11 378 MET A N 1
ATOM 2919 C CA . MET A 1 378 ? 43.832 56.486 76.385 1.00 32.95 378 MET A CA 1
ATOM 2920 C C . MET A 1 378 ? 44.414 57.750 75.735 1.00 37.21 378 MET A C 1
ATOM 2921 O O . MET A 1 378 ? 45.581 57.746 75.362 1.00 47.67 378 MET A O 1
ATOM 2926 N N . THR A 1 379 ? 43.624 58.818 75.562 1.00 37.53 379 THR A N 1
ATOM 2927 C CA . THR A 1 379 ? 44.145 60.053 74.914 1.00 34.11 379 THR A CA 1
ATOM 2928 C C . THR A 1 379 ? 44.299 61.253 75.835 1.00 32.95 379 THR A C 1
ATOM 2929 O O . THR A 1 379 ? 44.258 61.128 77.058 1.00 30.67 379 THR A O 1
ATOM 2933 N N . GLY A 1 380 ? 44.459 62.423 75.213 1.00 35.38 380 GLY A N 1
ATOM 2934 C CA . GLY A 1 380 ? 44.645 63.670 75.943 1.00 33.12 380 GLY A CA 1
ATOM 2935 C C . GLY A 1 380 ? 43.373 64.166 76.585 1.00 36.56 380 GLY A C 1
ATOM 2936 O O . GLY A 1 380 ? 43.391 65.113 77.392 1.00 34.06 380 GLY A O 1
ATOM 2937 N N . ASN A 1 381 ? 42.266 63.510 76.226 1.00 35.54 381 ASN A N 1
ATOM 2938 C CA . ASN A 1 381 ? 40.954 63.852 76.761 1.00 33.02 381 ASN A CA 1
ATOM 2939 C C . ASN A 1 381 ? 40.799 63.277 78.156 1.00 32.71 381 ASN A C 1
ATOM 2940 O O . ASN A 1 381 ? 40.050 62.338 78.366 1.00 40.23 381 ASN A O 1
ATOM 2945 N N . ILE A 1 382 ? 41.501 63.843 79.116 1.00 29.52 382 ILE A N 1
ATOM 2946 C CA . ILE A 1 382 ? 41.451 63.345 80.473 1.00 30.01 382 ILE A CA 1
ATOM 2947 C C . ILE A 1 382 ? 40.032 62.973 80.998 1.00 30.98 382 ILE A C 1
ATOM 2948 O O . ILE A 1 382 ? 39.876 62.106 81.870 1.00 28.84 382 ILE A O 1
ATOM 2953 N N . PHE A 1 383 ? 38.994 63.606 80.464 1.00 29.37 383 PHE A N 1
ATOM 2954 C CA . PHE A 1 383 ? 37.642 63.315 80.925 1.00 27.37 383 PHE A CA 1
ATOM 2955 C C . PHE A 1 383 ? 37.090 61.982 80.434 1.00 22.43 383 PHE A C 1
ATOM 2956 O O . PHE A 1 383 ? 36.504 61.209 81.195 1.00 19.59 383 PHE A O 1
ATOM 2964 N N . LYS A 1 384 ? 37.293 61.729 79.153 1.00 17.39 384 LYS A N 1
ATOM 2965 C CA . LYS A 1 384 ? 36.889 60.487 78.533 1.00 22.28 384 LYS A CA 1
ATOM 2966 C C . LYS A 1 384 ? 37.728 59.344 79.201 1.00 26.06 384 LYS A C 1
ATOM 2967 O O . LYS A 1 384 ? 37.200 58.291 79.607 1.00 29.44 384 LYS A O 1
ATOM 2973 N N . GLY A 1 385 ? 39.022 59.589 79.351 1.00 19.76 385 GLY A N 1
ATOM 2974 C CA . GLY A 1 385 ? 39.898 58.612 79.945 1.00 18.85 385 GLY A CA 1
ATOM 2975 C C . GLY A 1 385 ? 39.505 58.184 81.333 1.00 17.40 385 GLY A C 1
ATOM 2976 O O . GLY A 1 385 ? 39.659 57.021 81.696 1.00 19.50 385 GLY A O 1
ATOM 2977 N N . HIS A 1 386 ? 39.002 59.111 82.129 1.00 17.19 386 HIS A N 1
ATOM 2978 C CA . HIS A 1 386 ? 38.605 58.752 83.480 1.00 14.95 386 HIS A CA 1
ATOM 2979 C C . HIS A 1 386 ? 37.416 57.782 83.394 1.00 19.2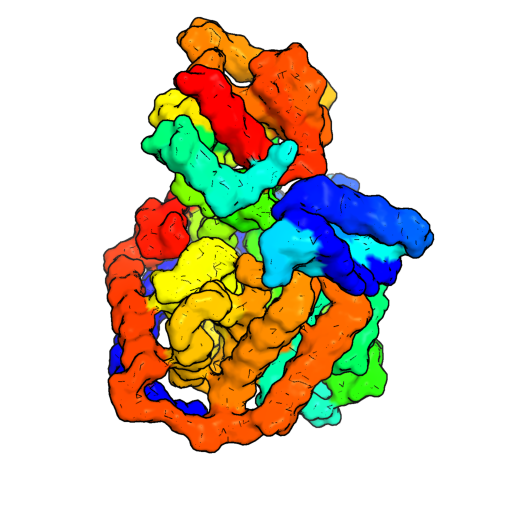9 386 HIS A C 1
ATOM 2980 O O . HIS A 1 386 ? 37.331 56.832 84.181 1.00 16.55 386 HIS A O 1
ATOM 2987 N N . ILE A 1 387 ? 36.513 57.996 82.431 1.00 21.53 387 ILE A N 1
ATOM 2988 C CA . ILE A 1 387 ? 35.356 57.116 82.334 1.00 26.75 387 ILE A CA 1
ATOM 2989 C C . ILE A 1 387 ? 35.707 55.761 81.747 1.00 25.89 387 ILE A C 1
ATOM 2990 O O . ILE A 1 387 ? 35.102 54.750 82.112 1.00 26.50 387 ILE A O 1
ATOM 2995 N N . GLN A 1 388 ? 36.676 55.696 80.841 1.00 28.57 388 GLN A N 1
ATOM 2996 C CA . GLN A 1 388 ? 37.026 54.370 80.343 1.00 28.57 388 GLN A CA 1
ATOM 2997 C C . GLN A 1 388 ? 37.852 53.633 81.397 1.00 22.53 388 GLN A C 1
ATOM 2998 O O . GLN A 1 388 ? 37.998 52.434 81.338 1.00 25.75 388 GLN A O 1
ATOM 3004 N N . ASP A 1 389 ? 38.361 54.346 82.389 1.00 19.43 389 ASP A N 1
ATOM 3005 C CA . ASP A 1 389 ? 39.087 53.698 83.476 1.00 16.87 389 ASP A CA 1
ATOM 3006 C C . ASP A 1 389 ? 37.974 53.148 84.380 1.00 19.93 389 ASP A C 1
ATOM 3007 O O . ASP A 1 389 ? 38.119 52.143 85.075 1.00 23.86 389 ASP A O 1
ATOM 3012 N N . ALA A 1 390 ? 36.838 53.821 84.354 1.00 22.40 390 ALA A N 1
ATOM 3013 C CA . ALA A 1 390 ? 35.698 53.419 85.159 1.00 22.48 390 ALA A CA 1
ATOM 3014 C C . ALA A 1 390 ? 35.077 52.127 84.599 1.00 20.98 390 ALA A C 1
ATOM 3015 O O . ALA A 1 390 ? 34.726 51.216 85.367 1.00 17.14 390 ALA A O 1
ATOM 3017 N N . LEU A 1 391 ? 34.954 52.035 83.272 1.00 17.10 391 LEU A N 1
ATOM 3018 C CA . LEU A 1 391 ? 34.362 50.831 82.698 1.00 20.52 391 LEU A CA 1
ATOM 3019 C C . LEU A 1 391 ? 35.304 49.666 82.977 1.00 18.68 391 LEU A C 1
ATOM 3020 O O . LEU A 1 391 ? 34.858 48.520 83.123 1.00 17.72 391 LEU A O 1
ATOM 3025 N N . PHE A 1 392 ? 36.601 49.987 83.081 1.00 20.61 392 PHE A N 1
ATOM 3026 C CA . PHE A 1 392 ? 37.658 49.022 83.393 1.00 18.19 392 PHE A CA 1
ATOM 3027 C C . PHE A 1 392 ? 37.460 48.590 84.864 1.00 19.36 392 PHE A C 1
ATOM 3028 O O . PHE A 1 392 ? 37.407 47.389 85.195 1.00 15.48 392 PHE A O 1
ATOM 3036 N N . ASN A 1 393 ? 37.321 49.564 85.743 1.00 17.69 393 ASN A N 1
ATOM 3037 C CA . ASN A 1 393 ? 37.080 49.243 87.136 1.00 27.71 393 ASN A CA 1
ATOM 3038 C C . ASN A 1 393 ? 35.835 48.346 87.272 1.00 27.02 393 ASN A C 1
ATOM 3039 O O . ASN A 1 393 ? 35.813 47.402 88.076 1.00 23.32 393 ASN A O 1
ATOM 3044 N N . MET A 1 394 ? 34.811 48.606 86.465 1.00 28.38 394 MET A N 1
ATOM 3045 C CA . MET A 1 394 ? 33.586 47.810 86.574 1.00 31.05 394 MET A CA 1
ATOM 3046 C C . MET A 1 394 ? 33.833 46.340 86.313 1.00 27.38 394 MET A C 1
ATOM 3047 O O . MET A 1 394 ? 33.366 45.486 87.081 1.00 28.08 394 MET A O 1
ATOM 3052 N N . VAL A 1 395 ? 34.549 46.042 85.233 1.00 20.33 395 VAL A N 1
ATOM 3053 C CA . VAL A 1 395 ? 34.874 44.649 84.901 1.00 20.47 395 VAL A CA 1
ATOM 3054 C C . VAL A 1 395 ? 35.542 43.918 86.095 1.00 21.06 395 VAL A C 1
ATOM 3055 O O . VAL A 1 395 ? 35.207 42.780 86.409 1.00 25.59 395 VAL A O 1
ATOM 3059 N N . THR A 1 396 ? 36.479 44.567 86.767 1.00 14.97 396 THR A N 1
ATOM 3060 C CA . THR A 1 396 ? 37.113 43.923 87.890 1.00 15.96 396 THR A CA 1
ATOM 3061 C C . THR A 1 396 ? 36.109 43.477 88.964 1.00 14.76 396 THR A C 1
ATOM 3062 O O . THR A 1 396 ? 36.118 42.330 89.377 1.00 16.71 396 THR A O 1
ATOM 3066 N N . ILE A 1 397 ? 35.243 44.366 89.415 1.00 12.55 397 ILE A N 1
ATOM 3067 C CA . ILE A 1 397 ? 34.260 43.985 90.424 1.00 12.72 397 ILE A CA 1
ATOM 3068 C C . ILE A 1 397 ? 33.188 43.019 89.863 1.00 15.36 397 ILE A C 1
ATOM 3069 O O . ILE A 1 397 ? 32.650 42.216 90.620 1.00 20.35 397 ILE A O 1
ATOM 3074 N N . MET A 1 398 ? 32.883 43.074 88.561 1.00 8.59 398 MET A N 1
ATOM 3075 C CA . MET A 1 398 ? 31.871 42.159 87.993 1.00 12.91 398 MET A CA 1
ATOM 3076 C C . MET A 1 398 ? 32.430 40.757 87.817 1.00 16.21 398 MET A C 1
ATOM 3077 O O . MET A 1 398 ? 31.686 39.774 87.764 1.00 21.58 398 MET A O 1
ATOM 3082 N N . THR A 1 399 ? 33.746 40.657 87.710 1.00 15.38 399 THR A N 1
ATOM 3083 C CA . THR A 1 399 ? 34.358 39.373 87.467 1.00 11.23 399 THR A CA 1
ATOM 3084 C C . THR A 1 399 ? 35.343 38.898 88.525 1.00 10.75 399 THR A C 1
ATOM 3085 O O . THR A 1 399 ? 36.031 37.937 88.312 1.00 11.90 399 THR A O 1
ATOM 3089 N N . ASN A 1 400 ? 35.428 39.580 89.658 1.00 12.76 400 ASN A N 1
ATOM 3090 C CA . ASN A 1 400 ? 36.325 39.170 90.750 1.00 16.79 400 ASN A CA 1
ATOM 3091 C C . ASN A 1 400 ? 37.817 39.002 90.438 1.00 20.32 400 ASN A C 1
ATOM 3092 O O . ASN A 1 400 ? 38.418 37.984 90.797 1.00 19.91 400 ASN A O 1
ATOM 3097 N N . GLN A 1 401 ? 38.415 39.985 89.778 1.00 20.86 401 GLN A N 1
ATOM 3098 C CA . GLN A 1 401 ? 39.820 39.940 89.462 1.00 13.66 401 GLN A CA 1
ATOM 3099 C C . GLN A 1 401 ? 40.452 40.235 90.805 1.00 20.59 401 GLN A C 1
ATOM 3100 O O . GLN A 1 401 ? 39.805 40.836 91.659 1.00 29.47 401 GLN A O 1
ATOM 3106 N N . ARG A 1 402 ? 41.713 39.853 90.996 1.00 20.42 402 ARG A N 1
ATOM 3107 C CA . ARG A 1 402 ? 42.373 40.021 92.283 1.00 14.10 402 ARG A CA 1
ATOM 3108 C C . ARG A 1 402 ? 43.477 41.090 92.352 1.00 16.75 402 ARG A C 1
ATOM 3109 O O . ARG A 1 402 ? 43.657 41.750 93.396 1.00 16.33 402 ARG A O 1
ATOM 3117 N N . ILE A 1 403 ? 44.228 41.260 91.271 1.00 8.79 403 ILE A N 1
ATOM 3118 C CA . ILE A 1 403 ? 45.245 42.277 91.299 1.00 12.24 403 ILE A CA 1
ATOM 3119 C C . ILE A 1 403 ? 44.836 43.316 90.295 1.00 17.81 403 ILE A C 1
ATOM 3120 O O . ILE A 1 403 ? 44.848 43.082 89.081 1.00 21.23 403 ILE A O 1
ATOM 3125 N N . HIS A 1 404 ? 44.469 44.479 90.823 1.00 19.25 404 HIS A N 1
ATOM 3126 C CA . HIS A 1 404 ? 43.980 45.571 89.993 1.00 18.55 404 HIS A CA 1
ATOM 3127 C C . HIS A 1 404 ? 44.990 46.663 89.768 1.00 16.90 404 HIS A C 1
ATOM 3128 O O . HIS A 1 404 ? 45.281 47.441 90.662 1.00 19.06 404 HIS A O 1
ATOM 3135 N N . LEU A 1 405 ? 45.512 46.728 88.553 1.00 19.61 405 LEU A N 1
ATOM 3136 C CA . LEU A 1 405 ? 46.498 47.747 88.203 1.00 16.31 405 LEU A CA 1
ATOM 3137 C C . LEU A 1 405 ? 45.724 49.025 87.823 1.00 20.51 405 LEU A C 1
ATOM 3138 O O . LEU A 1 405 ? 45.315 49.192 86.663 1.00 22.05 405 LEU A O 1
ATOM 3143 N N . LEU A 1 406 ? 45.534 49.937 88.778 1.00 17.58 406 LEU A N 1
ATOM 3144 C CA . LEU A 1 406 ? 44.744 51.143 88.491 1.00 22.29 406 LEU A CA 1
ATOM 3145 C C . LEU A 1 406 ? 45.108 51.949 87.259 1.00 19.25 406 LEU A C 1
ATOM 3146 O O . LEU A 1 406 ? 46.250 52.278 87.063 1.00 25.63 406 LEU A O 1
ATOM 3151 N N . GLY A 1 407 ? 44.121 52.273 86.429 1.00 21.88 407 GLY A N 1
ATOM 3152 C CA . GLY A 1 407 ? 44.379 53.086 85.249 1.00 22.08 407 GLY A CA 1
ATOM 3153 C C . GLY A 1 407 ? 44.509 54.559 85.647 1.00 23.00 407 GLY A C 1
ATOM 3154 O O . GLY A 1 407 ? 44.059 54.943 86.717 1.00 22.38 407 GLY A O 1
ATOM 3155 N N . MET A 1 408 ? 45.154 55.398 84.844 1.00 21.61 408 MET A N 1
ATOM 3156 C CA . MET A 1 408 ? 45.252 56.801 85.235 1.00 20.72 408 MET A CA 1
ATOM 3157 C C . MET A 1 408 ? 44.577 57.680 84.195 1.00 24.78 408 MET A C 1
ATOM 3158 O O . MET A 1 408 ? 44.686 57.404 83.013 1.00 30.91 408 MET A O 1
ATOM 3163 N N . LEU A 1 409 ? 43.845 58.711 84.614 1.00 26.05 409 LEU A N 1
ATOM 3164 C CA . LEU A 1 409 ? 43.210 59.580 83.625 1.00 25.69 409 LEU A CA 1
ATOM 3165 C C . LEU A 1 409 ? 44.281 60.223 82.771 1.00 30.41 409 LEU A C 1
ATOM 3166 O O . LEU A 1 409 ? 44.050 60.531 81.599 1.00 35.39 409 LEU A O 1
ATOM 3171 N N . THR A 1 410 ? 45.467 60.393 83.344 1.00 31.25 410 THR A N 1
ATOM 3172 C CA . THR A 1 410 ? 46.586 61.008 82.620 1.00 37.13 410 THR A CA 1
ATOM 3173 C C . THR A 1 410 ? 47.462 60.034 81.809 1.00 34.25 410 THR A C 1
ATOM 3174 O O . THR A 1 410 ? 48.448 60.433 81.182 1.00 36.64 410 THR A O 1
ATOM 3178 N N . GLU A 1 411 ? 47.093 58.763 81.839 1.00 31.42 411 GLU A N 1
ATOM 3179 C CA . GLU A 1 411 ? 47.820 57.694 81.163 1.00 31.68 411 GLU A CA 1
ATOM 3180 C C . GLU A 1 411 ? 48.689 58.080 79.955 1.00 27.65 411 GLU A C 1
ATOM 3181 O O . GLU A 1 411 ? 49.893 57.993 80.002 1.00 31.07 411 GLU A O 1
ATOM 3187 N N . ALA A 1 412 ? 48.069 58.498 78.878 1.00 27.47 412 ALA A N 1
ATOM 3188 C CA . ALA A 1 412 ? 48.782 58.871 77.689 1.00 32.21 412 ALA A CA 1
ATOM 3189 C C . ALA A 1 412 ? 49.657 60.129 77.858 1.00 38.15 412 ALA A C 1
ATOM 3190 O O . ALA A 1 412 ? 50.400 60.506 76.925 1.00 39.95 412 ALA A O 1
ATOM 3192 N N . LEU A 1 413 ? 49.607 60.773 79.026 1.00 35.46 413 LEU A N 1
ATOM 3193 C CA . LEU A 1 413 ? 50.384 62.002 79.188 1.00 38.12 413 LEU A CA 1
ATOM 3194 C C . LEU A 1 413 ? 51.685 62.009 79.979 1.00 40.39 413 LEU A C 1
ATOM 3195 O O . LEU A 1 413 ? 52.682 62.563 79.519 1.00 43.38 413 LEU A O 1
ATOM 3200 N N . HIS A 1 414 ? 51.689 61.414 81.162 1.00 38.71 414 HIS A N 1
ATOM 3201 C CA . HIS A 1 414 ? 52.894 61.452 81.980 1.00 40.91 414 HIS A CA 1
ATOM 3202 C C . HIS A 1 414 ? 52.731 60.557 83.226 1.00 42.68 414 HIS A C 1
ATOM 3203 O O . HIS A 1 414 ? 51.604 60.160 83.549 1.00 48.86 414 HIS A O 1
ATOM 3210 N N . THR A 1 415 ? 53.810 60.225 83.937 1.00 39.67 415 THR A N 1
ATOM 3211 C CA . THR A 1 415 ? 53.595 59.415 85.138 1.00 42.83 415 THR A CA 1
ATOM 3212 C C . THR A 1 415 ? 52.627 60.259 85.966 1.00 41.68 415 THR A C 1
ATOM 3213 O O . THR A 1 415 ? 52.698 61.493 85.961 1.00 40.27 415 THR A O 1
ATOM 3217 N N . PRO A 1 416 ? 51.702 59.605 86.680 1.00 43.88 416 PRO A N 1
ATOM 3218 C CA . PRO A 1 416 ? 50.713 60.317 87.498 1.00 42.81 416 PRO A CA 1
ATOM 3219 C C . PRO A 1 416 ? 51.235 61.328 88.514 1.00 41.65 416 PRO A C 1
ATOM 3220 O O . PRO A 1 416 ? 52.336 61.176 89.021 1.00 39.25 416 PRO A O 1
ATOM 3224 N N . PHE A 1 417 ? 50.440 62.362 88.798 1.00 43.38 417 PHE A N 1
ATOM 3225 C CA . PHE A 1 417 ? 50.778 63.364 89.825 1.00 42.83 417 PHE A CA 1
ATOM 3226 C C . PHE A 1 417 ? 50.109 62.851 91.107 1.00 41.96 417 PHE A C 1
ATOM 3227 O O . PHE A 1 417 ? 49.456 61.819 91.087 1.00 41.93 417 PHE A O 1
ATOM 3235 N N . MET A 1 418 ? 50.252 63.574 92.216 1.00 45.50 418 MET A N 1
ATOM 3236 C CA . MET A 1 418 ? 49.614 63.174 93.480 1.00 42.06 418 MET A CA 1
ATOM 3237 C C . MET A 1 418 ? 48.111 63.061 93.196 1.00 44.22 418 MET A C 1
ATOM 3238 O O . MET A 1 418 ? 47.456 62.094 93.607 1.00 39.24 418 MET A O 1
ATOM 3243 N N . SER A 1 419 ? 47.595 64.069 92.482 1.00 44.26 419 SER A N 1
ATOM 3244 C CA . SER A 1 419 ? 46.190 64.176 92.123 1.00 44.70 419 SER A CA 1
ATOM 3245 C C . SER A 1 419 ? 45.724 63.036 91.205 1.00 44.88 419 SER A C 1
ATOM 3246 O O . SER A 1 419 ? 44.698 62.389 91.463 1.00 45.36 419 SER A O 1
ATOM 3249 N N . ASP A 1 420 ? 46.467 62.789 90.136 1.00 41.70 420 ASP A N 1
ATOM 3250 C CA . ASP A 1 420 ? 46.114 61.702 89.232 1.00 41.23 420 ASP A CA 1
ATOM 3251 C C . ASP A 1 420 ? 45.942 60.386 90.053 1.00 40.45 420 ASP A C 1
ATOM 3252 O O . ASP A 1 420 ? 44.991 59.613 89.832 1.00 36.62 420 ASP A O 1
ATOM 3257 N N . ARG A 1 421 ? 46.839 60.133 91.010 1.00 36.68 421 ARG A N 1
ATOM 3258 C CA . ARG A 1 421 ? 46.716 58.896 91.769 1.00 38.79 421 ARG A CA 1
ATOM 3259 C C . ARG A 1 421 ? 45.433 58.811 92.601 1.00 36.88 421 ARG A C 1
ATOM 3260 O O . ARG A 1 421 ? 44.758 57.776 92.599 1.00 35.10 421 ARG A O 1
ATOM 3268 N N . ALA A 1 422 ? 45.111 59.908 93.291 1.00 35.90 422 ALA A N 1
ATOM 3269 C CA . ALA A 1 422 ? 43.928 60.037 94.153 1.00 27.81 422 ALA A CA 1
ATOM 3270 C C . ALA A 1 422 ? 42.627 59.840 93.397 1.00 28.94 422 ALA A C 1
ATOM 3271 O O . ALA A 1 422 ? 41.751 59.064 93.799 1.00 31.59 422 ALA A O 1
ATOM 3273 N N . LEU A 1 423 ? 42.496 60.577 92.306 1.00 29.27 423 LEU A N 1
ATOM 3274 C CA . LEU A 1 423 ? 41.314 60.503 91.470 1.00 23.95 423 LEU A CA 1
ATOM 3275 C C . LEU A 1 423 ? 41.085 59.085 91.019 1.00 27.14 423 LEU A C 1
ATOM 3276 O O . LEU A 1 423 ? 39.948 58.607 91.012 1.00 29.30 423 LEU A O 1
ATOM 3281 N N . SER A 1 424 ? 42.179 58.424 90.635 1.00 27.86 424 SER A N 1
ATOM 3282 C CA . SER A 1 424 ? 42.141 57.054 90.140 1.00 27.89 424 SER A CA 1
ATOM 3283 C C . SER A 1 424 ? 41.712 56.081 91.194 1.00 27.97 424 SER A C 1
ATOM 3284 O O . SER A 1 424 ? 41.045 55.085 90.902 1.00 33.64 424 SER A O 1
ATOM 3287 N N . ILE A 1 425 ? 42.106 56.354 92.423 1.00 27.68 425 ILE A N 1
ATOM 3288 C CA . ILE A 1 425 ? 41.723 55.488 93.523 1.00 30.63 425 ILE A CA 1
ATOM 3289 C C . ILE A 1 425 ? 40.267 55.769 93.933 1.00 31.56 425 ILE A C 1
ATOM 3290 O O . ILE A 1 425 ? 39.523 54.839 94.216 1.00 29.20 425 ILE A O 1
ATOM 3295 N N . GLU A 1 426 ? 39.844 57.035 93.978 1.00 32.13 426 GLU A N 1
ATOM 3296 C CA . GLU A 1 426 ? 38.462 57.277 94.382 1.00 31.93 426 GLU A CA 1
ATOM 3297 C C . GLU A 1 426 ? 37.512 56.686 93.334 1.00 29.36 426 GLU A C 1
ATOM 3298 O O . GLU A 1 426 ? 36.467 56.114 93.684 1.00 26.34 426 GLU A O 1
ATOM 3304 N N . ASN A 1 427 ? 37.909 56.784 92.062 1.00 23.32 427 ASN A N 1
ATOM 3305 C CA . ASN A 1 427 ? 37.104 56.255 90.970 1.00 25.16 427 ASN A CA 1
ATOM 3306 C C . ASN A 1 427 ? 36.923 54.755 91.222 1.00 30.23 427 ASN A C 1
ATOM 3307 O O . ASN A 1 427 ? 35.807 54.223 91.178 1.00 30.84 427 ASN A O 1
ATOM 3312 N N . ALA A 1 428 ? 38.027 54.078 91.513 1.00 24.93 428 ALA A N 1
ATOM 3313 C CA . ALA A 1 428 ? 37.972 52.668 91.779 1.00 19.02 428 ALA A CA 1
ATOM 3314 C C . ALA A 1 428 ? 37.193 52.305 93.048 1.00 22.89 428 ALA A C 1
ATOM 3315 O O . ALA A 1 428 ? 36.522 51.273 93.063 1.00 27.23 428 ALA A O 1
ATOM 3317 N N . GLN A 1 429 ? 37.267 53.127 94.104 1.0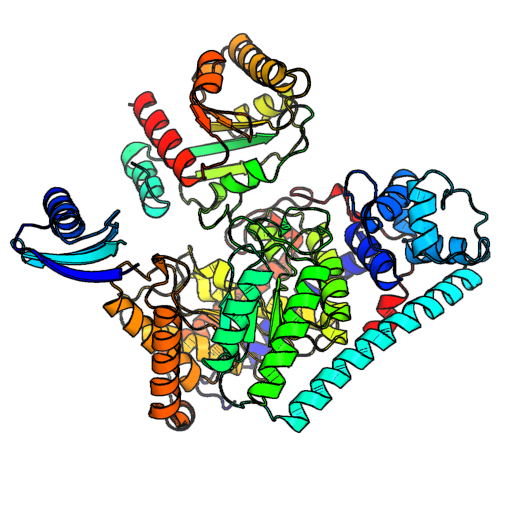0 22.00 429 GLN A N 1
ATOM 3318 C CA . GLN A 1 429 ? 36.575 52.811 95.369 1.00 24.23 429 GLN A CA 1
ATOM 3319 C C . GLN A 1 429 ? 35.085 53.104 95.211 1.00 25.93 429 GLN A C 1
ATOM 3320 O O . GLN A 1 429 ? 34.240 52.386 95.788 1.00 23.77 429 GLN A O 1
ATOM 3326 N N . TYR A 1 430 ? 34.762 54.164 94.456 1.00 17.53 430 TYR A N 1
ATOM 3327 C CA . TYR A 1 430 ? 33.366 54.474 94.188 1.00 15.07 430 TYR A CA 1
ATOM 3328 C C . TYR A 1 430 ? 32.813 53.212 93.483 1.00 20.77 430 TYR A C 1
ATOM 3329 O O . TYR A 1 430 ? 32.002 52.463 94.053 1.00 27.03 430 TYR A O 1
ATOM 3338 N N . ILE A 1 431 ? 33.272 52.924 92.274 1.00 16.20 431 ILE A N 1
ATOM 3339 C CA . ILE A 1 431 ? 32.774 51.726 91.615 1.00 16.68 431 ILE A CA 1
ATOM 3340 C C . ILE A 1 431 ? 32.841 50.437 92.453 1.00 18.97 431 ILE A C 1
ATOM 3341 O O . ILE A 1 431 ? 31.849 49.699 92.509 1.00 20.27 431 ILE A O 1
ATOM 3346 N N . PHE A 1 432 ? 33.969 50.142 93.102 1.00 11.84 432 PHE A N 1
ATOM 3347 C CA . PHE A 1 432 ? 34.008 48.902 93.869 1.00 13.06 432 PHE A CA 1
ATOM 3348 C C . PHE A 1 432 ? 32.980 48.853 94.954 1.00 17.35 432 PHE A C 1
ATOM 3349 O O . PHE A 1 432 ? 32.415 47.803 95.204 1.00 22.73 432 PHE A O 1
ATOM 3357 N N . ASN A 1 433 ? 32.719 49.979 95.604 1.00 16.00 433 ASN A N 1
ATOM 3358 C CA . ASN A 1 433 ? 31.739 49.977 96.670 1.00 12.89 433 ASN A CA 1
ATOM 3359 C C . ASN A 1 433 ? 30.290 50.076 96.184 1.00 16.98 433 ASN A C 1
ATOM 3360 O O . ASN A 1 433 ? 29.380 49.435 96.723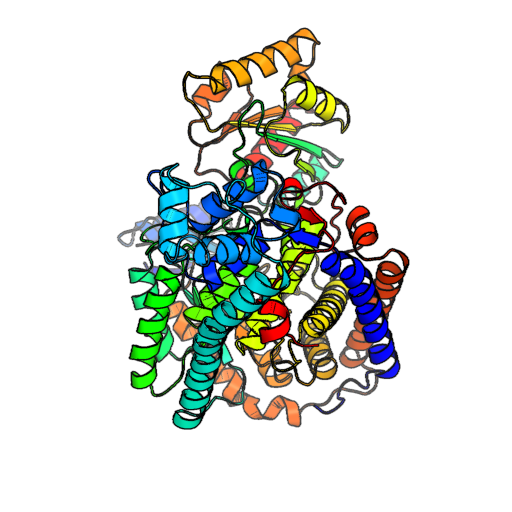 1.00 14.72 433 ASN A O 1
ATOM 3365 N N . ASN A 1 434 ? 30.075 50.898 95.166 1.00 14.94 434 ASN A N 1
ATOM 3366 C CA . ASN A 1 434 ? 28.736 51.093 94.668 1.00 17.49 434 ASN A CA 1
ATOM 3367 C C . ASN A 1 434 ? 28.137 49.885 93.982 1.00 20.36 434 ASN A C 1
ATOM 3368 O O . ASN A 1 434 ? 26.906 49.731 93.965 1.00 20.31 434 ASN A O 1
ATOM 3373 N N . MET A 1 435 ? 29.015 49.051 93.417 1.00 20.12 435 MET A N 1
ATOM 3374 C CA . MET A 1 435 ? 28.619 47.842 92.699 1.00 23.20 435 MET A CA 1
ATOM 3375 C C . MET A 1 435 ? 29.104 46.574 93.405 1.00 21.52 435 MET A C 1
ATOM 3376 O O . MET A 1 435 ? 29.184 45.518 92.775 1.00 25.54 435 MET A O 1
ATOM 3381 N N . GLU A 1 436 ? 29.405 46.672 94.698 1.00 22.90 436 GLU A N 1
ATOM 3382 C CA . GLU A 1 436 ? 29.972 45.546 95.463 1.00 21.80 436 GLU A CA 1
ATOM 3383 C C . GLU A 1 436 ? 29.509 44.137 95.162 1.00 16.22 436 GLU A C 1
ATOM 3384 O O . GLU A 1 436 ? 30.343 43.289 94.896 1.00 13.95 436 GLU A O 1
ATOM 3390 N N . SER A 1 437 ? 28.199 43.883 95.181 1.00 13.53 437 SER A N 1
ATOM 3391 C CA . SER A 1 437 ? 27.703 42.542 94.904 1.00 9.96 437 SER A CA 1
ATOM 3392 C C . SER A 1 437 ? 27.323 42.301 93.454 1.00 11.99 437 SER A C 1
ATOM 3393 O O . SER A 1 437 ? 26.855 41.219 93.100 1.00 20.44 437 SER A O 1
ATOM 3396 N N . ILE A 1 438 ? 27.552 43.271 92.590 1.00 11.27 438 ILE A N 1
ATOM 3397 C CA . ILE A 1 438 ? 27.167 43.093 91.201 1.00 17.76 438 ILE A CA 1
ATOM 3398 C C . ILE A 1 438 ? 27.524 41.774 90.508 1.00 18.12 438 ILE A C 1
ATOM 3399 O O . ILE A 1 438 ? 26.861 41.399 89.565 1.00 21.86 438 ILE A O 1
ATOM 3404 N N . SER A 1 439 ? 28.548 41.059 90.944 1.00 21.96 439 SER A N 1
ATOM 3405 C CA . SER A 1 439 ? 28.874 39.808 90.258 1.00 26.00 439 SER A CA 1
ATOM 3406 C C . SER A 1 439 ? 27.906 38.667 90.657 1.00 28.05 439 SER A C 1
ATOM 3407 O O . SER A 1 439 ? 27.641 37.768 89.852 1.00 28.29 439 SER A O 1
ATOM 3410 N N . GLU A 1 440 ? 27.390 38.696 91.888 1.00 24.46 440 GLU A N 1
ATOM 3411 C CA . GLU A 1 440 ? 26.451 37.673 92.343 1.00 23.91 440 GLU A CA 1
ATOM 3412 C C . GLU A 1 440 ? 25.089 37.985 91.713 1.00 24.81 440 GLU A C 1
ATOM 3413 O O . GLU A 1 440 ? 24.341 37.105 91.291 1.00 13.40 440 GLU A O 1
ATOM 3419 N N . GLU A 1 441 ? 24.777 39.267 91.636 1.00 29.38 441 GLU A N 1
ATOM 3420 C CA . GLU A 1 441 ? 23.508 39.689 91.090 1.00 32.77 441 GLU A CA 1
ATOM 3421 C C . GLU A 1 441 ? 23.360 39.454 89.608 1.00 35.58 441 GLU A C 1
ATOM 3422 O O . GLU A 1 441 ? 22.295 38.999 89.133 1.00 36.72 441 GLU A O 1
ATOM 3428 N N . ILE A 1 442 ? 24.432 39.734 88.880 1.00 31.81 442 ILE A N 1
ATOM 3429 C CA . ILE A 1 442 ? 24.399 39.612 87.441 1.00 28.85 442 ILE A CA 1
ATOM 3430 C C . ILE A 1 442 ? 24.621 38.249 86.814 1.00 27.50 442 ILE A C 1
ATOM 3431 O O . ILE A 1 442 ? 25.500 37.498 87.210 1.00 36.57 442 ILE A O 1
ATOM 3436 N N . GLN A 1 443 ? 23.788 37.925 85.840 1.00 23.61 443 GLN A N 1
ATOM 3437 C CA . GLN A 1 443 ? 23.922 36.680 85.112 1.00 26.48 443 GLN A CA 1
ATOM 3438 C C . GLN A 1 443 ? 23.844 37.015 83.620 1.00 24.78 443 GLN A C 1
ATOM 3439 O O . GLN A 1 443 ? 23.425 38.109 83.250 1.00 21.85 443 GLN A O 1
ATOM 3445 N N . PHE A 1 444 ? 24.221 36.068 82.767 1.00 20.17 444 PHE A N 1
ATOM 3446 C CA . PHE A 1 444 ? 24.198 36.305 81.346 1.00 16.83 444 PHE A CA 1
ATOM 3447 C C . PHE A 1 444 ? 23.194 35.472 80.586 1.00 20.54 444 PHE A C 1
ATOM 3448 O O . PHE A 1 444 ? 23.066 34.280 80.832 1.00 29.39 444 PHE A O 1
ATOM 3456 N N . LYS A 1 445 ? 22.503 36.102 79.643 1.00 19.50 445 LYS A N 1
ATOM 3457 C CA . LYS A 1 445 ? 21.531 35.423 78.794 1.00 22.34 445 LYS A CA 1
ATOM 3458 C C . LYS A 1 445 ? 22.061 34.149 78.098 1.00 25.38 445 LYS A C 1
ATOM 3459 O O . LYS A 1 445 ? 23.177 34.135 77.587 1.00 26.37 445 LYS A O 1
ATOM 3465 N N . GLU A 1 446 ? 21.222 33.113 78.070 1.00 31.82 446 GLU A N 1
ATOM 3466 C CA . GLU A 1 446 ? 21.450 31.817 77.436 1.00 35.84 446 GLU A CA 1
ATOM 3467 C C . GLU A 1 446 ? 22.527 31.679 76.382 1.00 38.20 446 GLU A C 1
ATOM 3468 O O . GLU A 1 446 ? 23.613 31.199 76.654 1.00 42.18 446 GLU A O 1
ATOM 3474 N N . ASP A 1 447 ? 22.247 32.013 75.141 1.00 32.77 447 ASP A N 1
ATOM 3475 C CA . ASP A 1 447 ? 23.358 31.879 74.203 1.00 29.85 447 ASP A CA 1
ATOM 3476 C C . ASP A 1 447 ? 23.551 33.210 73.515 1.00 29.66 447 ASP A C 1
ATOM 3477 O O . ASP A 1 447 ? 23.533 33.287 72.286 1.00 28.51 447 ASP A O 1
ATOM 3482 N N . GLY A 1 448 ? 23.712 34.259 74.330 1.00 23.36 448 GLY A N 1
ATOM 3483 C CA . GLY A 1 448 ? 23.935 35.587 73.804 1.00 20.59 448 GLY A CA 1
ATOM 3484 C C . GLY A 1 448 ? 25.403 35.935 73.594 1.00 20.43 448 GLY A C 1
ATOM 3485 O O . GLY A 1 448 ? 26.272 35.165 73.988 1.00 20.40 448 GLY A O 1
ATOM 3486 N N . LEU A 1 449 ? 25.660 37.089 72.968 1.00 15.95 449 LEU A N 1
ATOM 3487 C CA . LEU A 1 449 ? 26.991 37.613 72.698 1.00 10.64 449 LEU A CA 1
ATOM 3488 C C . LEU A 1 449 ? 28.008 37.264 73.761 1.00 13.14 449 LEU A C 1
ATOM 3489 O O . LEU A 1 449 ? 29.077 36.729 73.474 1.00 19.88 449 LEU A O 1
ATOM 3494 N N . ILE A 1 450 ? 27.701 37.623 75.000 1.00 11.19 450 ILE A N 1
ATOM 3495 C CA . ILE A 1 450 ? 28.625 37.355 76.083 1.00 14.71 450 ILE A CA 1
ATOM 3496 C C . ILE A 1 450 ? 29.080 35.892 76.122 1.00 13.19 450 ILE A C 1
ATOM 3497 O O . ILE A 1 450 ? 30.250 35.591 75.889 1.00 17.11 450 ILE A O 1
ATOM 3502 N N . GLN A 1 451 ? 28.161 34.977 76.369 1.00 12.01 451 GLN A N 1
ATOM 3503 C CA . GLN A 1 451 ? 28.541 33.571 76.417 1.00 10.65 451 GLN A CA 1
ATOM 3504 C C . GLN A 1 451 ? 29.150 33.041 75.105 1.00 16.08 451 GLN A C 1
ATOM 3505 O O . GLN A 1 451 ? 30.107 32.245 75.113 1.00 19.85 451 GLN A O 1
ATOM 3511 N N . LYS A 1 452 ? 28.606 33.459 73.973 1.00 15.27 452 LYS A N 1
ATOM 3512 C CA . LYS A 1 452 ? 29.140 32.998 72.701 1.00 13.04 452 LYS A CA 1
ATOM 3513 C C . LYS A 1 452 ? 30.523 33.577 72.460 1.00 14.36 452 LYS A C 1
ATOM 3514 O O . LYS A 1 452 ? 31.370 32.898 71.896 1.00 21.77 452 LYS A O 1
ATOM 3520 N N . ARG A 1 453 ? 30.776 34.818 72.878 1.00 8.14 453 ARG A N 1
ATOM 3521 C CA . ARG A 1 453 ? 32.115 35.386 72.682 1.00 10.98 453 ARG A CA 1
ATOM 3522 C C . ARG A 1 453 ? 33.157 34.535 73.396 1.00 12.70 453 ARG A C 1
ATOM 3523 O O . ARG A 1 453 ? 34.159 34.123 72.809 1.00 16.68 453 ARG A O 1
ATOM 3531 N N . ALA A 1 454 ? 32.912 34.277 74.671 1.00 6.78 454 ALA A N 1
ATOM 3532 C CA . ALA A 1 454 ? 33.830 33.475 75.456 1.00 15.35 454 ALA A CA 1
ATOM 3533 C C . ALA A 1 454 ? 34.179 32.103 74.813 1.00 17.66 454 ALA A C 1
ATOM 3534 O O . ALA A 1 454 ? 35.357 31.717 74.717 1.00 19.12 454 ALA A O 1
ATOM 3536 N N . GLY A 1 455 ? 33.165 31.379 74.363 1.00 13.11 455 GLY A N 1
ATOM 3537 C CA . GLY A 1 455 ? 33.420 30.089 73.767 1.00 12.12 455 GLY A CA 1
ATOM 3538 C C . GLY A 1 455 ? 34.177 30.131 72.460 1.00 19.06 455 GLY A C 1
ATOM 3539 O O . GLY A 1 455 ? 34.800 29.147 72.084 1.00 26.81 455 GLY A O 1
ATOM 3540 N N . PHE A 1 456 ? 34.133 31.260 71.759 1.00 16.78 456 PHE A N 1
ATOM 3541 C CA . PHE A 1 456 ? 34.814 31.384 70.480 1.00 11.52 456 PHE A CA 1
ATOM 3542 C C . PHE A 1 456 ? 36.319 31.572 70.773 1.00 15.50 456 PHE A C 1
ATOM 3543 O O . PHE A 1 456 ? 37.197 30.991 70.112 1.00 11.37 456 PHE A O 1
ATOM 3551 N N . VAL A 1 457 ? 36.593 32.406 71.772 1.00 12.62 457 VAL A N 1
ATOM 3552 C CA . VAL A 1 457 ? 37.955 32.690 72.195 1.00 13.43 457 VAL A CA 1
ATOM 3553 C C . VAL A 1 457 ? 38.529 31.364 72.657 1.00 15.11 457 VAL A C 1
ATOM 3554 O O . VAL A 1 457 ? 39.607 30.996 72.225 1.00 7.84 457 VAL A O 1
ATOM 3558 N N . LEU A 1 458 ? 37.801 30.641 73.520 1.00 15.37 458 LEU A N 1
ATOM 3559 C CA . LEU A 1 458 ? 38.255 29.330 73.996 1.00 14.32 458 LEU A CA 1
ATOM 3560 C C . LEU A 1 458 ? 38.469 28.320 72.841 1.00 16.97 458 LEU A C 1
ATOM 3561 O O . LEU A 1 458 ? 39.479 27.624 72.785 1.00 13.68 458 LEU A O 1
ATOM 3566 N N . GLU A 1 459 ? 37.523 28.220 71.917 1.00 17.97 459 GLU A N 1
ATOM 3567 C CA . GLU A 1 459 ? 37.727 27.293 70.814 1.00 26.31 459 GLU A CA 1
ATOM 3568 C C . GLU A 1 459 ? 38.955 27.683 70.009 1.00 23.06 459 GLU A C 1
ATOM 3569 O O . GLU A 1 459 ? 39.678 26.838 69.545 1.00 28.81 459 GLU A O 1
ATOM 3575 N N . LYS A 1 460 ? 39.192 28.975 69.853 1.00 22.90 460 LYS A N 1
ATOM 3576 C CA . LYS A 1 460 ? 40.331 29.450 69.077 1.00 20.19 460 LYS A CA 1
ATOM 3577 C C . LYS A 1 460 ? 41.677 29.252 69.756 1.00 18.90 460 LYS A C 1
ATOM 3578 O O . LYS A 1 460 ? 42.678 29.003 69.098 1.00 16.89 460 LYS A O 1
ATOM 3584 N N . ALA A 1 461 ? 41.701 29.389 71.074 1.00 18.60 461 ALA A N 1
ATOM 3585 C CA . ALA A 1 461 ? 42.932 29.243 71.808 1.00 15.36 461 ALA A CA 1
ATOM 3586 C C . ALA A 1 461 ? 43.283 27.787 71.774 1.00 16.53 461 ALA A C 1
ATOM 3587 O O . ALA A 1 461 ? 44.452 27.437 71.712 1.00 24.17 461 ALA A O 1
ATOM 3589 N N . ASN A 1 462 ? 42.266 26.932 71.794 1.00 15.02 462 ASN A N 1
ATOM 3590 C CA . ASN A 1 462 ? 42.507 25.514 71.764 1.00 20.96 462 ASN A CA 1
ATOM 3591 C C . ASN A 1 462 ? 43.118 25.157 70.416 1.00 23.81 462 ASN A C 1
ATOM 3592 O O . ASN A 1 462 ? 44.078 24.376 70.342 1.00 28.03 462 ASN A O 1
ATOM 3597 N N . GLU A 1 463 ? 42.568 25.744 69.359 1.00 24.96 463 GLU A N 1
ATOM 3598 C CA . GLU A 1 463 ? 43.042 25.524 67.988 1.00 24.82 463 GLU A CA 1
ATOM 3599 C C . GLU A 1 463 ? 44.518 25.956 67.838 1.00 24.12 463 GLU A C 1
ATOM 3600 O O . GLU A 1 463 ? 45.320 25.283 67.208 1.00 22.52 463 GLU A O 1
ATOM 3606 N N . LEU A 1 464 ? 44.864 27.078 68.444 1.00 19.89 464 LEU A N 1
ATOM 3607 C CA . LEU A 1 464 ? 46.212 27.592 68.381 1.00 21.65 464 LEU A CA 1
ATOM 3608 C C . LEU A 1 464 ? 47.196 26.672 69.095 1.00 22.53 464 LEU A C 1
ATOM 3609 O O . LEU A 1 464 ? 48.247 26.322 68.545 1.00 19.25 464 LEU A O 1
ATOM 3614 N N . LEU A 1 465 ? 46.845 26.290 70.321 1.00 19.22 465 LEU A N 1
ATOM 3615 C CA . LEU A 1 465 ? 47.697 25.424 71.120 1.00 21.72 465 LEU A CA 1
ATOM 3616 C C . LEU A 1 465 ? 47.847 24.042 70.491 1.00 22.46 465 LEU A C 1
ATOM 3617 O O . LEU A 1 465 ? 48.773 23.323 70.827 1.00 24.92 465 LEU A O 1
ATOM 3622 N N . GLU A 1 466 ? 46.908 23.647 69.630 1.00 24.75 466 GLU A N 1
ATOM 3623 C CA . GLU A 1 466 ? 46.997 22.357 68.956 1.00 28.07 466 GLU A CA 1
ATOM 3624 C C . GLU A 1 466 ? 48.132 22.381 67.947 1.00 30.14 466 GLU A C 1
ATOM 3625 O O . GLU A 1 466 ? 48.821 21.388 67.788 1.00 34.70 466 GLU A O 1
ATOM 3631 N N . GLU A 1 467 ? 48.307 23.508 67.260 1.00 30.29 467 GLU A N 1
ATOM 3632 C CA . GLU A 1 467 ? 49.396 23.669 66.304 1.00 31.02 467 GLU A CA 1
ATOM 3633 C C . GLU A 1 467 ? 50.716 23.884 67.073 1.00 27.04 467 GLU A C 1
ATOM 3634 O O . GLU A 1 467 ? 51.747 23.342 66.718 1.00 31.06 467 GLU A O 1
ATOM 3640 N N . ILE A 1 468 ? 50.680 24.681 68.123 1.00 16.77 468 ILE A N 1
ATOM 3641 C CA . ILE A 1 468 ? 51.862 24.907 68.879 1.00 16.46 468 ILE A CA 1
ATOM 3642 C C . ILE A 1 468 ? 52.370 23.566 69.407 1.00 22.67 468 ILE A C 1
ATOM 3643 O O . ILE A 1 468 ? 53.574 23.339 69.460 1.00 26.75 468 ILE A O 1
ATOM 3648 N N . GLU A 1 469 ? 51.460 22.674 69.789 1.00 23.44 469 GLU A N 1
ATOM 3649 C CA . GLU A 1 469 ? 51.834 21.363 70.337 1.00 30.09 469 GLU A CA 1
ATOM 3650 C C . GLU A 1 469 ? 52.367 20.415 69.266 1.00 31.19 469 GLU A C 1
ATOM 3651 O O . GLU A 1 469 ? 53.139 19.522 69.560 1.00 31.65 469 GLU A O 1
ATOM 3657 N N . GLN A 1 470 ? 51.942 20.635 68.026 1.00 34.08 470 GLN A N 1
ATOM 3658 C CA . GLN A 1 470 ? 52.352 19.850 66.862 1.00 33.57 470 GLN A CA 1
ATOM 3659 C C . GLN A 1 470 ? 53.793 20.106 66.472 1.00 31.27 470 GLN A C 1
ATOM 3660 O O . GLN A 1 470 ? 54.460 19.232 65.921 1.00 31.87 470 GLN A O 1
ATOM 3666 N N . LEU A 1 471 ? 54.241 21.332 66.718 1.00 30.47 471 LEU A N 1
ATOM 3667 C CA . LEU A 1 471 ? 55.569 21.782 66.340 1.00 28.07 471 LEU A CA 1
ATOM 3668 C C . LEU A 1 471 ? 56.520 21.848 67.502 1.00 24.40 471 LEU A C 1
ATOM 3669 O O . LEU A 1 471 ? 57.737 21.853 67.328 1.00 25.38 471 LEU A O 1
ATOM 3674 N N . GLY A 1 472 ? 55.958 21.871 68.692 1.00 19.92 472 GLY A N 1
ATOM 3675 C CA . GLY A 1 472 ? 56.784 22.038 69.859 1.00 20.96 472 GLY A CA 1
ATOM 3676 C C . GLY A 1 472 ? 56.967 23.546 69.922 1.00 22.07 472 GLY A C 1
ATOM 3677 O O . GLY A 1 472 ? 56.827 24.257 68.909 1.00 24.84 472 GLY A O 1
ATOM 3678 N N . LEU A 1 473 ? 57.282 24.050 71.101 1.00 23.03 473 LEU A N 1
ATOM 3679 C CA . LEU A 1 473 ? 57.476 25.482 71.279 1.00 21.59 473 LEU A CA 1
ATOM 3680 C C . LEU A 1 473 ? 58.559 26.159 70.389 1.00 23.90 473 LEU A C 1
ATOM 3681 O O . LEU A 1 473 ? 58.274 27.190 69.763 1.00 25.22 473 LEU A O 1
ATOM 3686 N N . PHE A 1 474 ? 59.771 25.596 70.311 1.00 19.90 474 PHE A N 1
ATOM 3687 C CA . PHE A 1 474 ? 60.843 26.218 69.510 1.00 23.35 474 PHE A CA 1
ATOM 3688 C C . PHE A 1 474 ? 60.494 26.387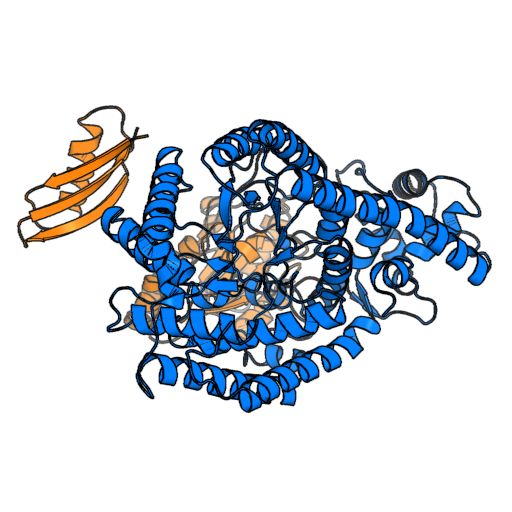 68.043 1.00 24.76 474 PHE A C 1
ATOM 3689 O O . PHE A 1 474 ? 60.755 27.432 67.440 1.00 22.79 474 PHE A O 1
ATOM 3697 N N . ASP A 1 475 ? 59.927 25.350 67.451 1.00 28.89 475 ASP A N 1
ATOM 3698 C CA . ASP A 1 475 ? 59.529 25.447 66.052 1.00 32.19 475 ASP A CA 1
ATOM 3699 C C . ASP A 1 475 ? 58.422 26.454 65.905 1.00 30.45 475 ASP A C 1
ATOM 3700 O O . ASP A 1 475 ? 58.343 27.128 64.870 1.00 28.32 475 ASP A O 1
ATOM 3705 N N . THR A 1 476 ? 57.546 26.520 66.916 1.00 21.55 476 THR A N 1
ATOM 3706 C CA . THR A 1 476 ? 56.470 27.466 66.842 1.00 20.52 476 THR A CA 1
ATOM 3707 C C . THR A 1 476 ? 57.043 28.859 66.694 1.00 16.92 476 THR A C 1
ATOM 3708 O O . THR A 1 476 ? 56.662 29.588 65.760 1.00 15.82 476 THR A O 1
ATOM 3712 N N . LEU A 1 477 ? 57.970 29.212 67.586 1.00 14.67 477 LEU A N 1
ATOM 3713 C CA . LEU A 1 477 ? 58.622 30.536 67.567 1.00 18.56 477 LEU A CA 1
ATOM 3714 C C . LEU A 1 477 ? 59.439 30.759 66.305 1.00 19.69 477 LEU A C 1
ATOM 3715 O O . LEU A 1 477 ? 59.538 31.879 65.821 1.00 24.21 477 LEU A O 1
ATOM 3720 N N . GLU A 1 478 ? 60.051 29.703 65.779 1.00 24.28 478 GLU A N 1
ATOM 3721 C CA . GLU A 1 478 ? 60.832 29.863 64.564 1.00 27.76 478 GLU A CA 1
ATOM 3722 C C . GLU A 1 478 ? 59.946 30.305 63.417 1.00 24.90 478 GLU A C 1
ATOM 3723 O O . GLU A 1 478 ? 60.398 30.979 62.521 1.00 30.80 478 GLU A O 1
ATOM 3729 N N . LYS A 1 479 ? 58.678 29.939 63.426 1.00 21.58 479 LYS A N 1
ATOM 3730 C CA . LYS A 1 479 ? 57.869 30.371 62.335 1.00 23.86 479 LYS A CA 1
ATOM 3731 C C . LYS A 1 479 ? 56.822 31.454 62.614 1.00 23.88 479 LYS A C 1
ATOM 3732 O O . LYS A 1 479 ? 55.970 31.719 61.791 1.00 23.28 479 LYS A O 1
ATOM 3738 N N . GLY A 1 480 ? 56.910 32.112 63.760 1.00 24.13 480 GLY A N 1
ATOM 3739 C CA . GLY A 1 480 ? 55.982 33.196 64.036 1.00 29.42 480 GLY A CA 1
ATOM 3740 C C . GLY A 1 480 ? 54.508 32.861 64.211 1.00 29.91 480 GLY A C 1
ATOM 3741 O O . GLY A 1 480 ? 53.643 33.732 64.227 1.00 29.11 480 GLY A O 1
ATOM 3742 N N . ILE A 1 481 ? 54.224 31.585 64.343 1.00 34.29 481 ILE A N 1
ATOM 3743 C CA . ILE A 1 481 ? 52.876 31.128 64.540 1.00 34.89 481 ILE A CA 1
ATOM 3744 C C . ILE A 1 481 ? 52.285 31.695 65.814 1.00 34.75 481 ILE A C 1
ATOM 3745 O O . ILE A 1 481 ? 51.076 31.738 65.959 1.00 41.12 481 ILE A O 1
ATOM 3750 N N . PHE A 1 482 ? 53.115 32.153 66.737 1.00 33.51 482 PHE A N 1
ATOM 3751 C CA . PHE A 1 482 ? 52.579 32.705 67.972 1.00 29.40 482 PHE A CA 1
ATOM 3752 C C . PHE A 1 482 ? 53.105 34.085 68.225 1.00 31.09 482 PHE A C 1
ATOM 3753 O O . PHE A 1 482 ? 54.321 34.280 68.243 1.00 32.54 482 PHE A O 1
ATOM 3761 N N . GLY A 1 483 ? 52.171 35.022 68.422 1.00 29.06 483 GLY A N 1
ATOM 3762 C CA . GLY A 1 483 ? 52.482 36.417 68.692 1.00 26.61 483 GLY A CA 1
ATOM 3763 C C . GLY A 1 483 ? 52.820 37.238 67.453 1.00 27.62 483 GLY A C 1
ATOM 3764 O O . GLY A 1 483 ? 53.247 38.391 67.552 1.00 24.48 483 GLY A O 1
ATOM 3765 N N . GLY A 1 484 ? 52.629 36.645 66.279 1.00 30.08 484 GLY A N 1
ATOM 3766 C CA . GLY A 1 484 ? 52.943 37.341 65.050 1.00 28.64 484 GLY A CA 1
ATOM 3767 C C . GLY A 1 484 ? 54.428 37.645 64.980 1.00 30.56 484 GLY A C 1
ATOM 3768 O O . GLY A 1 484 ? 54.856 38.465 64.173 1.00 34.88 484 GLY A O 1
ATOM 3769 N N . VAL A 1 485 ? 55.226 36.997 65.825 1.00 27.01 485 VAL A N 1
ATOM 3770 C CA . VAL A 1 485 ? 56.664 37.232 65.819 1.00 23.21 485 VAL A CA 1
ATOM 3771 C C . VAL A 1 485 ? 57.445 35.946 65.594 1.00 21.34 485 VAL A C 1
ATOM 3772 O O . VAL A 1 485 ? 57.159 34.938 66.235 1.00 27.03 485 VAL A O 1
ATOM 3776 N N . LYS A 1 486 ? 58.384 35.999 64.643 1.00 25.28 486 LYS A N 1
ATOM 3777 C CA . LYS A 1 486 ? 59.282 34.889 64.266 1.00 27.81 486 LYS A CA 1
ATOM 3778 C C . LYS A 1 486 ? 60.626 35.099 64.948 1.00 28.89 486 LYS A C 1
ATOM 3779 O O . LYS A 1 486 ? 61.153 36.209 64.892 1.00 31.55 486 LYS A O 1
ATOM 3785 N N . ARG A 1 487 ? 61.188 34.062 65.576 1.00 27.48 487 ARG A N 1
ATOM 3786 C CA . ARG A 1 487 ? 62.503 34.197 66.216 1.00 26.13 487 ARG A CA 1
ATOM 3787 C C . ARG A 1 487 ? 63.291 32.929 66.011 1.00 27.95 487 ARG A C 1
ATOM 3788 O O . ARG A 1 487 ? 62.766 31.838 66.178 1.00 26.33 487 ARG A O 1
ATOM 3796 N N . PRO A 1 488 ? 64.570 33.065 65.631 1.00 33.89 488 PRO A N 1
ATOM 3797 C CA . PRO A 1 488 ? 65.573 32.018 65.350 1.00 32.79 488 PRO A CA 1
ATOM 3798 C C . PRO A 1 488 ? 66.007 31.164 66.531 1.00 32.32 488 PRO A C 1
ATOM 3799 O O . PRO A 1 488 ? 66.483 31.680 67.537 1.00 33.35 488 PRO A O 1
ATOM 3803 N N . LYS A 1 489 ? 65.851 29.849 66.378 1.00 36.30 489 LYS A N 1
ATOM 3804 C CA . LYS A 1 489 ? 66.178 28.855 67.413 1.00 38.45 489 LYS A CA 1
ATOM 3805 C C . LYS A 1 489 ? 67.567 29.046 67.992 1.00 39.56 489 LYS A C 1
ATOM 3806 O O . LYS A 1 489 ? 67.829 28.722 69.156 1.00 37.29 489 LYS A O 1
ATOM 3812 N N . ASP A 1 490 ? 68.461 29.583 67.173 1.00 42.40 490 ASP A N 1
ATOM 3813 C CA . ASP A 1 490 ? 69.835 29.824 67.600 1.00 43.39 490 ASP A CA 1
ATOM 3814 C C . ASP A 1 490 ? 70.193 31.295 67.380 1.00 40.20 490 ASP A C 1
ATOM 3815 O O . ASP A 1 490 ? 71.371 31.636 67.174 1.00 35.53 490 ASP A O 1
ATOM 3820 N N . GLY A 1 491 ? 69.173 32.153 67.386 1.00 32.77 491 GLY A N 1
ATOM 3821 C CA . GLY A 1 491 ? 69.407 33.570 67.204 1.00 23.23 491 GLY A CA 1
ATOM 3822 C C . GLY A 1 491 ? 69.176 34.288 68.507 1.00 22.02 491 GLY A C 1
ATOM 3823 O O . GLY A 1 491 ? 69.168 33.649 69.570 1.00 21.46 491 GLY A O 1
ATOM 3824 N N . GLY A 1 492 ? 68.981 35.603 68.438 1.00 20.06 492 GLY A N 1
ATOM 3825 C CA . GLY A 1 492 ? 68.726 36.361 69.640 1.00 17.36 492 GLY A CA 1
ATOM 3826 C C . GLY A 1 492 ? 69.928 36.463 70.556 1.00 27.57 492 GLY A C 1
ATOM 3827 O O . GLY A 1 492 ? 70.988 35.847 70.343 1.00 32.76 492 GLY A O 1
ATOM 3828 N N . LYS A 1 493 ? 69.750 37.250 71.607 1.00 27.67 493 LYS A N 1
ATOM 3829 C CA . LYS A 1 493 ? 70.792 37.507 72.568 1.00 23.35 493 LYS A CA 1
ATOM 3830 C C . LYS A 1 493 ? 70.884 36.420 73.654 1.00 24.38 493 LYS A C 1
ATOM 3831 O O . LYS A 1 493 ? 69.868 35.838 74.030 1.00 24.43 493 LYS A O 1
ATOM 3837 N N . GLY A 1 494 ? 72.114 36.126 74.102 1.00 22.11 494 GLY A N 1
ATOM 3838 C CA . GLY A 1 494 ? 72.359 35.142 75.154 1.00 22.72 494 GLY A CA 1
ATOM 3839 C C . GLY A 1 494 ? 72.568 33.650 74.859 1.00 22.71 494 GLY A C 1
ATOM 3840 O O . GLY A 1 494 ? 72.783 32.850 75.763 1.00 18.98 494 GLY A O 1
ATOM 3841 N N . LEU A 1 495 ? 72.530 33.250 73.607 1.00 23.70 495 LEU A N 1
ATOM 3842 C CA . LEU A 1 495 ? 72.687 31.839 73.322 1.00 25.70 495 LEU A CA 1
ATOM 3843 C C . LEU A 1 495 ? 74.056 31.352 73.766 1.00 30.26 495 LEU A C 1
ATOM 3844 O O . LEU A 1 495 ? 74.221 30.234 74.241 1.00 31.60 495 LEU A O 1
ATOM 3849 N N . ASN A 1 496 ? 75.038 32.218 73.622 1.00 36.61 496 ASN A N 1
ATOM 3850 C CA . ASN A 1 496 ? 76.410 31.911 73.989 1.00 39.21 496 ASN A CA 1
ATOM 3851 C C . ASN A 1 496 ? 76.562 31.771 75.503 1.00 37.36 496 ASN A C 1
ATOM 3852 O O . ASN A 1 496 ? 77.662 31.545 75.994 1.00 39.13 496 ASN A O 1
ATOM 3857 N N . GLY A 1 497 ? 75.472 31.909 76.251 1.00 31.46 497 GLY A N 1
ATOM 3858 C CA . GLY A 1 497 ? 75.575 31.790 77.704 1.00 28.62 497 GLY A CA 1
ATOM 3859 C C . GLY A 1 497 ? 74.893 30.541 78.235 1.00 23.85 497 GLY A C 1
ATOM 3860 O O . GLY A 1 497 ? 74.762 30.325 79.454 1.00 17.45 497 GLY A O 1
ATOM 3861 N N . VAL A 1 498 ? 74.469 29.737 77.266 1.00 18.73 498 VAL A N 1
ATOM 3862 C CA . VAL A 1 498 ? 73.776 28.484 77.452 1.00 21.89 498 VAL A CA 1
ATOM 3863 C C . VAL A 1 498 ? 74.693 27.279 77.383 1.00 23.79 498 VAL A C 1
ATOM 3864 O O . VAL A 1 498 ? 75.337 27.032 76.366 1.00 25.86 498 VAL A O 1
ATOM 3868 N N . VAL A 1 499 ? 74.754 26.501 78.441 1.00 24.82 499 VAL A N 1
ATOM 3869 C CA . VAL A 1 499 ? 75.572 25.327 78.312 1.00 27.81 499 VAL A CA 1
ATOM 3870 C C . VAL A 1 499 ? 74.831 24.008 78.664 1.00 29.14 499 VAL A C 1
ATOM 3871 O O . VAL A 1 499 ? 73.948 23.976 79.552 1.00 26.14 499 VAL A O 1
ATOM 3875 N N . SER A 1 500 ? 75.150 22.927 77.945 1.00 24.55 500 SER A N 1
ATOM 3876 C CA . SER A 1 500 ? 74.523 21.643 78.269 1.00 26.58 500 SER A CA 1
ATOM 3877 C C . SER A 1 500 ? 75.189 21.104 79.529 1.00 27.15 500 SER A C 1
ATOM 3878 O O . SER A 1 500 ? 76.392 21.330 79.757 1.00 20.99 500 SER A O 1
ATOM 3881 N N . LYS A 1 501 ? 74.400 20.420 80.361 1.00 30.76 501 LYS A N 1
ATOM 3882 C CA . LYS A 1 501 ? 74.912 19.874 81.621 1.00 35.61 501 LYS A CA 1
ATOM 3883 C C . LYS A 1 501 ? 75.727 18.633 81.431 1.00 38.11 501 LYS A C 1
ATOM 3884 O O . LYS A 1 501 ? 75.382 17.774 80.623 1.00 41.12 501 LYS A O 1
ATOM 3890 N N . ASP A 1 502 ? 76.810 18.513 82.171 1.00 41.36 502 ASP A N 1
ATOM 3891 C CA . ASP A 1 502 ? 77.535 17.277 82.029 1.00 51.87 502 ASP A CA 1
ATOM 3892 C C . ASP A 1 502 ? 77.069 16.395 83.210 1.00 51.55 502 ASP A C 1
ATOM 3893 O O . ASP A 1 502 ? 76.526 16.907 84.200 1.00 49.23 502 ASP A O 1
ATOM 3898 N N . GLU A 1 503 ? 77.266 15.083 83.065 1.00 50.14 503 GLU A N 1
ATOM 3899 C CA . GLU A 1 503 ? 76.907 14.053 84.042 1.00 47.87 503 GLU A CA 1
ATOM 3900 C C . GLU A 1 503 ? 77.096 14.399 85.510 1.00 46.39 503 GLU A C 1
ATOM 3901 O O . GLU A 1 503 ? 76.387 13.891 86.362 1.00 42.50 503 GLU A O 1
ATOM 3907 N N . ASN A 1 504 ? 78.045 15.256 85.840 1.00 47.72 504 ASN A N 1
ATOM 3908 C CA . ASN A 1 504 ? 78.219 15.556 87.248 1.00 47.52 504 ASN A CA 1
ATOM 3909 C C . ASN A 1 504 ? 77.689 16.883 87.730 1.00 44.60 504 ASN A C 1
ATOM 3910 O O . ASN A 1 504 ? 78.005 17.309 88.849 1.00 45.20 504 ASN A O 1
ATOM 3915 N N . TYR A 1 505 ? 76.868 17.518 86.893 1.00 41.97 505 TYR A N 1
ATOM 3916 C CA . TYR A 1 505 ? 76.248 18.801 87.224 1.00 39.24 505 TYR A CA 1
ATOM 3917 C C . TYR A 1 505 ? 75.466 18.712 88.552 1.00 37.93 505 TYR A C 1
ATOM 3918 O O . TYR A 1 505 ? 74.948 17.652 88.913 1.00 42.48 505 TYR A O 1
ATOM 3927 N N . TYR A 1 506 ? 75.358 19.815 89.281 1.00 32.92 506 TYR A N 1
ATOM 3928 C CA . TYR A 1 506 ? 74.616 19.755 90.524 1.00 30.72 506 TYR A CA 1
ATOM 3929 C C . TYR A 1 506 ? 74.187 21.104 91.061 1.00 35.41 506 TYR A C 1
ATOM 3930 O O . TYR A 1 506 ? 75.037 21.945 91.358 1.00 36.93 506 TYR A O 1
ATOM 3939 N N . ASN A 1 507 ? 72.873 21.322 91.177 1.00 37.01 507 ASN A N 1
ATOM 3940 C CA . ASN A 1 507 ? 72.375 22.571 91.767 1.00 36.54 507 ASN A CA 1
ATOM 3941 C C . ASN A 1 507 ? 71.740 22.138 93.068 1.00 35.47 507 ASN A C 1
ATOM 3942 O O . ASN A 1 507 ? 70.623 21.625 93.101 1.00 41.40 507 ASN A O 1
ATOM 3947 N N . PRO A 1 508 ? 72.429 22.363 94.168 1.00 32.22 508 PRO A N 1
ATOM 3948 C CA . PRO A 1 508 ? 71.789 21.919 95.397 1.00 34.07 508 PRO A CA 1
ATOM 3949 C C . PRO A 1 508 ? 70.475 22.639 95.656 1.00 33.16 508 PRO A C 1
ATOM 3950 O O . PRO A 1 508 ? 69.626 22.139 96.386 1.00 36.31 508 PRO A O 1
ATOM 3954 N N . PHE A 1 509 ? 70.304 23.813 95.050 1.00 33.17 509 PHE A N 1
ATOM 3955 C CA . PHE A 1 509 ? 69.102 24.607 95.301 1.00 32.85 509 PHE A CA 1
ATOM 3956 C C . PHE A 1 509 ? 67.808 24.077 94.721 1.00 34.55 509 PHE A C 1
ATOM 3957 O O . PHE A 1 509 ? 66.734 24.368 95.244 1.00 30.13 509 PHE A O 1
ATOM 3965 N N . VAL A 1 510 ? 67.918 23.294 93.652 1.00 33.03 510 VAL A N 1
ATOM 3966 C CA . VAL A 1 510 ? 66.747 22.742 93.022 1.00 34.96 510 VAL A CA 1
ATOM 3967 C C . VAL A 1 510 ? 66.067 21.742 93.937 1.00 35.24 510 VAL A C 1
ATOM 3968 O O . VAL A 1 510 ? 64.893 21.881 94.211 1.00 32.47 510 VAL A O 1
ATOM 3972 N N . GLU A 1 511 ? 66.799 20.749 94.429 1.00 39.62 511 GLU A N 1
ATOM 3973 C CA . GLU A 1 511 ? 66.207 19.764 95.338 1.00 38.71 511 GLU A CA 1
ATOM 3974 C C . GLU A 1 511 ? 65.745 20.400 96.641 1.00 35.30 511 GLU A C 1
ATOM 3975 O O . GLU A 1 511 ? 64.792 19.931 97.265 1.00 36.78 511 GLU A O 1
ATOM 3981 N N . LEU A 1 512 ? 66.406 21.469 97.068 1.00 33.79 512 LEU A N 1
ATOM 3982 C CA . LEU A 1 512 ? 65.953 22.113 98.296 1.00 35.76 512 LEU A CA 1
ATOM 3983 C C . LEU A 1 512 ? 64.656 22.893 98.090 1.00 33.92 512 LEU A C 1
ATOM 3984 O O . LEU A 1 512 ? 63.795 22.860 98.954 1.00 33.73 512 LEU A O 1
ATOM 3989 N N . MET A 1 513 ? 64.524 23.575 96.944 1.00 35.37 513 MET A N 1
ATOM 3990 C CA . MET A 1 513 ? 63.350 24.406 96.617 1.00 35.50 513 MET A CA 1
ATOM 3991 C C . MET A 1 513 ? 62.227 23.686 95.837 1.00 36.68 513 MET A C 1
ATOM 3992 O O . MET A 1 513 ? 61.048 23.940 96.045 1.00 41.64 513 MET A O 1
ATOM 3997 N N . LEU A 1 514 ? 62.588 22.800 94.926 1.00 35.24 514 LEU A N 1
ATOM 3998 C CA . LEU A 1 514 ? 61.589 22.068 94.170 1.00 34.51 514 LEU A CA 1
ATOM 3999 C C . LEU A 1 514 ? 61.319 20.754 94.931 1.00 41.47 514 LEU A C 1
ATOM 4000 O O . LEU A 1 514 ? 60.352 20.670 95.704 1.00 43.46 514 LEU A O 1
ATOM 4005 N N . ASN A 1 515 ? 62.204 19.765 94.721 1.00 48.50 515 ASN A N 1
ATOM 4006 C CA . ASN A 1 515 ? 62.152 18.421 95.327 1.00 56.33 515 ASN A CA 1
ATOM 4007 C C . ASN A 1 515 ? 60.971 17.636 94.743 1.00 63.74 515 ASN A C 1
ATOM 4008 O O . ASN A 1 515 ? 60.355 16.814 95.427 1.00 60.59 515 ASN A O 1
ATOM 4013 N N . LYS A 1 516 ? 60.689 17.919 93.466 1.00 74.05 516 LYS A N 1
ATOM 4014 C CA . LYS A 1 516 ? 59.589 17.357 92.668 1.00 78.00 516 LYS A CA 1
ATOM 4015 C C . LYS A 1 516 ? 58.213 17.935 93.065 1.00 78.78 516 LYS A C 1
ATOM 4016 O O . LYS A 1 516 ? 58.159 18.821 93.955 1.00 76.46 516 LYS A O 1
ATOM 4023 N N . LYS B 2 33 ? 53.395 72.583 88.227 1.00 47.00 33 LYS B N 1
ATOM 4024 C CA . LYS B 2 33 ? 52.537 71.995 87.127 1.00 46.73 33 LYS B CA 1
ATOM 4025 C C . LYS B 2 33 ? 51.048 72.281 87.326 1.00 46.27 33 LYS B C 1
ATOM 4026 O O . LYS B 2 33 ? 50.527 72.278 88.451 1.00 42.89 33 LYS B O 1
ATOM 4032 N N . VAL B 2 34 ? 50.355 72.479 86.215 1.00 44.00 34 VAL B N 1
ATOM 4033 C CA . VAL B 2 34 ? 48.963 72.818 86.290 1.00 42.12 34 VAL B CA 1
ATOM 4034 C C . VAL B 2 34 ? 48.117 72.273 85.151 1.00 42.87 34 VAL B C 1
ATOM 4035 O O . VAL B 2 34 ? 48.503 72.324 83.979 1.00 39.52 34 VAL B O 1
ATOM 4039 N N . GLN B 2 35 ? 46.962 71.724 85.527 1.00 44.59 35 GLN B N 1
ATOM 4040 C CA . GLN B 2 35 ? 45.998 71.210 84.564 1.00 43.56 35 GLN B CA 1
ATOM 4041 C C . GLN B 2 35 ? 45.085 72.399 84.317 1.00 42.14 35 GLN B C 1
ATOM 4042 O O . GLN B 2 35 ? 44.603 73.066 85.264 1.00 37.89 35 GLN B O 1
ATOM 4048 N N . LEU B 2 36 ? 44.827 72.628 83.043 1.00 38.79 36 LEU B N 1
ATOM 4049 C CA . LEU B 2 36 ? 44.048 73.767 82.640 1.00 44.51 36 LEU B CA 1
ATOM 4050 C C . LEU B 2 36 ? 43.244 73.455 81.367 1.00 44.37 36 LEU B C 1
ATOM 4051 O O . LEU B 2 36 ? 43.808 73.042 80.355 1.00 45.53 36 LEU B O 1
ATOM 4056 N N . SER B 2 37 ? 41.928 73.635 81.420 1.00 45.61 37 SER B N 1
ATOM 4057 C CA . SER B 2 37 ? 41.095 73.370 80.239 1.00 46.71 37 SER B CA 1
ATOM 4058 C C . SER B 2 37 ? 40.180 74.551 79.981 1.00 46.67 37 SER B C 1
ATOM 4059 O O . SER B 2 37 ? 39.813 75.301 80.906 1.00 42.34 37 SER B O 1
ATOM 4062 N N . PHE B 2 38 ? 39.810 74.688 78.714 1.00 44.76 38 PHE B N 1
ATOM 4063 C CA . PHE B 2 38 ? 38.951 75.764 78.254 1.00 47.77 38 PHE B CA 1
ATOM 4064 C C . PHE B 2 38 ? 38.634 75.553 76.772 1.00 47.56 38 PHE B C 1
ATOM 4065 O O . PHE B 2 38 ? 39.015 74.539 76.179 1.00 48.85 38 PHE B O 1
ATOM 4073 N N . THR B 2 39 ? 37.948 76.516 76.173 1.00 44.41 39 THR B N 1
ATOM 4074 C CA . THR B 2 39 ? 37.599 76.414 74.761 1.00 46.77 39 THR B CA 1
ATOM 4075 C C . THR B 2 39 ? 37.662 77.766 74.040 1.00 49.40 39 THR B C 1
ATOM 4076 O O . THR B 2 39 ? 37.184 78.787 74.541 1.00 49.08 39 THR B O 1
ATOM 4080 N N . LEU B 2 40 ? 38.306 77.773 72.878 1.00 51.17 40 LEU B N 1
ATOM 4081 C CA . LEU B 2 40 ? 38.413 78.988 72.080 1.00 53.52 40 LEU B CA 1
ATOM 4082 C C . LEU B 2 40 ? 37.380 78.853 70.968 1.00 53.79 40 LEU B C 1
ATOM 4083 O O . LEU B 2 40 ? 36.895 77.741 70.696 1.00 58.56 40 LEU B O 1
ATOM 4088 N N . PRO B 2 41 ? 36.988 79.980 70.346 1.00 51.72 41 PRO B N 1
ATOM 4089 C CA . PRO B 2 41 ? 36.000 79.973 69.253 1.00 50.68 41 PRO B CA 1
ATOM 4090 C C . PRO B 2 41 ? 36.638 80.049 67.866 1.00 51.69 41 PRO B C 1
ATOM 4091 O O . PRO B 2 41 ? 36.298 80.939 67.093 1.00 49.48 41 PRO B O 1
ATOM 4095 N N . LEU B 2 42 ? 37.558 79.130 67.561 1.00 53.56 42 LEU B N 1
ATOM 4096 C CA . LEU B 2 42 ? 38.255 79.101 66.267 1.00 55.09 42 LEU B CA 1
ATOM 4097 C C . LEU B 2 42 ? 38.209 77.702 65.676 1.00 56.93 42 LEU B C 1
ATOM 4098 O O . LEU B 2 42 ? 38.327 76.728 66.401 1.00 59.12 42 LEU B O 1
ATOM 4103 N N . LYS B 2 43 ? 38.048 77.592 64.363 1.00 59.62 43 LYS B N 1
ATOM 4104 C CA . LYS B 2 43 ? 38.012 76.277 63.740 1.00 63.51 43 LYS B CA 1
ATOM 4105 C C . LYS B 2 43 ? 39.246 75.499 64.196 1.00 67.33 43 LYS B C 1
ATOM 4106 O O . LYS B 2 43 ? 40.325 76.062 64.370 1.00 64.57 43 LYS B O 1
ATOM 4112 N N . ASN B 2 44 ? 39.053 74.202 64.417 1.00 73.10 44 ASN B N 1
ATOM 4113 C CA . ASN B 2 44 ? 40.085 73.290 64.911 1.00 73.39 44 ASN B CA 1
ATOM 4114 C C . ASN B 2 44 ? 41.366 73.144 64.068 1.00 74.27 44 ASN B C 1
ATOM 4115 O O . ASN B 2 44 ? 41.573 72.129 63.387 1.00 71.56 44 ASN B O 1
ATOM 4120 N N . ASN B 2 45 ? 42.230 74.159 64.160 1.00 78.51 45 ASN B N 1
ATOM 4121 C CA . ASN B 2 45 ? 43.502 74.235 63.425 1.00 78.48 45 ASN B CA 1
ATOM 4122 C C . ASN B 2 45 ? 44.706 74.164 64.335 1.00 76.83 45 ASN B C 1
ATOM 4123 O O . ASN B 2 45 ? 44.599 74.159 65.564 1.00 75.03 45 ASN B O 1
ATOM 4128 N N . GLU B 2 46 ? 45.870 74.146 63.703 1.00 75.56 46 GLU B N 1
ATOM 4129 C CA . GLU B 2 46 ? 47.114 74.128 64.437 1.00 74.18 46 GLU B CA 1
ATOM 4130 C C . GLU B 2 46 ? 47.399 75.567 64.817 1.00 70.85 46 GLU B C 1
ATOM 4131 O O . GLU B 2 46 ? 48.328 75.855 65.572 1.00 67.89 46 GLU B O 1
ATOM 4137 N N . ARG B 2 47 ? 46.590 76.475 64.281 1.00 67.24 47 ARG B N 1
ATOM 4138 C CA . ARG B 2 47 ? 46.749 77.878 64.612 1.00 65.52 47 ARG B CA 1
ATOM 4139 C C . ARG B 2 47 ? 46.067 78.067 65.952 1.00 65.74 47 ARG B C 1
ATOM 4140 O O . ARG B 2 47 ? 46.678 78.566 66.922 1.00 61.81 47 ARG B O 1
ATOM 4148 N N . SER B 2 48 ? 44.803 77.642 66.005 1.00 65.59 48 SER B N 1
ATOM 4149 C CA . SER B 2 48 ? 44.007 77.723 67.233 1.00 65.37 48 SER B CA 1
ATOM 4150 C C . SER B 2 48 ? 44.812 77.029 68.329 1.00 63.58 48 SER B C 1
ATOM 4151 O O . SER B 2 48 ? 44.850 77.467 69.486 1.00 53.87 48 SER B O 1
ATOM 4154 N N . ALA B 2 49 ? 45.455 75.933 67.924 1.00 65.31 49 ALA B N 1
ATOM 4155 C CA . ALA B 2 49 ? 46.309 75.146 68.798 1.00 68.86 49 ALA B CA 1
ATOM 4156 C C . ALA B 2 49 ? 47.311 76.099 69.440 1.00 71.55 49 ALA B C 1
ATOM 4157 O O . ALA B 2 49 ? 47.485 76.110 70.666 1.00 72.50 49 ALA B O 1
ATOM 4159 N N . GLU B 2 50 ? 47.960 76.899 68.590 1.00 71.83 50 GLU B N 1
ATOM 4160 C CA . GLU B 2 50 ? 48.947 77.889 69.023 1.00 67.31 50 GLU B CA 1
ATOM 4161 C C . GLU B 2 50 ? 48.305 78.944 69.887 1.00 62.42 50 GLU B C 1
ATOM 4162 O O . GLU B 2 50 ? 48.876 79.362 70.901 1.00 57.08 50 GLU B O 1
ATOM 4168 N N . ALA B 2 51 ? 47.126 79.391 69.464 1.00 56.64 51 ALA B N 1
ATOM 4169 C CA . ALA B 2 51 ? 46.405 80.382 70.224 1.00 54.80 51 ALA B CA 1
ATOM 4170 C C . ALA B 2 51 ? 46.299 79.808 71.623 1.00 58.10 51 ALA B C 1
ATOM 4171 O O . ALA B 2 51 ? 46.524 80.504 72.619 1.00 57.25 51 ALA B O 1
ATOM 4173 N N . ALA B 2 52 ? 45.975 78.518 71.685 1.00 60.10 52 ALA B N 1
ATOM 4174 C CA . ALA B 2 52 ? 45.845 77.821 72.958 1.00 60.61 52 ALA B CA 1
ATOM 4175 C C . ALA B 2 52 ? 47.135 77.976 73.764 1.00 62.32 52 ALA B C 1
ATOM 4176 O O . ALA B 2 52 ? 47.093 78.331 74.941 1.00 60.10 52 ALA B O 1
ATOM 4178 N N . LYS B 2 53 ? 48.279 77.712 73.124 1.00 65.62 53 LYS B N 1
ATOM 4179 C CA . LYS B 2 53 ? 49.582 77.847 73.785 1.00 67.97 53 LYS B CA 1
ATOM 4180 C C . LYS B 2 53 ? 49.737 79.305 74.265 1.00 68.96 53 LYS B C 1
ATOM 4181 O O . LYS B 2 53 ? 50.128 79.563 75.413 1.00 66.29 53 LYS B O 1
ATOM 4187 N N . GLN B 2 54 ? 49.416 80.249 73.376 1.00 68.42 54 GLN B N 1
ATOM 4188 C CA . GLN B 2 54 ? 49.504 81.676 73.681 1.00 67.83 54 GLN B CA 1
ATOM 4189 C C . GLN B 2 54 ? 48.694 82.021 74.922 1.00 66.55 54 GLN B C 1
ATOM 4190 O O . GLN B 2 54 ? 49.237 82.458 75.941 1.00 65.21 54 GLN B O 1
ATOM 4196 N N . ILE B 2 55 ? 47.387 81.820 74.823 1.00 65.32 55 ILE B N 1
ATOM 4197 C CA . ILE B 2 55 ? 46.470 82.100 75.926 1.00 62.91 55 ILE B CA 1
ATOM 4198 C C . ILE B 2 55 ? 46.938 81.448 77.231 1.00 60.88 55 ILE B C 1
ATOM 4199 O O . ILE B 2 55 ? 46.589 81.899 78.334 1.00 57.17 55 ILE B O 1
ATOM 4204 N N . ALA B 2 56 ? 47.738 80.392 77.096 1.00 59.81 56 ALA B N 1
ATOM 4205 C CA . ALA B 2 56 ? 48.268 79.683 78.251 1.00 61.25 56 ALA B CA 1
ATOM 4206 C C . ALA B 2 56 ? 49.408 80.474 78.877 1.00 61.36 56 ALA B C 1
ATOM 4207 O O . ALA B 2 56 ? 49.278 81.016 79.977 1.00 54.67 56 ALA B O 1
ATOM 4209 N N . LEU B 2 57 ? 50.529 80.544 78.162 1.00 64.41 57 LEU B N 1
ATOM 4210 C CA . LEU B 2 57 ? 51.701 81.277 78.652 1.00 68.03 57 LEU B CA 1
ATOM 4211 C C . LEU B 2 57 ? 51.282 82.680 79.120 1.00 68.69 57 LEU B C 1
ATOM 4212 O O . LEU B 2 57 ? 51.633 83.127 80.225 1.00 65.31 57 LEU B O 1
ATOM 4217 N N . LYS B 2 58 ? 50.496 83.343 78.278 1.00 69.76 58 LYS B N 1
ATOM 4218 C CA . LYS B 2 58 ? 49.985 84.665 78.571 1.00 70.96 58 LYS B CA 1
ATOM 4219 C C . LYS B 2 58 ? 49.417 84.726 79.994 1.00 73.31 58 LYS B C 1
ATOM 4220 O O . LYS B 2 58 ? 49.202 85.822 80.517 1.00 76.12 58 LYS B O 1
ATOM 4226 N N . MET B 2 59 ? 49.173 83.573 80.628 1.00 73.32 59 MET B N 1
ATOM 4227 C CA . MET B 2 59 ? 48.631 83.592 81.987 1.00 74.85 59 MET B CA 1
ATOM 4228 C C . MET B 2 59 ? 49.496 82.992 83.086 1.00 76.77 59 MET B C 1
ATOM 4229 O O . MET B 2 59 ? 49.024 82.196 83.907 1.00 76.18 59 MET B O 1
ATOM 4234 N N . GLY B 2 60 ? 50.761 83.404 83.112 1.00 78.95 60 GLY B N 1
ATOM 4235 C CA . GLY B 2 60 ? 51.681 82.936 84.134 1.00 83.89 60 GLY B CA 1
ATOM 4236 C C . GLY B 2 60 ? 52.687 81.912 83.648 1.00 89.40 60 GLY B C 1
ATOM 4237 O O . GLY B 2 60 ? 52.545 81.402 82.533 1.00 90.07 60 GLY B O 1
ATOM 4238 N N . LEU B 2 61 ? 53.689 81.618 84.491 1.00 94.37 61 LEU B N 1
ATOM 4239 C CA . LEU B 2 61 ? 54.758 80.638 84.204 1.00 97.00 61 LEU B CA 1
ATOM 4240 C C . LEU B 2 61 ? 54.222 79.525 83.283 1.00 96.92 61 LEU B C 1
ATOM 4241 O O . LEU B 2 61 ? 53.279 78.796 83.623 1.00 95.21 61 LEU B O 1
ATOM 4246 N N . GLU B 2 62 ? 54.850 79.405 82.117 1.00 96.84 62 GLU B N 1
ATOM 4247 C CA . GLU B 2 62 ? 54.395 78.480 81.097 1.00 96.77 62 GLU B CA 1
ATOM 4248 C C . GLU B 2 62 ? 55.156 77.208 80.723 1.00 95.12 62 GLU B C 1
ATOM 4249 O O . GLU B 2 62 ? 55.469 76.377 81.574 1.00 94.49 62 GLU B O 1
ATOM 4255 N N . GLU B 2 63 ? 55.424 77.078 79.425 1.00 92.23 63 GLU B N 1
ATOM 4256 C CA . GLU B 2 63 ? 56.062 75.909 78.820 1.00 88.95 63 GLU B CA 1
ATOM 4257 C C . GLU B 2 63 ? 54.868 74.967 78.683 1.00 82.97 63 GLU B C 1
ATOM 4258 O O . GLU B 2 63 ? 54.929 73.787 79.043 1.00 81.82 63 GLU B O 1
ATOM 4264 N N . PRO B 2 64 ? 53.761 75.496 78.130 1.00 77.86 64 PRO B N 1
ATOM 4265 C CA . PRO B 2 64 ? 52.500 74.800 77.915 1.00 74.15 64 PRO B CA 1
ATOM 4266 C C . PRO B 2 64 ? 52.575 73.616 76.991 1.00 71.95 64 PRO B C 1
ATOM 4267 O O . PRO B 2 64 ? 53.366 73.578 76.042 1.00 73.39 64 PRO B O 1
ATOM 4271 N N . SER B 2 65 ? 51.715 72.655 77.279 1.00 66.95 65 SER B N 1
ATOM 4272 C CA . SER B 2 65 ? 51.601 71.474 76.469 1.00 61.17 65 SER B CA 1
ATOM 4273 C C . SER B 2 65 ? 50.098 71.335 76.241 1.00 57.68 65 SER B C 1
ATOM 4274 O O . SER B 2 65 ? 49.318 71.226 77.190 1.00 58.06 65 SER B O 1
ATOM 4277 N N . VAL B 2 66 ? 49.690 71.402 74.983 1.00 52.20 66 VAL B N 1
ATOM 4278 C CA . VAL B 2 66 ? 48.288 71.261 74.650 1.00 49.91 66 VAL B CA 1
ATOM 4279 C C . VAL B 2 66 ? 48.014 69.786 74.419 1.00 46.16 66 VAL B C 1
ATOM 4280 O O . VAL B 2 66 ? 47.988 69.288 73.286 1.00 44.11 66 VAL B O 1
ATOM 4284 N N . VAL B 2 67 ? 47.821 69.106 75.536 1.00 42.45 67 VAL B N 1
ATOM 4285 C CA . VAL B 2 67 ? 47.557 67.684 75.589 1.00 41.09 67 VAL B CA 1
ATOM 4286 C C . VAL B 2 67 ? 46.408 67.159 74.749 1.00 43.77 67 VAL B C 1
ATOM 4287 O O . VAL B 2 67 ? 46.481 66.039 74.232 1.00 44.38 67 VAL B O 1
ATOM 4291 N N . MET B 2 68 ? 45.339 67.940 74.631 1.00 44.99 68 MET B N 1
ATOM 4292 C CA . MET B 2 68 ? 44.180 67.502 73.860 1.00 42.55 68 MET B CA 1
ATOM 4293 C C . MET B 2 68 ? 43.597 68.705 73.187 1.00 43.60 68 MET B C 1
ATOM 4294 O O . MET B 2 68 ? 43.625 69.811 73.740 1.00 43.71 68 MET B O 1
ATOM 4299 N N . GLN B 2 69 ? 43.075 68.473 71.989 1.00 43.68 69 GLN B N 1
ATOM 4300 C CA . GLN B 2 69 ? 42.469 69.526 71.203 1.00 49.39 69 GLN B CA 1
ATOM 4301 C C . GLN B 2 69 ? 41.392 68.952 70.281 1.00 47.59 69 GLN B C 1
ATOM 4302 O O . GLN B 2 69 ? 41.692 68.284 69.293 1.00 46.02 69 GLN B O 1
ATOM 4308 N N . GLN B 2 70 ? 40.132 69.202 70.620 1.00 47.02 70 GLN B N 1
ATOM 4309 C CA . GLN B 2 70 ? 39.038 68.701 69.804 1.00 46.04 70 GLN B CA 1
ATOM 4310 C C . GLN B 2 70 ? 37.943 69.735 69.673 1.00 43.56 70 GLN B C 1
ATOM 4311 O O . GLN B 2 70 ? 37.666 70.496 70.609 1.00 35.77 70 GLN B O 1
ATOM 4317 N N . SER B 2 71 ? 37.317 69.726 68.498 1.00 44.25 71 SER B N 1
ATOM 4318 C CA . SER B 2 71 ? 36.268 70.672 68.149 1.00 45.88 71 SER B CA 1
ATOM 4319 C C . SER B 2 71 ? 34.854 70.330 68.550 1.00 45.23 71 SER B C 1
ATOM 4320 O O . SER B 2 71 ? 34.438 69.190 68.438 1.00 44.42 71 SER B O 1
ATOM 4323 N N . LEU B 2 72 ? 34.121 71.344 69.005 1.00 47.86 72 LEU B N 1
ATOM 4324 C CA . LEU B 2 72 ? 32.731 71.183 69.406 1.00 53.56 72 LEU B CA 1
ATOM 4325 C C . LEU B 2 72 ? 31.879 71.528 68.180 1.00 59.57 72 LEU B C 1
ATOM 4326 O O . LEU B 2 72 ? 30.789 70.988 67.978 1.00 60.22 72 LEU B O 1
ATOM 4331 N N . ASP B 2 73 ? 32.415 72.418 67.351 1.00 67.24 73 ASP B N 1
ATOM 4332 C CA . ASP B 2 73 ? 31.749 72.870 66.136 1.00 72.29 73 ASP B CA 1
ATOM 4333 C C . ASP B 2 73 ? 32.854 73.242 65.132 1.00 76.29 73 ASP B C 1
ATOM 4334 O O . ASP B 2 73 ? 34.036 73.310 65.500 1.00 77.84 73 ASP B O 1
ATOM 4339 N N . GLU B 2 74 ? 32.480 73.459 63.869 1.00 76.01 74 GLU B N 1
ATOM 4340 C CA . GLU B 2 74 ? 33.458 73.848 62.861 1.00 73.98 74 GLU B CA 1
ATOM 4341 C C . GLU B 2 74 ? 34.016 75.210 63.267 1.00 71.45 74 GLU B C 1
ATOM 4342 O O . GLU B 2 74 ? 35.101 75.596 62.837 1.00 72.36 74 GLU B O 1
ATOM 4348 N N . GLU B 2 75 ? 33.279 75.934 64.103 1.00 66.93 75 GLU B N 1
ATOM 4349 C CA . GLU B 2 75 ? 33.728 77.247 64.535 1.00 66.51 75 GLU B CA 1
ATOM 4350 C C . GLU B 2 75 ? 34.194 77.278 65.965 1.00 60.04 75 GLU B C 1
ATOM 4351 O O . GLU B 2 75 ? 34.595 78.320 66.475 1.00 58.61 75 GLU B O 1
ATOM 4357 N N . PHE B 2 76 ? 34.141 76.139 66.630 1.00 58.03 76 PHE B N 1
ATOM 4358 C CA . PHE B 2 76 ? 34.585 76.108 68.019 1.00 54.40 76 PHE B CA 1
ATOM 4359 C C . PHE B 2 76 ? 35.514 74.946 68.270 1.00 50.69 76 PHE B C 1
ATOM 4360 O O . PHE B 2 76 ? 35.501 73.961 67.520 1.00 48.59 76 PHE B O 1
ATOM 4368 N N . THR B 2 77 ? 36.320 75.077 69.322 1.00 46.34 77 THR B N 1
ATOM 4369 C CA . THR B 2 77 ? 37.272 74.041 69.676 1.00 43.81 77 THR B CA 1
ATOM 4370 C C . THR B 2 77 ? 37.638 74.038 71.159 1.00 44.73 77 THR B C 1
ATOM 4371 O O . THR B 2 77 ? 37.907 75.096 71.742 1.00 45.26 77 THR B O 1
ATOM 4375 N N . PHE B 2 78 ? 37.640 72.838 71.753 1.00 43.37 78 PHE B N 1
ATOM 4376 C CA . PHE B 2 78 ? 37.969 72.630 73.170 1.00 40.14 78 PHE B CA 1
ATOM 4377 C C . PHE B 2 78 ? 39.461 72.340 73.393 1.00 40.97 78 PHE B C 1
ATOM 4378 O O . PHE B 2 78 ? 40.139 71.769 72.522 1.00 37.53 78 PHE B O 1
ATOM 4386 N N . PHE B 2 79 ? 39.952 72.701 74.580 1.00 39.48 79 PHE B N 1
ATOM 4387 C CA . PHE B 2 79 ? 41.361 72.509 74.912 1.00 38.18 79 PHE B CA 1
ATOM 4388 C C . PHE B 2 79 ? 41.700 72.082 76.335 1.00 36.25 79 PHE B C 1
ATOM 4389 O O . PHE B 2 79 ? 41.086 72.510 77.322 1.00 31.60 79 PHE B O 1
ATOM 4397 N N . VAL B 2 80 ? 42.717 71.236 76.413 1.00 37.62 80 VAL B N 1
ATOM 4398 C CA . VAL B 2 80 ? 43.253 70.781 77.682 1.00 39.92 80 VAL B CA 1
ATOM 4399 C C . VAL B 2 80 ? 44.768 71.046 77.535 1.00 40.41 80 VAL B C 1
ATOM 4400 O O . VAL B 2 80 ? 45.357 70.745 76.469 1.00 39.34 80 VAL B O 1
ATOM 4404 N N . VAL B 2 81 ? 45.385 71.626 78.569 1.00 30.52 81 VAL B N 1
ATOM 4405 C CA . VAL B 2 81 ? 46.805 71.910 78.509 1.00 36.10 81 VAL B CA 1
ATOM 4406 C C . VAL B 2 81 ? 47.523 71.892 79.856 1.00 36.99 81 VAL B C 1
ATOM 4407 O O . VAL B 2 81 ? 46.930 72.114 80.924 1.00 26.63 81 VAL B O 1
ATOM 4411 N N . TYR B 2 82 ? 48.822 71.625 79.797 1.00 37.79 82 TYR B N 1
ATOM 4412 C CA . TYR B 2 82 ? 49.608 71.604 81.010 1.00 42.82 82 TYR B CA 1
ATOM 4413 C C . TYR B 2 82 ? 50.797 72.579 80.913 1.00 47.25 82 TYR B C 1
ATOM 4414 O O . TYR B 2 82 ? 51.446 72.697 79.850 1.00 47.02 82 TYR B O 1
ATOM 4423 N N . GLY B 2 83 ? 51.061 73.279 82.024 1.00 44.32 83 GLY B N 1
ATOM 4424 C CA . GLY B 2 83 ? 52.153 74.234 82.084 1.00 46.79 83 GLY B CA 1
ATOM 4425 C C . GLY B 2 83 ? 52.663 74.407 83.506 1.00 51.25 83 GLY B C 1
ATOM 4426 O O . GLY B 2 83 ? 52.225 73.694 84.417 1.00 48.00 83 GLY B O 1
ATOM 4427 N N . ASN B 2 84 ? 53.582 75.361 83.702 1.00 55.94 84 ASN B N 1
ATOM 4428 C CA . ASN B 2 84 ? 54.159 75.624 85.026 1.00 56.60 84 ASN B CA 1
ATOM 4429 C C . ASN B 2 84 ? 54.154 77.106 85.399 1.00 54.30 84 ASN B C 1
ATOM 4430 O O . ASN B 2 84 ? 54.146 77.459 86.580 1.00 54.79 84 ASN B O 1
ATOM 4435 N N . GLU B 2 102 ? 58.730 67.432 62.361 1.00 51.69 102 GLU B N 1
ATOM 4436 C CA . GLU B 2 102 ? 57.669 66.573 62.880 1.00 55.91 102 GLU B CA 1
ATOM 4437 C C . GLU B 2 102 ? 58.033 65.091 62.932 1.00 53.95 102 GLU B C 1
ATOM 4438 O O . GLU B 2 102 ? 58.765 64.586 62.075 1.00 55.86 102 GLU B O 1
ATOM 4444 N N . ILE B 2 103 ? 57.488 64.399 63.931 1.00 47.11 103 ILE B N 1
ATOM 4445 C CA . ILE B 2 103 ? 57.739 62.977 64.143 1.00 38.27 103 ILE B CA 1
ATOM 4446 C C . ILE B 2 103 ? 56.485 62.134 63.962 1.00 33.90 103 ILE B C 1
ATOM 4447 O O . ILE B 2 103 ? 55.587 62.187 64.796 1.00 34.57 103 ILE B O 1
ATOM 4452 N N . LEU B 2 104 ? 56.415 61.349 62.895 1.00 28.68 104 LEU B N 1
ATOM 4453 C CA . LEU B 2 104 ? 55.253 60.505 62.710 1.00 27.03 104 LEU B CA 1
ATOM 4454 C C . LEU B 2 104 ? 55.188 59.592 63.911 1.00 27.40 104 LEU B C 1
ATOM 4455 O O . LEU B 2 104 ? 56.127 59.518 64.691 1.00 36.63 104 LEU B O 1
ATOM 4460 N N . SER B 2 105 ? 54.097 58.862 64.043 1.00 25.65 105 SER B N 1
ATOM 4461 C CA . SER B 2 105 ? 53.937 57.918 65.141 1.00 26.67 105 SER B CA 1
ATOM 4462 C C . SER B 2 105 ? 53.770 56.550 64.482 1.00 28.73 105 SER B C 1
ATOM 4463 O O . SER B 2 105 ? 53.530 56.462 63.277 1.00 26.59 105 SER B O 1
ATOM 4466 N N . MET B 2 106 ? 53.841 55.480 65.258 1.00 29.60 106 MET B N 1
ATOM 4467 C CA . MET B 2 106 ? 53.731 54.164 64.646 1.00 31.41 106 MET B CA 1
ATOM 4468 C C . MET B 2 106 ? 52.545 53.984 63.687 1.00 34.62 106 MET B C 1
ATOM 4469 O O . MET B 2 106 ? 52.724 53.509 62.561 1.00 35.52 106 MET B O 1
ATOM 4474 N N . GLU B 2 107 ? 51.349 54.368 64.130 1.00 40.33 107 GLU B N 1
ATOM 4475 C CA . GLU B 2 107 ? 50.133 54.277 63.319 1.00 41.37 107 GLU B CA 1
ATOM 4476 C C . GLU B 2 107 ? 50.368 55.019 61.996 1.00 42.25 107 GLU B C 1
ATOM 4477 O O . GLU B 2 107 ? 50.092 54.504 60.897 1.00 40.96 107 GLU B O 1
ATOM 4483 N N . GLU B 2 108 ? 50.887 56.240 62.122 1.00 39.73 108 GLU B N 1
ATOM 4484 C CA . GLU B 2 108 ? 51.147 57.121 60.986 1.00 39.96 108 GLU B CA 1
ATOM 4485 C C . GLU B 2 108 ? 52.214 56.676 60.008 1.00 40.51 108 GLU B C 1
ATOM 4486 O O . GLU B 2 108 ? 51.949 56.604 58.815 1.00 43.92 108 GLU B O 1
ATOM 4492 N N . THR B 2 109 ? 53.422 56.405 60.504 1.00 40.73 109 THR B N 1
ATOM 4493 C CA . THR B 2 109 ? 54.500 55.990 59.624 1.00 39.56 109 THR B CA 1
ATOM 4494 C C . THR B 2 109 ? 54.063 54.754 58.829 1.00 37.90 109 THR B C 1
ATOM 4495 O O . THR B 2 109 ? 54.480 54.561 57.668 1.00 34.66 109 THR B O 1
ATOM 4499 N N . ASP B 2 110 ? 53.192 53.944 59.434 1.00 33.19 110 ASP B N 1
ATOM 4500 C CA . ASP B 2 110 ? 52.677 52.765 58.753 1.00 32.10 110 ASP B CA 1
ATOM 4501 C C . ASP B 2 110 ? 51.748 53.184 57.610 1.00 32.74 110 ASP B C 1
ATOM 4502 O O . ASP B 2 110 ? 51.684 52.541 56.558 1.00 29.67 110 ASP B O 1
ATOM 4507 N N . GLU B 2 111 ? 51.017 54.271 57.815 1.00 33.82 111 GLU B N 1
ATOM 4508 C CA . GLU B 2 111 ? 50.123 54.733 56.774 1.00 38.54 111 GLU B CA 1
ATOM 4509 C C . GLU B 2 111 ? 50.940 55.358 55.669 1.00 36.44 111 GLU B C 1
ATOM 4510 O O . GLU B 2 111 ? 50.744 55.058 54.475 1.00 36.49 111 GLU B O 1
ATOM 4516 N N . TYR B 2 112 ? 51.850 56.231 56.091 1.00 28.10 112 TYR B N 1
ATOM 4517 C CA . TYR B 2 112 ? 52.743 56.925 55.195 1.00 29.21 112 TYR B CA 1
ATOM 4518 C C . TYR B 2 112 ? 53.402 55.909 54.251 1.00 32.60 112 TYR B C 1
ATOM 4519 O O . TYR B 2 112 ? 53.492 56.137 53.028 1.00 27.82 112 TYR B O 1
ATOM 4528 N N . ILE B 2 113 ? 53.852 54.789 54.818 1.00 30.88 113 ILE B N 1
ATOM 4529 C CA . ILE B 2 113 ? 54.448 53.764 54.003 1.00 31.24 113 ILE B CA 1
ATOM 4530 C C . ILE B 2 113 ? 53.470 53.239 52.929 1.00 34.66 113 ILE B C 1
ATOM 4531 O O . ILE B 2 113 ? 53.867 53.113 51.767 1.00 38.89 113 ILE B O 1
ATOM 4536 N N . LYS B 2 114 ? 52.208 52.970 53.282 1.00 32.67 114 LYS B N 1
ATOM 4537 C CA . LYS B 2 114 ? 51.244 52.436 52.302 1.00 33.20 114 LYS B CA 1
ATOM 4538 C C . LYS B 2 114 ? 50.839 53.411 51.207 1.00 38.55 114 LYS B C 1
ATOM 4539 O O . LYS B 2 114 ? 50.799 53.062 50.019 1.00 37.19 114 LYS B O 1
ATOM 4545 N N . GLU B 2 115 ? 50.498 54.628 51.619 1.00 44.37 115 GLU B N 1
ATOM 4546 C CA . GLU B 2 115 ? 50.063 55.658 50.684 1.00 47.21 115 GLU B CA 1
ATOM 4547 C C . GLU B 2 115 ? 51.203 56.275 49.879 1.00 45.35 115 GLU B C 1
ATOM 4548 O O . GLU B 2 115 ? 50.980 56.804 48.794 1.00 50.41 115 GLU B O 1
ATOM 4554 N N . ASN B 2 116 ? 52.430 56.205 50.386 1.00 43.54 116 ASN B N 1
ATOM 4555 C CA . ASN B 2 116 ? 53.543 56.797 49.655 1.00 35.87 116 ASN B CA 1
ATOM 4556 C C . ASN B 2 116 ? 54.536 55.828 49.024 1.00 35.29 116 ASN B C 1
ATOM 4557 O O . ASN B 2 116 ? 55.086 56.140 47.964 1.00 35.87 116 ASN B O 1
ATOM 4562 N N . ILE B 2 117 ? 54.762 54.671 49.658 1.00 32.49 117 ILE B N 1
ATOM 4563 C CA . ILE B 2 117 ? 55.732 53.695 49.162 1.00 29.79 117 ILE B CA 1
ATOM 4564 C C . ILE B 2 117 ? 55.117 52.446 48.578 1.00 28.10 117 ILE B C 1
ATOM 4565 O O . ILE B 2 117 ? 55.683 51.828 47.689 1.00 31.40 117 ILE B O 1
ATOM 4570 N N . GLY B 2 118 ? 53.984 52.037 49.113 1.00 26.52 118 GLY B N 1
ATOM 4571 C CA . GLY B 2 118 ? 53.306 50.891 48.553 1.00 26.69 118 GLY B CA 1
ATOM 4572 C C . GLY B 2 118 ? 53.790 49.485 48.784 1.00 29.98 118 GLY B C 1
ATOM 4573 O O . GLY B 2 118 ? 53.310 48.591 48.107 1.00 34.44 118 GLY B O 1
ATOM 4574 N N . ARG B 2 119 ? 54.724 49.257 49.702 1.00 27.82 119 ARG B N 1
ATOM 4575 C CA . ARG B 2 119 ? 55.181 47.894 49.978 1.00 23.64 119 ARG B CA 1
ATOM 4576 C C . ARG B 2 119 ? 55.822 47.945 51.330 1.00 28.69 119 ARG B C 1
ATOM 4577 O O . ARG B 2 119 ? 56.062 49.034 51.847 1.00 34.55 119 ARG B O 1
ATOM 4585 N N . LYS B 2 120 ? 56.099 46.805 51.943 1.00 30.02 120 LYS B N 1
ATOM 4586 C CA . LYS B 2 120 ? 56.759 46.906 53.245 1.00 35.51 120 LYS B CA 1
ATOM 4587 C C . LYS B 2 120 ? 58.234 47.232 52.969 1.00 36.55 120 LYS B C 1
ATOM 4588 O O . LYS B 2 120 ? 58.821 46.719 51.986 1.00 34.87 120 LYS B O 1
ATOM 4594 N N . ILE B 2 121 ? 58.813 48.106 53.802 1.00 29.71 121 ILE B N 1
ATOM 4595 C CA . ILE B 2 121 ? 60.224 48.439 53.676 1.00 27.12 121 ILE B CA 1
ATOM 4596 C C . ILE B 2 121 ? 61.022 47.543 54.631 1.00 25.12 121 ILE B C 1
ATOM 4597 O O . ILE B 2 121 ? 60.521 47.103 55.667 1.00 26.15 121 ILE B O 1
ATOM 4602 N N . VAL B 2 122 ? 62.261 47.253 54.269 1.00 20.41 122 VAL B N 1
ATOM 4603 C CA . VAL B 2 122 ? 63.068 46.390 55.101 1.00 22.04 122 VAL B CA 1
ATOM 4604 C C . VAL B 2 122 ? 64.298 47.111 55.670 1.00 24.65 122 VAL B C 1
ATOM 4605 O O . VAL B 2 122 ? 64.970 47.890 54.977 1.00 24.30 122 VAL B O 1
ATOM 4609 N N . VAL B 2 123 ? 64.572 46.877 56.949 1.00 21.13 123 VAL B N 1
ATOM 4610 C CA . VAL B 2 123 ? 65.710 47.518 57.560 1.00 26.01 123 VAL B CA 1
ATOM 4611 C C . VAL B 2 123 ? 66.587 46.505 58.260 1.00 25.69 123 VAL B C 1
ATOM 4612 O O . VAL B 2 123 ? 66.098 45.635 58.953 1.00 32.41 123 VAL B O 1
ATOM 4616 N N . VAL B 2 124 ? 67.890 46.616 58.040 1.00 26.70 124 VAL B N 1
ATOM 4617 C CA . VAL B 2 124 ? 68.875 45.730 58.647 1.00 21.55 124 VAL B CA 1
ATOM 4618 C C . VAL B 2 124 ? 69.819 46.616 59.481 1.00 18.16 124 VAL B C 1
ATOM 4619 O O . VAL B 2 124 ? 70.409 47.586 58.988 1.00 15.57 124 VAL B O 1
ATOM 4623 N N . GLY B 2 125 ? 69.950 46.285 60.750 1.00 15.53 125 GLY B N 1
ATOM 4624 C CA . GLY B 2 125 ? 70.808 47.052 61.628 1.00 14.00 125 GLY B CA 1
ATOM 4625 C C . GLY B 2 125 ? 71.738 46.125 62.379 1.00 12.31 125 GLY B C 1
ATOM 4626 O O . GLY B 2 125 ? 71.562 44.909 62.413 1.00 5.91 125 GLY B O 1
ATOM 4627 N N . ALA B 2 126 ? 72.723 46.710 63.026 1.00 13.47 126 ALA B N 1
ATOM 4628 C CA . ALA B 2 126 ? 73.702 45.912 63.730 1.00 14.90 126 ALA B CA 1
ATOM 4629 C C . ALA B 2 126 ? 74.730 46.820 64.374 1.00 13.91 126 ALA B C 1
ATOM 4630 O O . ALA B 2 126 ? 74.829 48.004 64.034 1.00 19.30 126 ALA B O 1
ATOM 4632 N N . SER B 2 127 ? 75.471 46.271 65.326 1.00 17.07 127 SER B N 1
ATOM 4633 C CA . SER B 2 127 ? 76.549 47.015 65.969 1.00 22.48 127 SER B CA 1
ATOM 4634 C C . SER B 2 127 ? 77.718 46.420 65.232 1.00 22.97 127 SER B C 1
ATOM 4635 O O . SER B 2 127 ? 78.027 45.235 65.375 1.00 23.45 127 SER B O 1
ATOM 4638 N N . THR B 2 128 ? 78.334 47.236 64.391 1.00 23.56 128 THR B N 1
ATOM 4639 C CA . THR B 2 128 ? 79.421 46.755 63.559 1.00 21.79 128 THR B CA 1
ATOM 4640 C C . THR B 2 128 ? 80.793 46.792 64.131 1.00 23.22 128 THR B C 1
ATOM 4641 O O . THR B 2 128 ? 81.104 47.589 65.036 1.00 19.29 128 THR B O 1
ATOM 4645 N N . GLY B 2 129 ? 81.612 45.920 63.543 1.00 24.00 129 GLY B N 1
ATOM 4646 C CA . GLY B 2 129 ? 83.005 45.773 63.919 1.00 25.54 129 GLY B CA 1
ATOM 4647 C C . GLY B 2 129 ? 83.210 44.915 65.155 1.00 28.08 129 GLY B C 1
ATOM 4648 O O . GLY B 2 129 ? 82.640 43.842 65.316 1.00 35.70 129 GLY B O 1
ATOM 4649 N N . THR B 2 130 ? 84.027 45.421 66.053 1.00 28.55 130 THR B N 1
ATOM 4650 C CA . THR B 2 130 ? 84.352 44.746 67.283 1.00 25.57 130 THR B CA 1
ATOM 4651 C C . THR B 2 130 ? 83.458 45.198 68.431 1.00 24.17 130 THR B C 1
ATOM 4652 O O . THR B 2 130 ? 83.533 44.649 69.529 1.00 26.68 130 THR B O 1
ATOM 4656 N N . ASP B 2 131 ? 82.592 46.177 68.177 1.00 20.10 131 ASP B N 1
ATOM 4657 C CA . ASP B 2 131 ? 81.736 46.712 69.237 1.00 20.47 131 ASP B CA 1
ATOM 4658 C C . ASP B 2 131 ? 80.622 45.826 69.736 1.00 19.99 131 ASP B C 1
ATOM 4659 O O . ASP B 2 131 ? 79.641 45.615 69.053 1.00 21.56 131 ASP B O 1
ATOM 4664 N N . ALA B 2 132 ? 80.769 45.343 70.956 1.00 19.51 132 ALA B N 1
ATOM 4665 C CA . ALA B 2 132 ? 79.770 44.461 71.528 1.00 20.48 132 ALA B CA 1
ATOM 4666 C C . ALA B 2 132 ? 78.560 45.171 72.156 1.00 22.13 132 ALA B C 1
ATOM 4667 O O . ALA B 2 132 ? 77.693 44.530 72.747 1.00 22.59 132 ALA B O 1
ATOM 4669 N N . HIS B 2 133 ? 78.499 46.488 72.040 1.00 19.68 133 HIS B N 1
ATOM 4670 C CA . HIS B 2 133 ? 77.396 47.189 72.631 1.00 18.04 133 HIS B CA 1
ATOM 4671 C C . HIS B 2 133 ? 76.154 47.061 71.764 1.00 22.55 133 HIS B C 1
ATOM 4672 O O . HIS B 2 133 ? 76.185 47.410 70.587 1.00 26.45 133 HIS B O 1
ATOM 4679 N N . THR B 2 134 ? 75.054 46.553 72.329 1.00 17.75 134 THR B N 1
ATOM 4680 C CA . THR B 2 134 ? 73.824 46.408 71.544 1.00 18.20 134 THR B CA 1
ATOM 4681 C C . THR B 2 134 ? 72.545 47.010 72.112 1.00 18.78 134 THR B C 1
ATOM 4682 O O . THR B 2 134 ? 71.601 47.194 71.369 1.00 19.81 134 THR B O 1
ATOM 4686 N N . VAL B 2 135 ? 72.498 47.298 73.412 1.00 21.36 135 VAL B N 1
ATOM 4687 C CA . VAL B 2 135 ? 71.304 47.865 74.026 1.00 20.83 135 VAL B CA 1
ATOM 4688 C C . VAL B 2 135 ? 70.755 48.968 73.130 1.00 28.77 135 VAL B C 1
ATOM 4689 O O . VAL B 2 135 ? 69.534 48.989 72.845 1.00 29.40 135 VAL B O 1
ATOM 4693 N N . GLY B 2 136 ? 71.651 49.860 72.676 1.00 29.47 136 GLY B N 1
ATOM 4694 C CA . GLY B 2 136 ? 71.267 50.956 71.789 1.00 32.12 136 GLY B CA 1
ATOM 4695 C C . GLY B 2 136 ? 70.476 50.560 70.531 1.00 34.83 136 GLY B C 1
ATOM 4696 O O . GLY B 2 136 ? 69.350 51.024 70.325 1.00 34.46 136 GLY B O 1
ATOM 4697 N N . ILE B 2 137 ? 71.053 49.711 69.680 1.00 31.96 137 ILE B N 1
ATOM 4698 C CA . ILE B 2 137 ? 70.357 49.267 68.478 1.00 28.90 137 ILE B CA 1
ATOM 4699 C C . ILE B 2 137 ? 69.078 48.503 68.901 1.00 30.26 137 ILE B C 1
ATOM 4700 O O . ILE B 2 137 ? 68.074 48.506 68.179 1.00 31.86 137 ILE B O 1
ATOM 4705 N N . ASP B 2 138 ? 69.100 47.871 70.072 1.00 28.19 138 ASP B N 1
ATOM 4706 C CA . ASP B 2 138 ? 67.921 47.157 70.569 1.00 33.91 138 ASP B CA 1
ATOM 4707 C C . ASP B 2 138 ? 66.832 48.158 70.960 1.00 32.92 138 ASP B C 1
ATOM 4708 O O . ASP B 2 138 ? 65.647 47.850 70.919 1.00 27.41 138 ASP B O 1
ATOM 4713 N N . ALA B 2 139 ? 67.239 49.363 71.337 1.00 30.81 139 ALA B N 1
ATOM 4714 C CA . ALA B 2 139 ? 66.273 50.385 71.704 1.00 27.26 139 ALA B CA 1
ATOM 4715 C C . ALA B 2 139 ? 65.484 50.857 70.487 1.00 28.91 139 ALA B C 1
ATOM 4716 O O . ALA B 2 139 ? 64.328 51.298 70.616 1.00 37.29 139 ALA B O 1
ATOM 4718 N N . ILE B 2 140 ? 66.094 50.794 69.306 1.00 19.46 140 ILE B N 1
ATOM 4719 C CA . ILE B 2 140 ? 65.385 51.222 68.114 1.00 21.77 140 ILE B CA 1
ATOM 4720 C C . ILE B 2 140 ? 64.754 50.051 67.349 1.00 23.08 140 ILE B C 1
ATOM 4721 O O . ILE B 2 140 ? 63.701 50.201 66.725 1.00 16.65 140 ILE B O 1
ATOM 4726 N N . MET B 2 141 ? 65.391 48.883 67.407 1.00 22.22 141 MET B N 1
ATOM 4727 C CA . MET B 2 141 ? 64.880 47.749 66.673 1.00 23.19 141 MET B CA 1
ATOM 4728 C C . MET B 2 141 ? 63.964 46.753 67.380 1.00 22.91 141 MET B C 1
ATOM 4729 O O . MET B 2 141 ? 63.107 46.189 66.717 1.00 19.91 141 MET B O 1
ATOM 4734 N N . ASN B 2 142 ? 64.122 46.531 68.691 1.00 26.61 142 ASN B N 1
ATOM 4735 C CA . ASN B 2 142 ? 63.260 45.571 69.454 1.00 27.64 142 ASN B CA 1
ATOM 4736 C C . ASN B 2 142 ? 61.756 45.888 69.427 1.00 30.85 142 ASN B C 1
ATOM 4737 O O . ASN B 2 142 ? 61.340 47.059 69.385 1.00 28.07 142 ASN B O 1
ATOM 4742 N N . MET B 2 143 ? 60.955 44.828 69.493 1.00 28.79 143 MET B N 1
ATOM 4743 C CA . MET B 2 143 ? 59.491 44.907 69.526 1.00 25.56 143 MET B CA 1
ATOM 4744 C C . MET B 2 143 ? 59.128 45.918 70.622 1.00 26.28 143 MET B C 1
ATOM 4745 O O . MET B 2 143 ? 58.389 46.897 70.392 1.00 20.86 143 MET B O 1
ATOM 4750 N N . LYS B 2 144 ? 59.681 45.657 71.813 1.00 22.33 144 LYS B N 1
ATOM 4751 C CA . LYS B 2 144 ? 59.487 46.471 73.017 1.00 20.62 144 LYS B CA 1
ATOM 4752 C C . LYS B 2 144 ? 60.122 47.901 72.913 1.00 23.36 144 LYS B C 1
ATOM 4753 O O . LYS B 2 144 ? 59.776 48.832 73.665 1.00 21.95 144 LYS B O 1
ATOM 4759 N N . GLY B 2 145 ? 61.060 48.074 71.992 1.00 15.27 145 GLY B N 1
ATOM 4760 C CA . GLY B 2 145 ? 61.648 49.375 71.843 1.00 14.20 145 GLY B CA 1
ATOM 4761 C C . GLY B 2 145 ? 62.325 49.890 73.087 1.00 17.13 145 GLY B C 1
ATOM 4762 O O . GLY B 2 145 ? 62.893 49.121 73.839 1.00 20.99 145 GLY B O 1
ATOM 4763 N N . TYR B 2 146 ? 62.250 51.200 73.306 1.00 19.15 146 TYR B N 1
ATOM 4764 C CA . TYR B 2 146 ? 62.897 51.852 74.437 1.00 14.77 146 TYR B CA 1
ATOM 4765 C C . TYR B 2 146 ? 62.060 52.978 75.030 1.00 14.20 146 TYR B C 1
ATOM 4766 O O . TYR B 2 146 ? 61.435 53.734 74.291 1.00 14.61 146 TYR B O 1
ATOM 4775 N N . ALA B 2 147 ? 62.072 53.092 76.357 1.00 16.00 147 ALA B N 1
ATOM 4776 C CA . ALA B 2 147 ? 61.321 54.129 77.079 1.00 17.74 147 ALA B CA 1
ATOM 4777 C C . ALA B 2 147 ? 59.950 54.528 76.473 1.00 20.69 147 ALA B C 1
ATOM 4778 O O . ALA B 2 147 ? 59.621 55.723 76.391 1.00 17.29 147 ALA B O 1
ATOM 4780 N N . GLY B 2 148 ? 59.157 53.533 76.065 1.00 21.65 148 GLY B N 1
ATOM 4781 C CA . GLY B 2 148 ? 57.859 53.805 75.484 1.00 20.06 148 GLY B CA 1
ATOM 4782 C C . GLY B 2 148 ? 57.833 53.815 73.965 1.00 24.81 148 GLY B C 1
ATOM 4783 O O . GLY B 2 148 ? 56.809 53.516 73.369 1.00 30.60 148 GLY B O 1
ATOM 4784 N N . HIS B 2 149 ? 58.942 54.152 73.316 1.00 25.04 149 HIS B N 1
ATOM 4785 C CA . HIS B 2 149 ? 58.962 54.162 71.858 1.00 23.89 149 HIS B CA 1
ATOM 4786 C C . HIS B 2 149 ? 59.252 52.779 71.332 1.00 24.18 149 HIS B C 1
ATOM 4787 O O . HIS B 2 149 ? 60.365 52.275 71.474 1.00 25.50 149 HIS B O 1
ATOM 4794 N N . TYR B 2 150 ? 58.239 52.162 70.733 1.00 25.65 150 TYR B N 1
ATOM 4795 C CA . TYR B 2 150 ? 58.392 50.814 70.206 1.00 26.45 150 TYR B CA 1
ATOM 4796 C C . TYR B 2 150 ? 59.366 50.739 69.028 1.00 24.33 150 TYR B C 1
ATOM 4797 O O . TYR B 2 150 ? 59.461 51.648 68.216 1.00 21.05 150 TYR B O 1
ATOM 4806 N N . GLY B 2 151 ? 60.119 49.646 68.987 1.00 28.47 151 GLY B N 1
ATOM 4807 C CA . GLY B 2 151 ? 61.116 49.423 67.957 1.00 28.47 151 GLY B CA 1
ATOM 4808 C C . GLY B 2 151 ? 60.566 49.194 66.560 1.00 27.21 151 GLY B C 1
ATOM 4809 O O . GLY B 2 151 ? 59.366 48.970 66.381 1.00 25.37 151 GLY B O 1
ATOM 4810 N N . LEU B 2 152 ? 61.457 49.223 65.571 1.00 20.91 152 LEU B N 1
ATOM 4811 C CA . LEU B 2 152 ? 61.038 49.060 64.198 1.00 24.25 152 LEU B CA 1
ATOM 4812 C C . LEU B 2 152 ? 60.389 47.711 63.877 1.00 26.10 152 LEU B C 1
ATOM 4813 O O . LEU B 2 152 ? 59.542 47.624 62.989 1.00 27.02 152 LEU B O 1
ATOM 4818 N N . GLU B 2 153 ? 60.767 46.655 64.586 1.00 31.84 153 GLU B N 1
ATOM 4819 C CA . GLU B 2 153 ? 60.171 45.347 64.294 1.00 33.36 153 GLU B CA 1
ATOM 4820 C C . GLU B 2 153 ? 58.714 45.281 64.723 1.00 33.95 153 GLU B C 1
ATOM 4821 O O . GLU B 2 153 ? 57.988 44.368 64.369 1.00 35.80 153 GLU B O 1
ATOM 4827 N N . ARG B 2 154 ? 58.292 46.287 65.468 1.00 34.04 154 ARG B N 1
ATOM 4828 C CA . ARG B 2 154 ? 56.943 46.348 65.971 1.00 32.46 154 ARG B CA 1
ATOM 4829 C C . ARG B 2 154 ? 56.055 47.007 64.943 1.00 35.39 154 ARG B C 1
ATOM 4830 O O . ARG B 2 154 ? 54.839 46.972 65.078 1.00 38.88 154 ARG B O 1
ATOM 4838 N N . TYR B 2 155 ? 56.655 47.619 63.921 1.00 34.07 155 TYR B N 1
ATOM 4839 C CA . TYR B 2 155 ? 55.875 48.302 62.892 1.00 28.24 155 TYR B CA 1
ATOM 4840 C C . TYR B 2 155 ? 55.377 47.292 61.865 1.00 29.50 155 TYR B C 1
ATOM 4841 O O . TYR B 2 155 ? 56.076 46.322 61.536 1.00 35.41 155 TYR B O 1
ATOM 4850 N N . GLU B 2 156 ? 54.161 47.537 61.386 1.00 28.43 156 GLU B N 1
ATOM 4851 C CA . GLU B 2 156 ? 53.468 46.701 60.421 1.00 34.58 156 GLU B CA 1
ATOM 4852 C C . GLU B 2 156 ? 54.055 46.703 59.014 1.00 34.46 156 GLU B C 1
ATOM 4853 O O . GLU B 2 156 ? 54.215 45.649 58.404 1.00 35.10 156 GLU B O 1
ATOM 4859 N N . MET B 2 157 ? 54.361 47.890 58.497 1.00 36.18 157 MET B N 1
ATOM 4860 C CA . MET B 2 157 ? 54.905 48.035 57.143 1.00 34.00 157 MET B CA 1
ATOM 4861 C C . MET B 2 157 ? 56.422 48.038 57.158 1.00 34.97 157 MET B C 1
ATOM 4862 O O . MET B 2 157 ? 57.069 48.653 56.301 1.00 27.95 157 MET B O 1
ATOM 4867 N N . ILE B 2 158 ? 56.979 47.348 58.154 1.00 35.70 158 ILE B N 1
ATOM 4868 C CA . ILE B 2 158 ? 58.420 47.244 58.301 1.00 33.53 158 ILE B CA 1
ATOM 4869 C C . ILE B 2 158 ? 58.915 45.902 58.805 1.00 33.46 158 ILE B C 1
ATOM 4870 O O . ILE B 2 158 ? 58.431 45.381 59.815 1.00 32.50 158 ILE B O 1
ATOM 4875 N N . ASP B 2 159 ? 59.901 45.372 58.086 1.00 34.56 159 ASP B N 1
ATOM 4876 C CA . ASP B 2 159 ? 60.571 44.116 58.424 1.00 34.40 159 ASP B CA 1
ATOM 4877 C C . ASP B 2 159 ? 61.944 44.502 58.972 1.00 32.02 159 ASP B C 1
ATOM 4878 O O . ASP B 2 159 ? 62.840 44.829 58.212 1.00 34.15 159 ASP B O 1
ATOM 4883 N N . ALA B 2 160 ? 62.116 44.482 60.283 1.00 32.58 160 ALA B N 1
ATOM 4884 C CA . ALA B 2 160 ? 63.405 44.831 60.860 1.00 29.07 160 ALA B CA 1
ATOM 4885 C C . ALA B 2 160 ? 64.204 43.571 61.141 1.00 30.54 160 ALA B C 1
ATOM 4886 O O . ALA B 2 160 ? 63.718 42.650 61.795 1.00 32.64 160 ALA B O 1
ATOM 4888 N N . TYR B 2 161 ? 65.444 43.541 60.659 1.00 28.30 161 TYR B N 1
ATOM 4889 C CA . TYR B 2 161 ? 66.325 42.403 60.878 1.00 22.74 161 TYR B CA 1
ATOM 4890 C C . TYR B 2 161 ? 67.526 42.749 61.788 1.00 21.54 161 TYR B C 1
ATOM 4891 O O . TYR B 2 161 ? 68.511 43.219 61.274 1.00 29.79 161 TYR B O 1
ATOM 4900 N N . ASN B 2 162 ? 67.462 42.518 63.111 1.00 23.51 162 ASN B N 1
ATOM 4901 C CA . ASN B 2 162 ? 68.603 42.829 64.022 1.00 21.00 162 ASN B CA 1
ATOM 4902 C C . ASN B 2 162 ? 69.694 41.745 63.975 1.00 23.16 162 ASN B C 1
ATOM 4903 O O . ASN B 2 162 ? 69.480 40.622 64.413 1.00 30.98 162 ASN B O 1
ATOM 4908 N N . LEU B 2 163 ? 70.870 42.089 63.465 1.00 22.10 163 LEU B N 1
ATOM 4909 C CA . LEU B 2 163 ? 71.973 41.145 63.360 1.00 21.47 163 LEU B CA 1
ATOM 4910 C C . LEU B 2 163 ? 72.867 41.177 64.593 1.00 22.29 163 LEU B C 1
ATOM 4911 O O . LEU B 2 163 ? 73.904 40.525 64.646 1.00 30.71 163 LEU B O 1
ATOM 4916 N N . GLY B 2 164 ? 72.487 41.967 65.579 1.00 22.67 164 GLY B N 1
ATOM 4917 C CA . GLY B 2 164 ? 73.272 42.050 66.796 1.00 22.81 164 GLY B CA 1
ATOM 4918 C C . GLY B 2 164 ? 74.647 42.705 66.775 1.00 26.80 164 GLY B C 1
ATOM 4919 O O . GLY B 2 164 ? 74.982 43.527 65.913 1.00 19.75 164 GLY B O 1
ATOM 4920 N N . SER B 2 165 ? 75.465 42.297 67.747 1.00 31.77 165 SER B N 1
ATOM 4921 C CA . SER B 2 165 ? 76.809 42.850 67.940 1.00 29.95 165 SER B CA 1
ATOM 4922 C C . SER B 2 165 ? 77.949 42.260 67.112 1.00 26.51 165 SER B C 1
ATOM 4923 O O . SER B 2 165 ? 77.827 41.187 66.523 1.00 22.12 165 SER B O 1
ATOM 4926 N N . GLN B 2 166 ? 79.053 43.014 67.107 1.00 27.71 166 GLN B N 1
ATOM 4927 C CA . GLN B 2 166 ? 80.302 42.686 66.430 1.00 24.50 166 GLN B CA 1
ATOM 4928 C C . GLN B 2 166 ? 80.163 42.123 65.040 1.00 21.35 166 GLN B C 1
ATOM 4929 O O . GLN B 2 166 ? 80.661 41.051 64.739 1.00 14.90 166 GLN B O 1
ATOM 4935 N N . VAL B 2 167 ? 79.507 42.874 64.185 1.00 22.32 167 VAL B N 1
ATOM 4936 C CA . VAL B 2 167 ? 79.287 42.415 62.845 1.00 25.99 167 VAL B CA 1
ATOM 4937 C C . VAL B 2 167 ? 80.247 43.092 61.898 1.00 25.75 167 VAL B C 1
ATOM 4938 O O . VAL B 2 167 ? 80.204 44.309 61.712 1.00 29.74 167 VAL B O 1
ATOM 4942 N N . ALA B 2 168 ? 81.110 42.285 61.301 1.00 23.34 168 ALA B N 1
ATOM 4943 C CA . ALA B 2 168 ? 82.087 42.771 60.355 1.00 18.30 168 ALA B CA 1
ATOM 4944 C C . ALA B 2 168 ? 81.386 43.453 59.197 1.00 19.66 168 ALA B C 1
ATOM 4945 O O . ALA B 2 168 ? 80.454 42.886 58.631 1.00 15.52 168 ALA B O 1
ATOM 4947 N N . ASN B 2 169 ? 81.851 44.647 58.831 1.00 15.59 169 ASN B N 1
ATOM 4948 C CA . ASN B 2 169 ? 81.257 45.377 57.734 1.00 22.26 169 ASN B CA 1
ATOM 4949 C C . ASN B 2 169 ? 81.056 44.450 56.530 1.00 25.92 169 ASN B C 1
ATOM 4950 O O . ASN B 2 169 ? 80.055 44.508 55.819 1.00 31.37 169 ASN B O 1
ATOM 4955 N N . GLU B 2 170 ? 82.018 43.585 56.291 1.00 27.73 170 GLU B N 1
ATOM 4956 C CA . GLU B 2 170 ? 81.913 42.712 55.137 1.00 29.83 170 GLU B CA 1
ATOM 4957 C C . GLU B 2 170 ? 80.707 41.795 55.192 1.00 28.62 170 GLU B C 1
ATOM 4958 O O . GLU B 2 170 ? 80.144 41.460 54.154 1.00 30.02 170 GLU B O 1
ATOM 4964 N N . ASP B 2 171 ? 80.320 41.400 56.405 1.00 33.05 171 ASP B N 1
ATOM 4965 C CA . ASP B 2 171 ? 79.159 40.522 56.662 1.00 31.62 171 ASP B CA 1
ATOM 4966 C C . ASP B 2 171 ? 77.882 41.365 56.621 1.00 29.51 171 ASP B C 1
ATOM 4967 O O . ASP B 2 171 ? 76.880 40.976 56.037 1.00 33.16 171 ASP B O 1
ATOM 4972 N N . PHE B 2 172 ? 77.935 42.515 57.272 1.00 25.80 172 PHE B N 1
ATOM 4973 C CA . PHE B 2 172 ? 76.831 43.449 57.300 1.00 25.86 172 PHE B CA 1
ATOM 4974 C C . PHE B 2 172 ? 76.307 43.657 55.868 1.00 27.70 172 PHE B C 1
ATOM 4975 O O . PHE B 2 172 ? 75.096 43.498 55.604 1.00 24.31 172 PHE B O 1
ATOM 4983 N N . ILE B 2 173 ? 77.215 44.017 54.956 1.00 25.02 173 ILE B N 1
ATOM 4984 C CA . ILE B 2 173 ? 76.860 44.253 53.560 1.00 24.61 173 ILE B CA 1
ATOM 4985 C C . ILE B 2 173 ? 76.325 42.992 52.905 1.00 28.20 173 ILE B C 1
ATOM 4986 O O . ILE B 2 173 ? 75.357 43.049 52.132 1.00 28.91 173 ILE B O 1
ATOM 4991 N N . LYS B 2 174 ? 76.940 41.847 53.190 1.00 25.30 174 LYS B N 1
ATOM 4992 C CA . LYS B 2 174 ? 76.416 40.636 52.601 1.00 28.06 174 LYS B CA 1
ATOM 4993 C C . LYS B 2 174 ? 74.957 40.509 53.021 1.00 29.47 174 LYS B C 1
ATOM 4994 O O . LYS B 2 174 ? 74.084 40.272 52.183 1.00 32.30 174 LYS B O 1
ATOM 5000 N N . LYS B 2 175 ? 74.682 40.704 54.306 1.00 26.73 175 LYS B N 1
ATOM 5001 C CA . LYS B 2 175 ? 73.323 40.590 54.806 1.00 28.82 175 LYS B CA 1
ATOM 5002 C C . LYS B 2 175 ? 72.346 41.655 54.288 1.00 31.13 175 LYS B C 1
ATOM 5003 O O . LYS B 2 175 ? 71.155 41.367 54.120 1.00 32.09 175 LYS B O 1
ATOM 5009 N N . ALA B 2 176 ? 72.821 42.877 54.036 1.00 24.86 176 ALA B N 1
ATOM 5010 C CA . ALA B 2 176 ? 71.928 43.904 53.514 1.00 19.09 176 ALA B CA 1
ATOM 5011 C C . ALA B 2 176 ? 71.512 43.536 52.100 1.00 21.58 176 ALA B C 1
ATOM 5012 O O . ALA B 2 176 ? 70.332 43.622 51.735 1.00 23.03 176 ALA B O 1
ATOM 5014 N N . VAL B 2 177 ? 72.469 43.112 51.286 1.00 16.62 177 VAL B N 1
ATOM 5015 C CA . VAL B 2 177 ? 72.116 42.738 49.922 1.00 22.97 177 VAL B CA 1
ATOM 5016 C C . VAL B 2 177 ? 71.133 41.588 49.879 1.00 23.17 177 VAL B C 1
ATOM 5017 O O . VAL B 2 177 ? 70.307 41.490 48.965 1.00 30.25 177 VAL B O 1
ATOM 5021 N N . GLU B 2 178 ? 71.241 40.706 50.858 1.00 24.38 178 GLU B N 1
ATOM 5022 C CA . GLU B 2 178 ? 70.388 39.522 50.925 1.00 30.82 178 GLU B CA 1
ATOM 5023 C C . GLU B 2 178 ? 68.924 39.849 51.242 1.00 30.47 178 GLU B C 1
ATOM 5024 O O . GLU B 2 178 ? 68.048 39.688 50.392 1.00 31.20 178 GLU B O 1
ATOM 5030 N N . LEU B 2 179 ? 68.664 40.321 52.455 1.00 30.17 179 LEU B N 1
ATOM 5031 C CA . LEU B 2 179 ? 67.313 40.686 52.857 1.00 28.18 179 LEU B CA 1
ATOM 5032 C C . LEU B 2 179 ? 66.913 41.930 52.068 1.00 29.16 179 LEU B C 1
ATOM 5033 O O . LEU B 2 179 ? 65.969 42.614 52.434 1.00 29.45 179 LEU B O 1
ATOM 5038 N N . GLU B 2 180 ? 67.638 42.218 50.989 1.00 27.68 180 GLU B N 1
ATOM 5039 C CA . GLU B 2 180 ? 67.373 43.394 50.154 1.00 30.17 180 GLU B CA 1
ATOM 5040 C C . GLU B 2 180 ? 66.922 44.589 50.978 1.00 25.76 180 GLU B C 1
ATOM 5041 O O . GLU B 2 180 ? 65.790 45.031 50.848 1.00 30.40 180 GLU B O 1
ATOM 5047 N N . ALA B 2 181 ? 67.811 45.128 51.805 1.00 23.91 181 ALA B N 1
ATOM 5048 C CA . ALA B 2 181 ? 67.463 46.251 52.676 1.00 21.04 181 ALA B CA 1
ATOM 5049 C C . ALA B 2 181 ? 67.231 47.602 52.004 1.00 17.74 181 ALA B C 1
ATOM 5050 O O . ALA B 2 181 ? 67.756 47.881 50.945 1.00 17.67 181 ALA B O 1
ATOM 5052 N N . ASP B 2 182 ? 66.438 48.448 52.648 1.00 17.08 182 ASP B N 1
ATOM 5053 C CA . ASP B 2 182 ? 66.169 49.777 52.130 1.00 17.34 182 ASP B CA 1
ATOM 5054 C C . ASP B 2 182 ? 66.878 50.661 53.085 1.00 16.11 182 ASP B C 1
ATOM 5055 O O . ASP B 2 182 ? 67.317 51.737 52.725 1.00 24.85 182 ASP B O 1
ATOM 5060 N N . VAL B 2 183 ? 66.950 50.212 54.333 1.00 20.08 183 VAL B N 1
ATOM 5061 C CA . VAL B 2 183 ? 67.593 51.000 55.381 1.00 20.78 183 VAL B CA 1
ATOM 5062 C C . VAL B 2 183 ? 68.586 50.183 56.165 1.00 20.77 183 VAL B C 1
ATOM 5063 O O . VAL B 2 183 ? 68.293 49.080 56.630 1.00 17.89 183 VAL B O 1
ATOM 5067 N N . LEU B 2 184 ? 69.792 50.718 56.262 1.00 22.17 184 LEU B N 1
ATOM 5068 C CA . LEU B 2 184 ? 70.877 50.059 56.975 1.00 21.28 184 LEU B CA 1
ATOM 5069 C C . LEU B 2 184 ? 71.045 50.833 58.272 1.00 21.09 184 LEU B C 1
ATOM 5070 O O . LEU B 2 184 ? 71.004 52.056 58.269 1.00 22.72 184 LEU B O 1
ATOM 5075 N N . LEU B 2 185 ? 71.190 50.135 59.387 1.00 21.47 185 LEU B N 1
ATOM 5076 C CA . LEU B 2 185 ? 71.412 50.833 60.643 1.00 21.11 185 LEU B CA 1
ATOM 5077 C C . LEU B 2 185 ? 72.677 50.327 61.307 1.00 22.33 185 LEU B C 1
ATOM 5078 O O . LEU B 2 185 ? 72.762 49.145 61.658 1.00 21.33 185 LEU B O 1
ATOM 5083 N N . VAL B 2 186 ? 73.667 51.214 61.453 1.00 25.00 186 VAL B N 1
ATOM 5084 C CA . VAL B 2 186 ? 74.912 50.856 62.136 1.00 20.55 186 VAL B CA 1
ATOM 5085 C C . VAL B 2 186 ? 75.042 51.713 63.389 1.00 20.96 186 VAL B C 1
ATOM 5086 O O . VAL B 2 186 ? 74.886 52.942 63.338 1.00 18.21 186 VAL B O 1
ATOM 5090 N N . SER B 2 187 ? 75.274 51.026 64.506 1.00 22.53 187 SER B N 1
ATOM 5091 C CA . SER B 2 187 ? 75.442 51.600 65.847 1.00 23.79 187 SER B CA 1
ATOM 5092 C C . SER B 2 187 ? 76.912 51.439 66.307 1.00 24.38 187 SER B C 1
ATOM 5093 O O . SER B 2 187 ? 77.497 50.355 66.132 1.00 28.82 187 SER B O 1
ATOM 5096 N N . GLN B 2 188 ? 77.490 52.498 66.896 1.00 21.84 188 GLN B N 1
ATOM 5097 C CA . GLN B 2 188 ? 78.887 52.512 67.375 1.00 20.36 188 GLN B CA 1
ATOM 5098 C C . GLN B 2 188 ? 78.937 53.174 68.749 1.00 17.76 188 GLN B C 1
ATOM 5099 O O . GLN B 2 188 ? 78.297 54.194 68.961 1.00 20.76 188 GLN B O 1
ATOM 5105 N N . THR B 2 189 ? 79.704 52.616 69.678 1.00 16.70 189 THR B N 1
ATOM 5106 C CA . THR B 2 189 ? 79.747 53.167 71.026 1.00 20.04 189 THR B CA 1
ATOM 5107 C C . THR B 2 189 ? 81.156 53.449 71.498 1.00 26.59 189 THR B C 1
ATOM 5108 O O . THR B 2 189 ? 81.424 54.552 71.996 1.00 30.22 189 THR B O 1
ATOM 5112 N N . VAL B 2 190 ? 82.062 52.477 71.349 1.00 30.21 190 VAL B N 1
ATOM 5113 C CA . VAL B 2 190 ? 83.452 52.682 71.782 1.00 28.65 190 VAL B CA 1
ATOM 5114 C C . VAL B 2 190 ? 84.170 53.654 70.837 1.00 33.89 190 VAL B C 1
ATOM 5115 O O . VAL B 2 190 ? 84.200 53.442 69.614 1.00 31.66 190 VAL B O 1
ATOM 5119 N N . THR B 2 191 ? 84.760 54.706 71.403 1.00 34.64 191 THR B N 1
ATOM 5120 C CA . THR B 2 191 ? 85.445 55.699 70.582 1.00 35.58 191 THR B CA 1
ATOM 5121 C C . THR B 2 191 ? 86.954 55.676 70.757 1.00 38.09 191 THR B C 1
ATOM 5122 O O . THR B 2 191 ? 87.673 56.417 70.089 1.00 32.65 191 THR B O 1
ATOM 5126 N N . GLN B 2 192 ? 87.416 54.794 71.638 1.00 44.19 192 GLN B N 1
ATOM 5127 C CA . GLN B 2 192 ? 88.832 54.623 71.936 1.00 50.00 192 GLN B CA 1
ATOM 5128 C C . GLN B 2 192 ? 89.758 55.441 71.052 1.00 52.82 192 GLN B C 1
ATOM 5129 O O . GLN B 2 192 ? 89.927 56.650 71.245 1.00 60.31 192 GLN B O 1
ATOM 5135 N N . LYS B 2 193 ? 90.357 54.796 70.068 1.00 45.63 193 LYS B N 1
ATOM 5136 C CA . LYS B 2 193 ? 91.306 55.499 69.241 1.00 42.87 193 LYS B CA 1
ATOM 5137 C C . LYS B 2 193 ? 90.648 55.821 67.942 1.00 44.48 193 LYS B C 1
ATOM 5138 O O . LYS B 2 193 ? 91.246 55.700 66.876 1.00 43.42 193 LYS B O 1
ATOM 5144 N N . ASN B 2 194 ? 89.391 56.251 68.066 1.00 47.36 194 ASN B N 1
ATOM 5145 C CA . ASN B 2 194 ? 88.542 56.621 66.929 1.00 42.74 194 ASN B CA 1
ATOM 5146 C C . ASN B 2 194 ? 88.278 55.406 66.087 1.00 36.98 194 ASN B C 1
ATOM 5147 O O . ASN B 2 194 ? 88.034 55.507 64.871 1.00 34.97 194 ASN B O 1
ATOM 5152 N N . VAL B 2 195 ? 88.323 54.256 66.753 1.00 29.98 195 VAL B N 1
ATOM 5153 C CA . VAL B 2 195 ? 88.141 53.003 66.066 1.00 23.38 195 VAL B CA 1
ATOM 5154 C C . VAL B 2 195 ? 86.792 53.002 65.359 1.00 24.44 195 VAL B C 1
ATOM 5155 O O . VAL B 2 195 ? 86.621 52.361 64.311 1.00 21.99 195 VAL B O 1
ATOM 5159 N N . HIS B 2 196 ? 85.863 53.779 65.914 1.00 26.21 196 HIS B N 1
ATOM 5160 C CA . HIS B 2 196 ? 84.520 53.900 65.362 1.00 26.38 196 HIS B CA 1
ATOM 5161 C C . HIS B 2 196 ? 84.528 54.724 64.097 1.00 28.29 196 HIS B C 1
ATOM 5162 O O . HIS B 2 196 ? 83.902 54.355 63.110 1.00 31.19 196 HIS B O 1
ATOM 5169 N N . ILE B 2 197 ? 85.250 55.837 64.109 1.00 31.81 197 ILE B N 1
ATOM 5170 C CA . ILE B 2 197 ? 85.300 56.675 62.924 1.00 31.77 197 ILE B CA 1
ATOM 5171 C C . ILE B 2 197 ? 85.974 55.868 61.821 1.00 32.46 197 ILE B C 1
ATOM 5172 O O . ILE B 2 197 ? 85.532 55.890 60.663 1.00 31.94 197 ILE B O 1
ATOM 5177 N N . GLN B 2 198 ? 87.019 55.124 62.176 1.00 32.20 198 GLN B N 1
ATOM 5178 C CA . GLN B 2 198 ? 87.668 54.304 61.159 1.00 33.53 198 GLN B CA 1
ATOM 5179 C C . GLN B 2 198 ? 86.704 53.261 60.644 1.00 28.73 198 GLN B C 1
ATOM 5180 O O . GLN B 2 198 ? 86.504 53.134 59.437 1.00 27.87 198 GLN B O 1
ATOM 5186 N N . ASN B 2 199 ? 86.082 52.530 61.558 1.00 21.60 199 ASN B N 1
ATOM 5187 C CA . ASN B 2 199 ? 85.159 51.510 61.123 1.00 20.47 199 ASN B CA 1
ATOM 5188 C C . ASN B 2 199 ? 83.978 52.016 60.260 1.00 21.55 199 ASN B C 1
ATOM 5189 O O . ASN B 2 199 ? 83.680 51.420 59.207 1.00 12.11 199 ASN B O 1
ATOM 5194 N N . MET B 2 200 ? 83.312 53.098 60.683 1.00 21.20 200 MET B N 1
ATOM 5195 C CA . MET B 2 200 ? 82.165 53.609 59.918 1.00 19.58 200 MET B CA 1
ATOM 5196 C C . MET B 2 200 ? 82.658 54.119 58.552 1.00 20.96 200 MET B C 1
ATOM 5197 O O . MET B 2 200 ? 81.983 54.006 57.530 1.00 19.52 200 MET B O 1
ATOM 5202 N N . THR B 2 201 ? 83.852 54.684 58.538 1.00 21.00 201 THR B N 1
ATOM 5203 C CA . THR B 2 201 ? 84.415 55.189 57.296 1.00 22.53 201 THR B CA 1
ATOM 5204 C C . THR B 2 201 ? 84.681 54.039 56.330 1.00 21.48 201 THR B C 1
ATOM 5205 O O . THR B 2 201 ? 84.459 54.148 55.126 1.00 22.53 201 THR B O 1
ATOM 5209 N N . HIS B 2 202 ? 85.153 52.927 56.876 1.00 24.59 202 HIS B N 1
ATOM 5210 C CA . HIS B 2 202 ? 85.449 51.738 56.084 1.00 19.74 202 HIS B CA 1
ATOM 5211 C C . HIS B 2 202 ? 84.191 51.132 55.448 1.00 18.46 202 HIS B C 1
ATOM 5212 O O . HIS B 2 202 ? 84.222 50.703 54.290 1.00 17.58 202 HIS B O 1
ATOM 5219 N N . LEU B 2 203 ? 83.097 51.080 56.211 1.00 16.19 203 LEU B N 1
ATOM 5220 C CA . LEU B 2 203 ? 81.844 50.560 55.698 1.00 19.15 203 LEU B CA 1
ATOM 5221 C C . LEU B 2 203 ? 81.398 51.412 54.495 1.00 22.67 203 LEU B C 1
ATOM 5222 O O . LEU B 2 203 ? 80.836 50.901 53.521 1.00 25.45 203 LEU B O 1
ATOM 5227 N N . ILE B 2 204 ? 81.644 52.713 54.539 1.00 23.28 204 ILE B N 1
ATOM 5228 C CA . ILE B 2 204 ? 81.248 53.523 53.400 1.00 25.14 204 ILE B CA 1
ATOM 5229 C C . ILE B 2 204 ? 82.101 53.143 52.177 1.00 26.03 204 ILE B C 1
ATOM 5230 O O . ILE B 2 204 ? 81.563 52.930 51.086 1.00 24.59 204 ILE B O 1
ATOM 5235 N N . GLU B 2 205 ? 83.423 53.050 52.360 1.00 27.44 205 GLU B N 1
ATOM 5236 C CA . GLU B 2 205 ? 84.314 52.715 51.239 1.00 30.88 205 GLU B CA 1
ATOM 5237 C C . GLU B 2 205 ? 83.881 51.416 50.614 1.00 28.63 205 GLU B C 1
ATOM 5238 O O . GLU B 2 205 ? 83.745 51.323 49.400 1.00 28.54 205 GLU B O 1
ATOM 5244 N N . LEU B 2 206 ? 83.692 50.408 51.466 1.00 28.19 206 LEU B N 1
ATOM 5245 C CA . LEU B 2 206 ? 83.255 49.084 51.033 1.00 24.07 206 LEU B CA 1
ATOM 5246 C C . LEU B 2 206 ? 82.034 49.193 50.143 1.00 22.65 206 LEU B C 1
ATOM 5247 O O . LEU B 2 206 ? 82.060 48.770 48.991 1.00 24.12 206 LEU B O 1
ATOM 5252 N N . LEU B 2 207 ? 80.968 49.762 50.693 1.00 16.25 207 LEU B N 1
ATOM 5253 C CA . LEU B 2 207 ? 79.741 49.956 49.969 1.00 15.84 207 LEU B CA 1
ATOM 5254 C C . LEU B 2 207 ? 79.996 50.602 48.601 1.00 19.27 207 LEU B C 1
ATOM 5255 O O . LEU B 2 207 ? 79.535 50.117 47.551 1.00 18.33 207 LEU B O 1
ATOM 5260 N N . GLU B 2 208 ? 80.743 51.696 48.607 1.00 19.80 208 GLU B N 1
ATOM 5261 C CA . GLU B 2 208 ? 80.994 52.431 47.377 1.00 20.47 208 GLU B CA 1
ATOM 5262 C C . GLU B 2 208 ? 81.850 51.734 46.367 1.00 19.00 208 GLU B C 1
ATOM 5263 O O . GLU B 2 208 ? 81.607 51.834 45.152 1.00 19.10 208 GLU B O 1
ATOM 5269 N N . ALA B 2 209 ? 82.870 51.051 46.866 1.00 18.01 209 ALA B N 1
ATOM 5270 C CA . ALA B 2 209 ? 83.771 50.337 46.007 1.00 15.22 209 ALA B CA 1
ATOM 5271 C C . ALA B 2 209 ? 82.964 49.351 45.167 1.00 20.74 209 ALA B C 1
ATOM 5272 O O . ALA B 2 209 ? 83.255 49.161 43.992 1.00 28.08 209 ALA B O 1
ATOM 5274 N N . GLU B 2 210 ? 81.941 48.731 45.745 1.00 23.15 210 GLU B N 1
ATOM 5275 C CA . GLU B 2 210 ? 81.125 47.800 44.971 1.00 26.53 210 GLU B CA 1
ATOM 5276 C C . GLU B 2 210 ? 79.991 48.501 44.228 1.00 25.45 210 GLU B C 1
ATOM 5277 O O . GLU B 2 210 ? 79.169 47.863 43.577 1.00 20.89 210 GLU B O 1
ATOM 5283 N N . GLY B 2 211 ? 79.957 49.820 44.331 1.00 26.73 211 GLY B N 1
ATOM 5284 C CA . GLY B 2 211 ? 78.923 50.586 43.672 1.00 25.02 211 GLY B CA 1
ATOM 5285 C C . GLY B 2 211 ? 77.608 50.345 44.343 1.00 27.38 211 GLY B C 1
ATOM 5286 O O . GLY B 2 211 ? 76.620 50.105 43.667 1.00 35.87 211 GLY B O 1
ATOM 5287 N N . LEU B 2 212 ? 77.570 50.425 45.667 1.00 26.83 212 LEU B N 1
ATOM 5288 C CA . LEU B 2 212 ? 76.324 50.141 46.373 1.00 26.61 212 LEU B CA 1
ATOM 5289 C C . LEU B 2 212 ? 75.722 51.196 47.276 1.00 32.19 212 LEU B C 1
ATOM 5290 O O . LEU B 2 212 ? 74.541 51.135 47.594 1.00 40.61 212 LEU B O 1
ATOM 5295 N N . ARG B 2 213 ? 76.524 52.153 47.706 1.00 32.67 213 ARG B N 1
ATOM 5296 C CA . ARG B 2 213 ? 76.046 53.178 48.608 1.00 36.63 213 ARG B CA 1
ATOM 5297 C C . ARG B 2 213 ? 74.607 53.680 48.377 1.00 37.71 213 ARG B C 1
ATOM 5298 O O . ARG B 2 213 ? 73.753 53.553 49.258 1.00 34.48 213 ARG B O 1
ATOM 5306 N N . ASP B 2 214 ? 74.342 54.235 47.196 1.00 37.97 214 ASP B N 1
ATOM 5307 C CA . ASP B 2 214 ? 73.028 54.814 46.894 1.00 38.82 214 ASP B CA 1
ATOM 5308 C C . ASP B 2 214 ? 71.789 53.908 46.995 1.00 37.61 214 ASP B C 1
ATOM 5309 O O . ASP B 2 214 ? 70.652 54.378 47.085 1.00 37.39 214 ASP B O 1
ATOM 5314 N N . ARG B 2 215 ? 72.008 52.607 47.019 1.00 33.91 215 ARG B N 1
ATOM 5315 C CA . ARG B 2 215 ? 70.907 51.683 47.163 1.00 29.29 215 ARG B CA 1
ATOM 5316 C C . ARG B 2 215 ? 70.323 51.816 48.552 1.00 23.05 215 ARG B C 1
ATOM 5317 O O . ARG B 2 215 ? 69.215 51.375 48.791 1.00 23.92 215 ARG B O 1
ATOM 5325 N N . PHE B 2 216 ? 71.058 52.404 49.483 1.00 16.80 216 PHE B N 1
ATOM 5326 C CA . PHE B 2 216 ? 70.552 52.445 50.840 1.00 17.06 216 PHE B CA 1
ATOM 5327 C C . PHE B 2 216 ? 70.488 53.778 51.523 1.00 19.45 216 PHE B C 1
ATOM 5328 O O . PHE B 2 216 ? 71.172 54.706 51.151 1.00 29.78 216 PHE B O 1
ATOM 5336 N N . VAL B 2 217 ? 69.640 53.842 52.539 1.00 20.28 217 VAL B N 1
ATOM 5337 C CA . VAL B 2 217 ? 69.521 54.988 53.409 1.00 19.70 217 VAL B CA 1
ATOM 5338 C C . VAL B 2 217 ? 70.436 54.483 54.561 1.00 22.43 217 VAL B C 1
ATOM 5339 O O . VAL B 2 217 ? 70.101 53.525 55.237 1.00 29.69 217 VAL B O 1
ATOM 5343 N N . LEU B 2 218 ? 71.615 55.062 54.731 1.00 22.38 218 LEU B N 1
ATOM 5344 C CA . LEU B 2 218 ? 72.515 54.643 55.798 1.00 23.72 218 LEU B CA 1
ATOM 5345 C C . LEU B 2 218 ? 72.390 55.542 57.002 1.00 26.62 218 LEU B C 1
ATOM 5346 O O . LEU B 2 218 ? 72.729 56.740 56.925 1.00 27.37 218 LEU B O 1
ATOM 5351 N N . LEU B 2 219 ? 71.949 54.959 58.115 1.00 21.47 219 LEU B N 1
ATOM 5352 C CA . LEU B 2 219 ? 71.811 55.701 59.346 1.00 24.60 219 LEU B CA 1
ATOM 5353 C C . LEU B 2 219 ? 72.806 55.153 60.358 1.00 25.83 219 LEU B C 1
ATOM 5354 O O . LEU B 2 219 ? 73.074 53.951 60.421 1.00 28.36 219 LEU B O 1
ATOM 5359 N N . CYS B 2 220 ? 73.379 56.056 61.136 1.00 26.17 220 CYS B N 1
ATOM 5360 C CA . CYS B 2 220 ? 74.325 55.675 62.173 1.00 27.34 220 CYS B CA 1
ATOM 5361 C C . CYS B 2 220 ? 73.908 56.413 63.450 1.00 25.95 220 CYS B C 1
ATOM 5362 O O . CYS B 2 220 ? 73.161 57.407 63.410 1.00 17.38 220 CYS B O 1
ATOM 5365 N N . GLY B 2 221 ? 74.408 55.929 64.577 1.00 23.41 221 GLY B N 1
ATOM 5366 C CA . GLY B 2 221 ? 74.080 56.545 65.839 1.00 20.74 221 GLY B CA 1
ATOM 5367 C C . GLY B 2 221 ? 74.803 55.809 66.946 1.00 21.34 221 GLY B C 1
ATOM 5368 O O . GLY B 2 221 ? 75.407 54.770 66.727 1.00 13.72 221 GLY B O 1
ATOM 5369 N N . GLY B 2 222 ? 74.709 56.345 68.151 1.00 23.19 222 GLY B N 1
ATOM 5370 C CA . GLY B 2 222 ? 75.375 55.756 69.279 1.00 18.49 222 GLY B CA 1
ATOM 5371 C C . GLY B 2 222 ? 75.604 56.916 70.202 1.00 21.68 222 GLY B C 1
ATOM 5372 O O . GLY B 2 222 ? 75.455 58.075 69.805 1.00 23.81 222 GLY B O 1
ATOM 5373 N N . PRO B 2 223 ? 76.001 56.641 71.435 1.00 19.69 223 PRO B N 1
ATOM 5374 C CA . PRO B 2 223 ? 76.258 57.656 72.446 1.00 23.67 223 PRO B CA 1
ATOM 5375 C C . PRO B 2 223 ? 77.166 58.803 72.021 1.00 25.16 223 PRO B C 1
ATOM 5376 O O . PRO B 2 223 ? 76.869 59.952 72.301 1.00 31.99 223 PRO B O 1
ATOM 5380 N N . ARG B 2 224 ? 78.269 58.536 71.346 1.00 31.77 224 ARG B N 1
ATOM 5381 C CA . ARG B 2 224 ? 79.097 59.673 70.962 1.00 31.87 224 ARG B CA 1
ATOM 5382 C C . ARG B 2 224 ? 78.859 60.050 69.524 1.00 30.91 224 ARG B C 1
ATOM 5383 O O . ARG B 2 224 ? 79.764 60.526 68.874 1.00 37.00 224 ARG B O 1
ATOM 5391 N N . ILE B 2 225 ? 77.652 59.849 69.015 1.00 30.44 225 ILE B N 1
ATOM 5392 C CA . ILE B 2 225 ? 77.391 60.180 67.611 1.00 33.42 225 ILE B CA 1
ATOM 5393 C C . ILE B 2 225 ? 76.390 61.334 67.473 1.00 34.74 225 ILE B C 1
ATOM 5394 O O . ILE B 2 225 ? 75.649 61.644 68.403 1.00 33.89 225 ILE B O 1
ATOM 5399 N N . ASN B 2 226 ? 76.384 61.982 66.316 1.00 34.79 226 ASN B N 1
ATOM 5400 C CA . ASN B 2 226 ? 75.442 63.074 66.069 1.00 34.67 226 ASN B CA 1
ATOM 5401 C C . ASN B 2 226 ? 75.372 63.252 64.578 1.00 35.01 226 ASN B C 1
ATOM 5402 O O . ASN B 2 226 ? 76.193 62.708 63.835 1.00 32.91 226 ASN B O 1
ATOM 5407 N N . ASN B 2 227 ? 74.407 64.037 64.137 1.00 36.64 227 ASN B N 1
ATOM 5408 C CA . ASN B 2 227 ? 74.217 64.216 62.707 1.00 37.95 227 ASN B CA 1
ATOM 5409 C C . ASN B 2 227 ? 75.325 64.980 61.989 1.00 36.06 227 ASN B C 1
ATOM 5410 O O . ASN B 2 227 ? 75.504 64.841 60.790 1.00 31.03 227 ASN B O 1
ATOM 5415 N N . GLU B 2 228 ? 76.079 65.786 62.718 1.00 41.89 228 GLU B N 1
ATOM 5416 C CA . GLU B 2 228 ? 77.162 66.537 62.082 1.00 45.30 228 GLU B CA 1
ATOM 5417 C C . GLU B 2 228 ? 78.204 65.497 61.714 1.00 41.93 228 GLU B C 1
ATOM 5418 O O . GLU B 2 228 ? 78.560 65.330 60.557 1.00 42.53 228 GLU B O 1
ATOM 5424 N N . ILE B 2 229 ? 78.663 64.769 62.719 1.00 39.87 229 ILE B N 1
ATOM 5425 C CA . ILE B 2 229 ? 79.651 63.726 62.524 1.00 34.71 229 ILE B CA 1
ATOM 5426 C C . ILE B 2 229 ? 79.204 62.797 61.422 1.00 32.11 229 ILE B C 1
ATOM 5427 O O . ILE B 2 229 ? 79.971 62.463 60.537 1.00 32.56 229 ILE B O 1
ATOM 5432 N N . ALA B 2 230 ? 77.937 62.408 61.481 1.00 31.68 230 ALA B N 1
ATOM 5433 C CA . ALA B 2 230 ? 77.322 61.513 60.510 1.00 33.83 230 ALA B CA 1
ATOM 5434 C C . ALA B 2 230 ? 77.474 61.962 59.058 1.00 36.46 230 ALA B C 1
ATOM 5435 O O . ALA B 2 230 ? 78.025 61.252 58.215 1.00 34.46 230 ALA B O 1
ATOM 5437 N N . LYS B 2 231 ? 76.972 63.151 58.763 1.00 38.60 231 LYS B N 1
ATOM 5438 C CA . LYS B 2 231 ? 77.039 63.655 57.407 1.00 38.26 231 LYS B CA 1
ATOM 5439 C C . LYS B 2 231 ? 78.462 63.772 56.866 1.00 38.14 231 LYS B C 1
ATOM 5440 O O . LYS B 2 231 ? 78.704 63.443 55.709 1.00 37.65 231 LYS B O 1
ATOM 5446 N N . GLU B 2 232 ? 79.415 64.215 57.679 1.00 40.04 232 GLU B N 1
ATOM 5447 C CA . GLU B 2 232 ? 80.759 64.386 57.141 1.00 46.56 232 GLU B CA 1
ATOM 5448 C C . GLU B 2 232 ? 81.526 63.098 57.039 1.00 45.44 232 GLU B C 1
ATOM 5449 O O . GLU B 2 232 ? 82.740 63.098 56.887 1.00 47.35 232 GLU B O 1
ATOM 5455 N N . LEU B 2 233 ? 80.808 61.990 57.088 1.00 44.35 233 LEU B N 1
ATOM 5456 C CA . LEU B 2 233 ? 81.445 60.691 57.039 1.00 36.73 233 LEU B CA 1
ATOM 5457 C C . LEU B 2 233 ? 80.863 59.873 55.908 1.00 31.82 233 LEU B C 1
ATOM 5458 O O . LEU B 2 233 ? 81.433 58.874 55.508 1.00 35.00 233 LEU B O 1
ATOM 5463 N N . GLY B 2 234 ? 79.722 60.306 55.392 1.00 29.03 234 GLY B N 1
ATOM 5464 C CA . GLY B 2 234 ? 79.092 59.581 54.311 1.00 30.24 234 GLY B CA 1
ATOM 5465 C C . GLY B 2 234 ? 77.679 59.089 54.595 1.00 29.37 234 GLY B C 1
ATOM 5466 O O . GLY B 2 234 ? 76.958 58.662 53.683 1.00 29.09 234 GLY B O 1
ATOM 5467 N N . TYR B 2 235 ? 77.268 59.140 55.853 1.00 28.40 235 TYR B N 1
ATOM 5468 C CA . TYR B 2 235 ? 75.932 58.680 56.218 1.00 29.07 235 TYR B CA 1
ATOM 5469 C C . TYR B 2 235 ? 74.828 59.752 56.034 1.00 30.67 235 TYR B C 1
ATOM 5470 O O . TYR B 2 235 ? 75.070 60.968 56.143 1.00 28.54 235 TYR B O 1
ATOM 5479 N N . ASP B 2 236 ? 73.607 59.295 55.778 1.00 30.22 236 ASP B N 1
ATOM 5480 C CA . ASP B 2 236 ? 72.500 60.215 55.573 1.00 30.56 236 ASP B CA 1
ATOM 5481 C C . ASP B 2 236 ? 71.987 60.890 56.830 1.00 32.29 236 ASP B C 1
ATOM 5482 O O . ASP B 2 236 ? 71.267 61.891 56.726 1.00 35.99 236 ASP B O 1
ATOM 5487 N N . ALA B 2 237 ? 72.341 60.343 58.001 1.00 29.63 237 ALA B N 1
ATOM 5488 C CA . ALA B 2 237 ? 71.915 60.890 59.293 1.00 24.48 237 ALA B CA 1
ATOM 5489 C C . ALA B 2 237 ? 72.520 60.122 60.441 1.00 24.95 237 ALA B C 1
ATOM 5490 O O . ALA B 2 237 ? 72.841 58.948 60.300 1.00 29.52 237 ALA B O 1
ATOM 5492 N N . GLY B 2 238 ? 72.675 60.794 61.579 1.00 23.36 238 GLY B N 1
ATOM 5493 C CA . GLY B 2 238 ? 73.259 60.183 62.763 1.00 19.42 238 GLY B CA 1
ATOM 5494 C C . GLY B 2 238 ? 72.344 60.508 63.911 1.00 21.09 238 GLY B C 1
ATOM 5495 O O . GLY B 2 238 ? 71.781 61.587 63.923 1.00 28.61 238 GLY B O 1
ATOM 5496 N N . PHE B 2 239 ? 72.174 59.601 64.865 1.00 23.84 239 PHE B N 1
ATOM 5497 C CA . PHE B 2 239 ? 71.254 59.854 65.969 1.00 26.39 239 PHE B CA 1
ATOM 5498 C C . PHE B 2 239 ? 71.861 59.686 67.331 1.00 33.63 239 PHE B C 1
ATOM 5499 O O . PHE B 2 239 ? 72.297 58.594 67.695 1.00 35.23 239 PHE B O 1
ATOM 5507 N N . GLY B 2 240 ? 71.866 60.778 68.092 1.00 39.09 240 GLY B N 1
ATOM 5508 C CA . GLY B 2 240 ? 72.449 60.757 69.423 1.00 40.55 240 GLY B CA 1
ATOM 5509 C C . GLY B 2 240 ? 71.650 60.035 70.491 1.00 42.35 240 GLY B C 1
ATOM 5510 O O . GLY B 2 240 ? 70.604 59.461 70.195 1.00 39.67 240 GLY B O 1
ATOM 5511 N N . PRO B 2 241 ? 72.128 60.046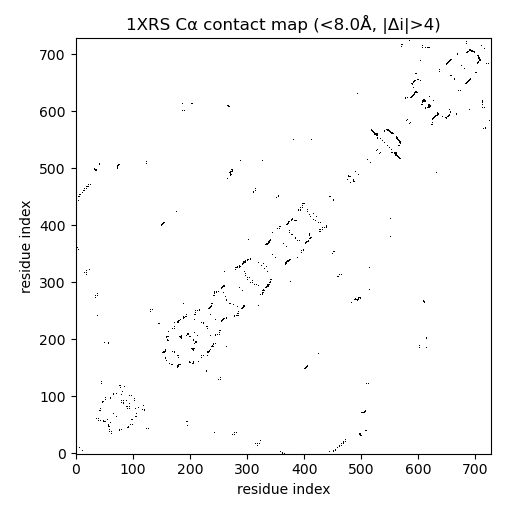 71.754 1.00 46.05 241 PRO B N 1
ATOM 5512 C CA . PRO B 2 241 ? 71.479 59.395 72.900 1.00 43.71 241 PRO B CA 1
ATOM 5513 C C . PRO B 2 241 ? 70.047 59.772 73.269 1.00 43.29 241 PRO B C 1
ATOM 5514 O O . PRO B 2 241 ? 69.371 59.006 73.986 1.00 53.03 241 PRO B O 1
ATOM 5518 N N . GLY B 2 242 ? 69.551 60.907 72.802 1.00 28.84 242 GLY B N 1
ATOM 5519 C CA . GLY B 2 242 ? 68.176 61.216 73.151 1.00 29.63 242 GLY B CA 1
ATOM 5520 C C . GLY B 2 242 ? 67.098 60.744 72.167 1.00 33.75 242 GLY B C 1
ATOM 5521 O O . GLY B 2 242 ? 65.900 60.844 72.429 1.00 37.63 242 GLY B O 1
ATOM 5522 N N . ARG B 2 243 ? 67.522 60.213 71.026 1.00 36.59 243 ARG B N 1
ATOM 5523 C CA . ARG B 2 243 ? 66.615 59.749 69.971 1.00 31.54 243 ARG B CA 1
ATOM 5524 C C . ARG B 2 243 ? 66.007 58.328 70.094 1.00 26.11 243 ARG B C 1
ATOM 5525 O O . ARG B 2 243 ? 66.563 57.421 70.723 1.00 19.80 243 ARG B O 1
ATOM 5533 N N . PHE B 2 244 ? 64.839 58.157 69.493 1.00 21.37 244 PHE B N 1
ATOM 5534 C CA . PHE B 2 244 ? 64.150 56.890 69.566 1.00 22.23 244 PHE B CA 1
ATOM 5535 C C . PHE B 2 244 ? 63.658 56.379 68.213 1.00 24.15 244 PHE B C 1
ATOM 5536 O O . PHE B 2 244 ? 63.657 57.099 67.219 1.00 22.14 244 PHE B O 1
ATOM 5544 N N . ALA B 2 245 ? 63.216 55.127 68.182 1.00 26.58 245 ALA B N 1
ATOM 5545 C CA . ALA B 2 245 ? 62.773 54.526 66.933 1.00 24.12 245 ALA B CA 1
ATOM 5546 C C . ALA B 2 245 ? 61.877 55.405 66.084 1.00 22.65 245 ALA B C 1
ATOM 5547 O O . ALA B 2 245 ? 62.057 55.475 64.864 1.00 24.17 245 ALA B O 1
ATOM 5549 N N . ASP B 2 246 ? 60.915 56.070 66.709 1.00 20.16 246 ASP B N 1
ATOM 5550 C CA . ASP B 2 246 ? 60.021 56.917 65.937 1.00 22.20 246 ASP B CA 1
ATOM 5551 C C . ASP B 2 246 ? 60.825 57.971 65.198 1.00 20.65 246 ASP B C 1
ATOM 5552 O O . ASP B 2 246 ? 60.571 58.213 64.037 1.00 26.10 246 ASP B O 1
ATOM 5557 N N . ASP B 2 247 ? 61.819 58.563 65.846 1.00 24.82 247 ASP B N 1
ATOM 5558 C CA . ASP B 2 247 ? 62.688 59.534 65.185 1.00 27.73 247 ASP B CA 1
ATOM 5559 C C . ASP B 2 247 ? 63.315 58.883 63.929 1.00 30.17 247 ASP B C 1
ATOM 5560 O O . ASP B 2 247 ? 63.323 59.480 62.852 1.00 34.62 247 ASP B O 1
ATOM 5565 N N . VAL B 2 248 ? 63.850 57.672 64.077 1.00 27.62 248 VAL B N 1
ATOM 5566 C CA . VAL B 2 248 ? 64.472 56.966 62.959 1.00 25.86 248 VAL B CA 1
ATOM 5567 C C . VAL B 2 248 ? 63.459 56.649 61.887 1.00 24.21 248 VAL B C 1
ATOM 5568 O O . VAL B 2 248 ? 63.693 56.899 60.708 1.00 21.37 248 VAL B O 1
ATOM 5572 N N . ALA B 2 249 ? 62.339 56.074 62.295 1.00 25.10 249 ALA B N 1
ATOM 5573 C CA . ALA B 2 249 ? 61.305 55.680 61.336 1.00 28.15 249 ALA B CA 1
ATOM 5574 C C . ALA B 2 249 ? 60.818 56.848 60.493 1.00 31.20 249 ALA B C 1
ATOM 5575 O O . ALA B 2 249 ? 60.822 56.775 59.253 1.00 28.83 249 ALA B O 1
ATOM 5577 N N . THR B 2 250 ? 60.422 57.928 61.166 1.00 28.92 250 THR B N 1
ATOM 5578 C CA . THR B 2 250 ? 59.914 59.092 60.473 1.00 30.69 250 THR B CA 1
ATOM 5579 C C . THR B 2 250 ? 60.959 59.644 59.481 1.00 30.14 250 THR B C 1
ATOM 5580 O O . THR B 2 250 ? 60.596 60.055 58.373 1.00 25.97 250 THR B O 1
ATOM 5584 N N . PHE B 2 251 ? 62.248 59.616 59.834 1.00 29.50 251 PHE B N 1
ATOM 5585 C CA . PHE B 2 251 ? 63.298 60.079 58.895 1.00 32.42 251 PHE B CA 1
ATOM 5586 C C . PHE B 2 251 ? 63.529 59.091 57.714 1.00 35.65 251 PHE B C 1
ATOM 5587 O O . PHE B 2 251 ? 63.625 59.492 56.545 1.00 37.31 251 PHE B O 1
ATOM 5595 N N . ALA B 2 252 ? 63.613 57.805 58.012 1.00 34.89 252 ALA B N 1
ATOM 5596 C CA . ALA B 2 252 ? 63.850 56.836 56.958 1.00 39.77 252 ALA B CA 1
ATOM 5597 C C . ALA B 2 252 ? 62.752 56.823 55.904 1.00 40.70 252 ALA B C 1
ATOM 5598 O O . ALA B 2 252 ? 63.037 56.757 54.702 1.00 43.44 252 ALA B O 1
ATOM 5600 N N . VAL B 2 253 ? 61.503 56.882 56.365 1.00 39.63 253 VAL B N 1
ATOM 5601 C CA . VAL B 2 253 ? 60.332 56.838 55.485 1.00 33.93 253 VAL B CA 1
ATOM 5602 C C . VAL B 2 253 ? 60.215 58.066 54.582 1.00 29.48 253 VAL B C 1
ATOM 5603 O O . VAL B 2 253 ? 59.821 57.974 53.423 1.00 22.25 253 VAL B O 1
ATOM 5607 N N . LYS B 2 254 ? 60.547 59.232 55.112 1.00 31.94 254 LYS B N 1
ATOM 5608 C CA . LYS B 2 254 ? 60.485 60.432 54.289 1.00 30.26 254 LYS B CA 1
ATOM 5609 C C . LYS B 2 254 ? 61.609 60.426 53.235 1.00 28.91 254 LYS B C 1
ATOM 5610 O O . LYS B 2 254 ? 61.362 60.709 52.048 1.00 26.77 254 LYS B O 1
ATOM 5616 N N . THR B 2 255 ? 62.821 60.084 53.674 1.00 23.19 255 THR B N 1
ATOM 5617 C CA . THR B 2 255 ? 63.967 60.005 52.784 1.00 22.21 255 THR B CA 1
ATOM 5618 C C . THR B 2 255 ? 63.651 59.004 51.660 1.00 22.80 255 THR B C 1
ATOM 5619 O O . THR B 2 255 ? 63.866 59.290 50.486 1.00 19.23 255 THR B O 1
ATOM 5623 N N . LEU B 2 256 ? 63.136 57.827 52.013 1.00 26.01 256 LEU B N 1
ATOM 5624 C CA . LEU B 2 256 ? 62.785 56.827 50.993 1.00 29.93 256 LEU B CA 1
ATOM 5625 C C . LEU B 2 256 ? 61.878 57.473 49.938 1.00 33.65 256 LEU B C 1
ATOM 5626 O O . LEU B 2 256 ? 62.128 57.410 48.732 1.00 36.17 256 LEU B O 1
ATOM 5631 N N . ASN B 2 257 ? 60.820 58.100 50.426 1.00 36.58 257 ASN B N 1
ATOM 5632 C CA . ASN B 2 257 ? 59.856 58.782 49.593 1.00 39.30 257 ASN B CA 1
ATOM 5633 C C . ASN B 2 257 ? 60.552 59.852 48.713 1.00 40.49 257 ASN B C 1
ATOM 5634 O O . ASN B 2 257 ? 60.360 59.877 47.500 1.00 34.47 257 ASN B O 1
ATOM 5639 N N . ASP B 2 258 ? 61.364 60.717 49.317 1.00 39.58 258 ASP B N 1
ATOM 5640 C CA . ASP B 2 258 ? 62.086 61.723 48.551 1.00 41.33 258 ASP B CA 1
ATOM 5641 C C . ASP B 2 258 ? 62.882 61.043 47.451 1.00 42.60 258 ASP B C 1
ATOM 5642 O O . ASP B 2 258 ? 62.980 61.562 46.351 1.00 47.95 258 ASP B O 1
ATOM 5647 N N . ARG B 2 259 ? 63.481 59.898 47.742 1.00 39.93 259 ARG B N 1
ATOM 5648 C CA . ARG B 2 259 ? 64.267 59.235 46.723 1.00 46.26 259 ARG B CA 1
ATOM 5649 C C . ARG B 2 259 ? 63.405 58.589 45.670 1.00 53.20 259 ARG B C 1
ATOM 5650 O O . ARG B 2 259 ? 63.535 58.913 44.492 1.00 57.66 259 ARG B O 1
ATOM 5658 N N . MET B 2 260 ? 62.512 57.692 46.076 1.00 59.17 260 MET B N 1
ATOM 5659 C CA . MET B 2 260 ? 61.626 57.022 45.119 1.00 65.98 260 MET B CA 1
ATOM 5660 C C . MET B 2 260 ? 60.793 58.014 44.313 1.00 68.08 260 MET B C 1
ATOM 5661 O O . MET B 2 260 ? 60.407 57.730 43.177 1.00 67.80 260 MET B O 1
ATOM 5666 N N . ASN B 2 261 ? 60.535 59.173 44.917 1.00 71.49 261 ASN B N 1
ATOM 5667 C CA . ASN B 2 261 ? 59.749 60.249 44.316 1.00 77.13 261 ASN B CA 1
ATOM 5668 C C . ASN B 2 261 ? 58.502 59.748 43.603 1.00 81.53 261 ASN B C 1
ATOM 5669 O O . ASN B 2 261 ? 58.369 60.065 42.394 1.00 85.41 261 ASN B O 1
#

Foldseek 3Di:
DDDQLPADVVLLVLLLVLLLLLQVVVVVLLVQWAFLLRQLLLLVLLPAFDAADVQATLSNQVSVQCVVLVRPLQGNLQLLQQCCVVPVDGSNVVSVCVSVVNDHSSPDPRPDLVVSQVSSLVSSVPSLVLLLVLLVVVVVLCVQQPADQFAFEEEEFFPQALVVSLVVVLLLLVLRHQEYEWEAAPPPLADQGAGEDGTGHGHPGHHQYLNSLLVNQVSQVVSCVVNSHRRAYEYEQHHNNNSNSLSSCSNSPHAEYAQFQCCCCFPVQAANSSSNNSSLNSLLSCQLSNHAYEYPLVVLQLPPQNLVCLLLLVLRQSNRQSSSVVSNHDQQRYQYEDELAHDPPDVCSLLLVLLSLLLVCVSSVNHLYEYEYYANNLDPPLVVLLVSLLSSLLSCQLRRHHYYHFDFSCRNPDRDDSVRSSSSVVSNVCNCVVCVCNNVVDHDDDCDPSSVSSNVSSVVSSVLSVVCSVLRVLSCQCVCSRSVHHHDNCTGHRSVRMDGHDPNHDSSNSCVRPVD/DDKDKDKDQAAQDVVVVVVVQVVAVVPDAFPKDFPDKAAPDRRMIITIMDTCPFAALVGLLVLCCVQVNAQAEEEEEAEAQDQDDVVVCLAAPCCHPPPRGHQCVHDSYHYHYPYYHHYLVRQVVVCVVVVHAEYEYEYEDCDVPVVLVRLLVSQCVCVVVPHLVSYQYEYEYAVWFQVSQVVRNHNTYDHDVDTNSVVSRVSSVVSSVVVD

Organism: Acetoanaerobium sticklandii (strain ATCC 12662 / DSM 519 / JCM 1433 / CCUG 9281 / NCIMB 10654 / HF) (NCBI:txid499177)

Secondary structure (DSSP, 8-state):
---SS---HHHHHHHHHHHHHHHHHHHHHHHTEEEHHHHHHHHHHTT--SB-TTS-BHHHHHHHHHHHTT-TTT-HHHHHHHHHHTT---HHHHHHHHHHT---TTTS----HHHHHHHHHHHHHHHHHHHHHHHHHHHHHHHHH---SSPEEEEEE--S-HHHHHHHHHHHHHTT-SEEEEPPPTTGGG-SS---S--S--TTSPPP-HHHHHHHHHHHHHHHHHHTS--EEEEE--STTHHHHHHHHHHHT-SEEE--SSHHHHHH-B-HHHHHHHHHHHHHHHHHTTPEEE--THHHHSSS-TTTSHHHHHHHHHHHHHHHHHTT--GGGEE-EEE--S-TTSTTHHHHHHHHHHHHHHHSTTS--EEE---TT--S-HHHHHHHHHHHHHHHHHHT-SEEE---TTTTTSS--HHHHHHHHHHHHHHHHHTTTHHHH----TTSHHHHHHHHHHHHHHHHHHHHHHHHHHHHHHTTTTTT----TT-SBTGGGEEEPPTT---HHHHHHT--/-EEEEEEESS-SSHHHHHHHHHHHHTTSS---EEEEEEEEETTEEEEEEEE-----HHHHHHHIIIII-S-EEEEEEEBTT----HHHHHHHSTT-BTTB--GGG-TTEEEEE--SSB-HHHHHHHHHHTT-SEEEEE----TTSHHHHHHHHHHHHHHHTT-GGGSEEEEE-TT--HHHHHTTT-SEEE-TT--HHHHHHHHHHHHHHHH-